Protein AF-A8V1C8-F1 (afdb_monomer)

Structure (mmCIF, N/CA/C/O backbone):
data_AF-A8V1C8-F1
#
_entry.id   AF-A8V1C8-F1
#
loop_
_atom_site.group_PDB
_atom_site.id
_atom_site.type_symbol
_atom_site.label_atom_id
_atom_site.label_alt_id
_atom_site.label_comp_id
_atom_site.label_asym_id
_atom_site.label_entity_id
_atom_site.label_seq_id
_atom_site.pdbx_PDB_ins_code
_atom_site.Cartn_x
_atom_site.Cartn_y
_atom_site.Cartn_z
_atom_site.occupancy
_atom_site.B_iso_or_equiv
_atom_site.auth_seq_id
_atom_site.auth_comp_id
_atom_site.auth_asym_id
_atom_site.auth_atom_id
_atom_site.pdbx_PDB_model_num
ATOM 1 N N . THR A 1 1 ? -19.526 2.039 42.614 1.00 84.62 1 THR A N 1
ATOM 2 C CA . THR A 1 1 ? -18.105 1.790 42.946 1.00 84.62 1 THR A CA 1
ATOM 3 C C . THR A 1 1 ? -17.920 0.347 43.368 1.00 84.62 1 THR A C 1
ATOM 5 O O . THR A 1 1 ? -18.672 -0.097 44.223 1.00 84.62 1 THR A O 1
ATOM 8 N N . ALA A 1 2 ? -16.956 -0.375 42.789 1.00 87.25 2 ALA A N 1
ATOM 9 C CA . ALA A 1 2 ? -16.667 -1.784 43.099 1.00 87.25 2 ALA A CA 1
ATOM 10 C C . ALA A 1 2 ? -15.154 -2.008 43.305 1.00 87.25 2 ALA A C 1
ATOM 12 O O . ALA A 1 2 ? -14.502 -2.771 42.602 1.00 87.25 2 ALA A O 1
ATOM 13 N N . THR A 1 3 ? -14.568 -1.313 44.280 1.00 85.00 3 THR A N 1
ATOM 14 C CA . THR A 1 3 ? -13.107 -1.197 44.465 1.00 85.00 3 THR A CA 1
ATOM 15 C C . THR A 1 3 ? -12.416 -2.452 44.995 1.00 85.00 3 THR A C 1
ATOM 17 O O . THR A 1 3 ? -11.216 -2.413 45.209 1.00 85.00 3 THR A O 1
ATOM 20 N N . LYS A 1 4 ? -13.112 -3.564 45.245 1.00 90.31 4 LYS A N 1
ATOM 21 C CA . LYS A 1 4 ? -12.493 -4.837 45.675 1.00 90.31 4 LYS A CA 1
ATOM 22 C C . LYS A 1 4 ? -12.767 -5.997 44.716 1.00 90.31 4 LYS A C 1
ATOM 24 O O . LYS A 1 4 ? -12.249 -7.087 44.929 1.00 90.31 4 LYS A O 1
ATOM 29 N N . ALA A 1 5 ? -13.599 -5.781 43.699 1.00 93.69 5 ALA A N 1
ATOM 30 C CA . ALA A 1 5 ? -13.961 -6.821 42.751 1.00 93.69 5 ALA A CA 1
ATOM 31 C C . ALA A 1 5 ? -12.813 -7.055 41.763 1.00 93.69 5 ALA A C 1
ATOM 33 O O . ALA A 1 5 ? -12.231 -6.092 41.273 1.00 93.69 5 ALA A O 1
ATOM 34 N N . GLN A 1 6 ? -12.511 -8.323 41.474 1.00 95.56 6 GLN A N 1
ATOM 35 C CA . GLN A 1 6 ? -11.532 -8.703 40.446 1.00 95.56 6 GLN A CA 1
ATOM 36 C C . GLN A 1 6 ? -12.1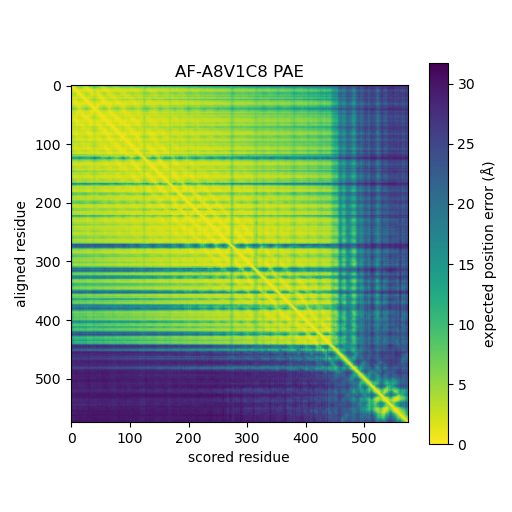63 -8.774 39.050 1.00 95.56 6 GLN A C 1
ATOM 38 O O . GLN A 1 6 ? -11.495 -8.497 38.060 1.00 95.56 6 GLN A O 1
ATOM 43 N N . ALA A 1 7 ? -13.454 -9.092 38.982 1.00 97.62 7 ALA A N 1
ATOM 44 C CA . ALA A 1 7 ? -14.250 -9.086 37.764 1.00 97.62 7 ALA A CA 1
ATOM 45 C C . ALA A 1 7 ? -15.552 -8.325 38.021 1.00 97.62 7 ALA A C 1
ATOM 47 O O . ALA A 1 7 ? -16.156 -8.471 39.089 1.00 97.62 7 ALA A O 1
ATOM 48 N N . VAL A 1 8 ? -15.969 -7.494 37.069 1.00 98.19 8 VAL A N 1
ATOM 49 C CA . VAL A 1 8 ? -17.191 -6.692 37.177 1.00 98.19 8 VAL A CA 1
ATOM 50 C C . VAL A 1 8 ? -17.973 -6.750 35.874 1.00 98.19 8 VAL A C 1
ATOM 52 O O . VAL A 1 8 ? -17.443 -6.429 34.815 1.00 98.19 8 VAL A O 1
ATOM 55 N N . THR A 1 9 ? -19.260 -7.073 35.972 1.00 98.19 9 THR A N 1
ATOM 56 C CA . THR A 1 9 ? -20.222 -6.940 34.873 1.00 98.19 9 THR A CA 1
ATOM 57 C C . THR A 1 9 ? -21.224 -5.844 35.213 1.00 98.19 9 THR A C 1
ATOM 59 O O . THR A 1 9 ? -21.848 -5.872 36.274 1.00 98.19 9 THR A O 1
ATOM 62 N N . ILE A 1 10 ? -21.386 -4.883 34.310 1.00 98.31 10 ILE A N 1
ATOM 63 C CA . ILE A 1 10 ? -22.366 -3.801 34.392 1.00 98.31 10 ILE A CA 1
ATOM 64 C C . ILE A 1 10 ? -23.415 -4.051 33.315 1.00 98.31 10 ILE A C 1
ATOM 66 O O . ILE A 1 10 ? -23.068 -4.206 32.149 1.00 98.31 10 ILE A O 1
ATOM 70 N N . ASN A 1 11 ? -24.691 -4.069 33.699 1.00 97.88 11 ASN A N 1
ATOM 71 C CA . ASN A 1 11 ? -25.808 -4.202 32.768 1.00 97.88 11 ASN A CA 1
ATOM 72 C C . ASN A 1 11 ? -26.655 -2.930 32.817 1.00 97.88 11 ASN A C 1
ATOM 74 O O . ASN A 1 11 ? -27.291 -2.652 33.835 1.00 97.88 11 ASN A O 1
ATOM 78 N N . LEU A 1 12 ? -26.661 -2.170 31.724 1.00 97.69 12 LEU A N 1
ATOM 79 C CA . LEU A 1 12 ? -27.539 -1.026 31.534 1.00 97.69 12 LEU A CA 1
ATOM 80 C C . LEU A 1 12 ? -28.792 -1.482 30.782 1.00 97.69 12 LEU A C 1
ATOM 82 O O . LEU A 1 12 ? -28.717 -1.914 29.633 1.00 97.69 12 LEU A O 1
ATOM 86 N N . GLY A 1 13 ? -29.937 -1.418 31.460 1.00 97.25 13 GLY A N 1
ATOM 87 C CA . GLY A 1 13 ? -31.232 -1.785 30.891 1.00 97.25 13 GLY A CA 1
ATOM 88 C C . GLY A 1 13 ? -31.756 -0.788 29.852 1.00 97.25 13 GLY A C 1
ATOM 89 O O . GLY A 1 13 ? -31.177 0.270 29.615 1.00 97.25 13 GLY A O 1
ATOM 90 N N . LYS A 1 14 ? -32.895 -1.136 29.253 1.00 97.38 14 LYS A N 1
ATOM 91 C CA . LYS A 1 14 ? -33.554 -0.394 28.168 1.00 97.38 14 LYS A CA 1
ATOM 92 C C . LYS A 1 14 ? -33.974 1.023 28.559 1.00 97.38 14 LYS A C 1
ATOM 94 O O . LYS A 1 14 ? -34.481 1.238 29.656 1.00 97.38 14 LYS A O 1
ATOM 99 N N . ALA A 1 15 ? -33.856 1.947 27.606 1.00 95.88 15 ALA A N 1
ATOM 100 C CA . ALA A 1 15 ? -34.281 3.346 27.696 1.00 95.88 15 ALA A CA 1
ATOM 101 C C . ALA A 1 15 ? -33.634 4.131 28.855 1.00 95.88 15 ALA A C 1
ATOM 103 O O . ALA A 1 15 ? -34.203 5.104 29.352 1.00 95.88 15 ALA A O 1
ATOM 104 N N . ILE A 1 16 ? -32.439 3.717 29.288 1.00 96.62 16 ILE A N 1
ATOM 105 C CA . ILE A 1 16 ? -31.656 4.415 30.312 1.00 96.62 16 ILE A CA 1
ATOM 106 C C . ILE A 1 16 ? -30.610 5.308 29.646 1.00 96.62 16 ILE A C 1
ATOM 108 O O . ILE A 1 16 ? -29.912 4.875 28.734 1.00 96.62 16 ILE A O 1
ATOM 112 N N . ASN A 1 17 ? -30.452 6.533 30.148 1.00 96.88 17 ASN A N 1
ATOM 113 C CA . ASN A 1 17 ? -29.342 7.420 29.805 1.00 96.88 17 ASN A CA 1
ATOM 114 C C . ASN A 1 17 ? -28.467 7.644 31.046 1.00 96.88 17 ASN A C 1
ATOM 116 O O . ASN A 1 17 ? -28.812 8.446 31.912 1.00 96.88 17 ASN A O 1
ATOM 120 N N . GLU A 1 18 ? -27.360 6.915 31.138 1.00 97.56 18 GLU A N 1
ATOM 121 C CA . GLU A 1 18 ? -26.443 6.947 32.278 1.00 97.56 18 GLU A CA 1
ATOM 122 C C . GLU A 1 18 ? -25.213 7.803 31.957 1.00 97.56 18 GLU A C 1
ATOM 124 O O . GLU A 1 18 ? -24.504 7.540 30.988 1.00 97.56 18 GLU A O 1
ATOM 129 N N . THR A 1 19 ? -24.935 8.812 32.783 1.00 97.19 19 THR A N 1
ATOM 130 C CA . THR A 1 19 ? -23.810 9.756 32.609 1.00 97.19 19 THR A CA 1
ATOM 131 C C . THR A 1 19 ? -22.829 9.741 33.785 1.00 97.19 19 THR A C 1
ATOM 133 O O . THR A 1 19 ? -21.897 10.544 33.833 1.00 97.19 19 THR A O 1
ATOM 136 N N . GLY A 1 20 ? -23.059 8.882 34.776 1.00 96.38 20 GLY A N 1
ATOM 137 C CA . GLY A 1 20 ? -22.288 8.780 36.004 1.00 96.38 20 GLY A CA 1
ATOM 138 C C . GLY A 1 20 ? -20.935 8.094 35.832 1.00 96.38 20 GLY A C 1
ATOM 139 O O . GLY A 1 20 ? -20.426 7.881 34.733 1.00 96.38 20 GLY A O 1
ATOM 140 N N . THR A 1 21 ? -20.309 7.769 36.963 1.00 97.44 21 THR A N 1
ATOM 141 C CA . THR A 1 21 ? -18.979 7.148 37.007 1.00 97.44 21 THR A CA 1
ATOM 142 C C . THR A 1 21 ? -19.043 5.738 37.575 1.00 97.44 21 THR A C 1
ATOM 144 O O . THR A 1 21 ? -19.433 5.530 38.728 1.00 97.44 21 THR A O 1
ATOM 147 N N . PHE A 1 22 ? -18.530 4.772 36.818 1.00 97.56 22 PHE A N 1
ATOM 148 C CA . PHE A 1 22 ? -18.202 3.447 37.323 1.00 97.56 22 PHE A CA 1
ATOM 149 C C . PHE A 1 22 ? -16.722 3.392 37.710 1.00 97.56 22 PHE A C 1
ATOM 151 O O . PHE A 1 22 ? -15.840 3.298 36.861 1.00 97.56 22 PHE A O 1
ATOM 158 N N . ASN A 1 23 ? -16.445 3.457 39.017 1.00 96.44 23 ASN A N 1
ATOM 159 C CA . ASN A 1 23 ? -15.095 3.298 39.563 1.00 96.44 23 ASN A CA 1
ATOM 160 C C . ASN A 1 23 ? -14.832 1.836 39.964 1.00 96.44 23 ASN A C 1
ATOM 162 O O . ASN A 1 23 ? -15.423 1.334 40.933 1.00 96.44 23 ASN A O 1
ATOM 166 N N . LEU A 1 24 ? -13.953 1.186 39.198 1.00 96.81 24 LEU A N 1
ATOM 167 C CA . LEU A 1 24 ? -13.617 -0.240 39.213 1.00 96.81 24 LEU A CA 1
ATOM 168 C C . LEU A 1 24 ? -12.104 -0.444 39.418 1.00 96.81 24 LEU A C 1
ATOM 170 O O . LEU A 1 24 ? -11.478 -1.281 38.776 1.00 96.81 24 LEU A O 1
ATOM 174 N N . SER A 1 25 ? -11.498 0.343 40.310 1.00 93.31 25 SER A N 1
ATOM 175 C CA . SER A 1 25 ? -10.039 0.489 40.463 1.00 93.31 25 SER A CA 1
ATOM 176 C C . SER A 1 25 ? -9.211 -0.790 40.672 1.00 93.31 25 SER A C 1
ATOM 178 O O . SER A 1 25 ? -7.992 -0.744 40.500 1.00 93.31 25 SER A O 1
ATOM 180 N N . ASN A 1 26 ? -9.834 -1.911 41.048 1.00 94.75 26 ASN A N 1
ATOM 181 C CA . ASN A 1 26 ? -9.170 -3.202 41.251 1.00 94.75 26 ASN A CA 1
ATOM 182 C C . ASN A 1 26 ? -9.655 -4.321 40.318 1.00 94.75 26 ASN A C 1
ATOM 184 O O . ASN A 1 26 ? -9.137 -5.432 40.417 1.00 94.75 26 ASN A O 1
ATOM 188 N N . ALA A 1 27 ? -10.600 -4.043 39.417 1.00 97.69 27 ALA A N 1
ATOM 189 C CA . ALA A 1 27 ? -11.071 -5.041 38.468 1.00 97.69 27 ALA A CA 1
ATOM 190 C C . ALA A 1 27 ? -9.992 -5.309 37.411 1.00 97.69 27 ALA A C 1
ATOM 192 O O . ALA A 1 27 ? -9.494 -4.374 36.787 1.00 97.69 27 ALA A O 1
ATOM 193 N N . ALA A 1 28 ? -9.647 -6.581 37.230 1.00 97.50 28 ALA A N 1
ATOM 194 C CA . ALA A 1 28 ? -8.824 -7.075 36.132 1.00 97.50 28 ALA A CA 1
ATOM 195 C C . ALA A 1 28 ? -9.677 -7.351 34.880 1.00 97.50 28 ALA A C 1
ATOM 197 O O . ALA A 1 28 ? -9.194 -7.205 33.763 1.00 97.50 28 ALA A O 1
ATOM 198 N N . GLN A 1 29 ? -10.956 -7.690 35.070 1.00 98.31 29 GLN A N 1
ATOM 199 C CA . GLN A 1 29 ? -11.902 -7.961 33.988 1.00 98.31 29 GLN A CA 1
ATOM 200 C C . GLN A 1 29 ? -13.136 -7.073 34.132 1.00 98.31 29 GLN A C 1
ATOM 202 O O . GLN A 1 29 ? -13.752 -7.019 35.203 1.00 98.31 29 GLN A O 1
ATOM 207 N N . VAL A 1 30 ? -13.518 -6.384 33.058 1.00 98.56 30 VAL A N 1
ATOM 208 C CA . VAL A 1 30 ? -14.713 -5.536 33.038 1.00 98.56 30 VAL A CA 1
ATOM 209 C C . VAL A 1 30 ? -15.558 -5.848 31.815 1.00 98.56 30 VAL A C 1
ATOM 211 O O . VAL A 1 30 ? -15.079 -5.841 30.687 1.00 98.56 30 VAL A O 1
ATOM 214 N N . THR A 1 31 ? -16.845 -6.087 32.043 1.00 98.62 31 THR A N 1
ATOM 215 C CA . THR A 1 31 ? -17.859 -6.203 30.995 1.00 98.62 31 THR A CA 1
ATOM 216 C C . THR A 1 31 ? -18.904 -5.107 31.173 1.00 98.62 31 THR A C 1
ATOM 218 O O . THR A 1 31 ? -19.466 -4.967 32.259 1.00 98.62 31 THR A O 1
ATOM 221 N N . LEU A 1 32 ? -19.180 -4.344 30.119 1.00 98.62 32 LEU A N 1
ATOM 222 C CA . LEU A 1 32 ? -20.253 -3.356 30.057 1.00 98.62 32 LEU A CA 1
ATOM 223 C C . LEU A 1 32 ? -21.252 -3.776 28.979 1.00 98.62 32 LEU A C 1
ATOM 225 O O . LEU A 1 32 ? -20.929 -3.743 27.798 1.00 98.62 32 LEU A O 1
ATOM 229 N N . ASN A 1 33 ? -22.467 -4.115 29.395 1.00 98.50 33 ASN A N 1
ATOM 230 C CA . ASN A 1 33 ? -23.573 -4.439 28.506 1.00 98.50 33 ASN A CA 1
ATOM 231 C C . ASN A 1 33 ? -24.554 -3.265 28.491 1.00 98.50 33 ASN A C 1
ATOM 233 O O . ASN A 1 33 ? -25.035 -2.851 29.548 1.00 98.50 33 ASN A O 1
ATOM 237 N N . VAL A 1 34 ? -24.863 -2.740 27.311 1.00 98.44 34 VAL A N 1
ATOM 238 C CA . VAL A 1 34 ? -25.832 -1.660 27.106 1.00 98.44 34 VAL A CA 1
ATOM 239 C C . VAL A 1 34 ? -26.932 -2.163 26.188 1.00 98.44 34 VAL A C 1
ATOM 241 O O . VAL A 1 34 ? -26.693 -2.388 25.004 1.00 98.44 34 VAL A O 1
ATOM 244 N N . ASP A 1 35 ? -28.132 -2.352 26.740 1.00 98.06 35 ASP A N 1
ATOM 245 C CA . ASP A 1 35 ? -29.305 -2.802 25.984 1.00 98.06 35 ASP A CA 1
ATOM 246 C C . ASP A 1 35 ? -29.781 -1.728 24.980 1.00 98.06 35 ASP A C 1
ATOM 248 O O . ASP A 1 35 ? -29.211 -0.642 24.886 1.00 98.06 35 ASP A O 1
ATOM 252 N N . THR A 1 36 ? -30.819 -2.028 24.202 1.00 97.50 36 THR A N 1
ATOM 253 C CA . THR A 1 36 ? -31.395 -1.132 23.189 1.00 97.50 36 THR A CA 1
ATOM 254 C C . THR A 1 36 ? -32.841 -0.762 23.508 1.00 97.50 36 THR A C 1
ATOM 256 O O . THR A 1 36 ? -33.634 -1.570 24.004 1.00 97.50 36 THR A O 1
ATOM 259 N N . ALA A 1 37 ? -33.199 0.477 23.184 1.00 96.88 37 ALA A N 1
ATOM 260 C CA . ALA A 1 37 ? -34.573 0.940 23.110 1.00 96.88 37 ALA A CA 1
ATOM 261 C C . ALA A 1 37 ? -34.675 2.052 22.067 1.00 96.88 37 ALA A C 1
ATOM 263 O O . ALA A 1 37 ? -34.116 3.138 22.232 1.00 96.88 37 ALA A O 1
ATOM 264 N N . LEU A 1 38 ? -35.440 1.804 21.010 1.00 96.69 38 LEU A N 1
ATOM 265 C CA . LEU A 1 38 ? -35.727 2.808 19.996 1.00 96.69 38 LEU A CA 1
ATOM 266 C C . LEU A 1 38 ? -36.986 3.595 20.371 1.00 96.69 38 LEU A C 1
ATOM 268 O O . LEU A 1 38 ? -37.967 3.022 20.847 1.00 96.69 38 LEU A O 1
ATOM 272 N N . ASN A 1 39 ? -36.974 4.907 20.139 1.00 93.88 39 ASN A N 1
ATOM 273 C CA . ASN A 1 39 ? -38.202 5.701 20.160 1.00 93.88 39 ASN A CA 1
ATOM 274 C C . ASN A 1 39 ? -39.008 5.512 18.857 1.00 93.88 39 ASN A C 1
ATOM 276 O O . ASN A 1 39 ? -38.582 4.821 17.933 1.00 93.88 39 ASN A O 1
ATOM 280 N N . SER A 1 40 ? -40.159 6.181 18.751 1.00 95.38 40 SER A N 1
ATOM 281 C CA . SER A 1 40 ? -41.024 6.143 17.560 1.00 95.38 40 SER A CA 1
ATOM 282 C C . SER A 1 40 ? -40.357 6.633 16.267 1.00 95.38 40 SER A C 1
ATOM 284 O O . SER A 1 40 ? -40.864 6.366 15.184 1.00 95.38 40 SER A O 1
ATOM 286 N N . SER A 1 41 ? -39.237 7.350 16.373 1.00 95.19 41 SER A N 1
ATOM 287 C CA . SER A 1 41 ? -38.440 7.847 15.248 1.00 95.19 41 SER A CA 1
ATOM 288 C C . SER A 1 41 ? -37.225 6.957 14.955 1.00 95.19 41 SER A C 1
ATOM 290 O O . SER A 1 41 ? -36.279 7.413 14.316 1.00 95.19 41 SER A O 1
ATOM 292 N N . ASN A 1 42 ? -37.200 5.716 15.459 1.00 92.50 42 ASN A N 1
ATOM 293 C CA . ASN A 1 42 ? -36.074 4.779 15.351 1.00 92.50 42 ASN A CA 1
ATOM 294 C C . ASN A 1 42 ? -34.737 5.334 15.877 1.00 92.50 42 ASN A C 1
ATOM 296 O O . ASN A 1 42 ? -33.664 4.917 15.446 1.00 92.50 42 ASN A O 1
ATOM 300 N N . THR A 1 43 ? -34.782 6.282 16.814 1.00 94.12 43 THR A N 1
ATOM 301 C CA . THR A 1 43 ? -33.583 6.805 17.475 1.00 94.12 43 THR A CA 1
ATOM 302 C C . THR A 1 43 ? -33.298 5.998 18.729 1.00 94.12 43 THR A C 1
ATOM 304 O O . THR A 1 43 ? -34.195 5.793 19.548 1.00 94.12 43 THR A O 1
ATOM 307 N N . GLU A 1 44 ? -32.045 5.589 18.905 1.00 96.38 44 GLU A N 1
ATOM 308 C CA . GLU A 1 44 ? -31.604 4.898 20.114 1.00 96.38 44 GLU A CA 1
ATOM 309 C C . GLU A 1 44 ? -31.672 5.818 21.343 1.00 96.38 44 GLU A C 1
ATOM 311 O O . GLU A 1 44 ? -31.149 6.941 21.353 1.00 96.38 44 GLU A O 1
ATOM 316 N N . THR A 1 45 ? -32.332 5.327 22.391 1.00 96.56 45 THR A N 1
ATOM 317 C CA . THR A 1 45 ? -32.557 6.045 23.654 1.00 96.56 45 THR A CA 1
ATOM 318 C C . THR A 1 45 ? -31.753 5.472 24.813 1.00 96.56 45 THR A C 1
ATOM 320 O O . THR A 1 45 ? -31.553 6.182 25.798 1.00 96.56 45 THR A O 1
ATOM 323 N N . THR A 1 46 ? -31.240 4.245 24.691 1.00 98.25 46 THR A N 1
ATOM 324 C CA . THR A 1 46 ? -30.372 3.638 25.702 1.00 98.25 46 THR A CA 1
ATOM 325 C C . THR A 1 46 ? -28.929 4.057 25.460 1.00 98.25 46 THR A C 1
ATOM 327 O O . THR A 1 46 ? -28.350 3.765 24.412 1.00 98.25 46 THR A O 1
ATOM 330 N N . LYS A 1 47 ? -28.348 4.787 26.414 1.00 98.00 47 LYS A N 1
ATOM 331 C CA . LYS A 1 47 ? -27.034 5.411 26.270 1.00 98.00 47 LYS A CA 1
ATOM 332 C C . LYS A 1 47 ? -26.229 5.285 27.556 1.00 98.00 47 LYS A C 1
ATOM 334 O O . LYS A 1 47 ? -26.691 5.690 28.619 1.00 98.00 47 LYS A O 1
ATOM 339 N N . PHE A 1 48 ? -24.992 4.819 27.442 1.00 98.50 48 PHE A N 1
ATOM 340 C CA . PHE A 1 48 ? -23.965 5.061 28.447 1.00 98.50 48 PHE A CA 1
ATOM 341 C C . PHE A 1 48 ? -23.043 6.174 27.953 1.00 98.50 48 PHE A C 1
ATOM 343 O O . PHE A 1 48 ? -22.324 6.000 26.975 1.00 98.50 48 PHE A O 1
ATOM 350 N N . GLN A 1 49 ? -23.078 7.321 28.623 1.00 97.12 49 GLN A N 1
ATOM 351 C CA . GLN A 1 49 ? -22.292 8.520 28.319 1.00 97.12 49 GLN A CA 1
ATOM 352 C C . GLN A 1 49 ? -21.484 8.963 29.548 1.00 97.12 49 GLN A C 1
ATOM 354 O O . GLN A 1 49 ? -21.395 10.150 29.864 1.00 97.12 49 GLN A O 1
ATOM 359 N N . GLY A 1 50 ? -20.984 7.987 30.304 1.00 97.31 50 GLY A N 1
ATOM 360 C CA . GLY A 1 50 ? -20.328 8.185 31.590 1.00 97.31 50 GLY A CA 1
ATOM 361 C C . GLY A 1 50 ? -18.835 7.871 31.579 1.00 97.31 50 GLY A C 1
ATOM 362 O O . GLY A 1 50 ? -18.222 7.604 30.543 1.00 97.31 50 GLY A O 1
ATOM 363 N N . VAL A 1 51 ? -18.260 7.883 32.779 1.00 97.94 51 VAL A N 1
ATOM 364 C CA . VAL A 1 51 ? -16.860 7.526 33.020 1.00 97.94 51 VAL A CA 1
ATOM 365 C C . VAL A 1 51 ? -16.760 6.045 33.371 1.00 97.94 51 VAL A C 1
ATOM 367 O O . VAL A 1 51 ? -17.356 5.596 34.355 1.00 97.94 51 VAL A O 1
ATOM 370 N N . LEU A 1 52 ? -15.944 5.298 32.626 1.00 97.88 52 LEU A N 1
ATOM 371 C CA . LEU A 1 52 ? -15.535 3.938 32.980 1.00 97.88 52 LEU A CA 1
ATOM 372 C C . LEU A 1 52 ? -14.080 3.959 33.465 1.00 97.88 52 LEU A C 1
ATOM 374 O O . LEU A 1 52 ? -13.143 4.028 32.672 1.00 97.88 52 LEU A O 1
ATOM 378 N N . ASN A 1 53 ? -13.885 3.944 34.783 1.00 96.94 53 ASN A N 1
ATOM 379 C CA . ASN A 1 53 ? -12.563 4.021 35.403 1.00 96.94 53 ASN A CA 1
ATOM 380 C C . ASN A 1 53 ? -12.123 2.632 35.892 1.00 96.94 53 ASN A C 1
ATOM 382 O O . ASN A 1 53 ? -12.481 2.219 36.999 1.00 96.94 53 ASN A O 1
ATOM 386 N N . ALA A 1 54 ? -11.355 1.921 35.063 1.00 97.31 54 ALA A N 1
ATOM 387 C CA . ALA A 1 54 ? -10.864 0.565 35.306 1.00 97.31 54 ALA A CA 1
ATOM 388 C C . ALA A 1 54 ? -9.350 0.440 34.996 1.00 97.31 54 ALA A C 1
ATOM 390 O O . ALA A 1 54 ? -8.940 -0.353 34.152 1.00 97.31 54 ALA A O 1
ATOM 391 N N . PRO A 1 55 ? -8.479 1.186 35.701 1.00 95.56 55 PRO A N 1
ATOM 392 C CA . PRO A 1 55 ? -7.058 1.344 35.363 1.00 95.56 55 PRO A CA 1
ATOM 393 C C . PRO A 1 55 ? -6.211 0.071 35.537 1.00 95.56 55 PRO A C 1
ATOM 395 O O . PRO A 1 55 ? -5.027 0.070 35.203 1.00 95.56 55 PRO A O 1
ATOM 398 N N . LYS A 1 56 ? -6.773 -0.993 36.123 1.00 96.12 56 LYS A N 1
ATOM 399 C CA . LYS A 1 56 ? -6.118 -2.298 36.294 1.00 96.12 56 LYS A CA 1
ATOM 400 C C . LYS A 1 56 ? -6.694 -3.387 35.395 1.00 96.12 56 LYS A C 1
ATOM 402 O O . LYS A 1 56 ? -6.180 -4.501 35.440 1.00 96.12 56 LYS A O 1
ATOM 407 N N . ALA A 1 57 ? -7.727 -3.078 34.617 1.00 98.19 57 ALA A N 1
ATOM 408 C CA . ALA A 1 57 ? -8.340 -4.064 33.755 1.00 98.19 57 ALA A CA 1
ATOM 409 C C . ALA A 1 57 ? -7.382 -4.432 32.625 1.00 98.19 57 ALA A C 1
ATOM 411 O O . ALA A 1 57 ? -6.866 -3.549 31.945 1.00 98.19 57 ALA A O 1
ATOM 412 N N . THR A 1 58 ? -7.147 -5.728 32.458 1.00 98.06 58 THR A N 1
ATOM 413 C CA . THR A 1 58 ? -6.434 -6.321 31.324 1.00 98.06 58 THR A CA 1
ATOM 414 C C . THR A 1 58 ? -7.403 -6.760 30.238 1.00 98.06 58 THR A C 1
ATOM 416 O O . THR A 1 58 ? -7.031 -6.776 29.069 1.00 98.06 58 THR A O 1
ATOM 419 N N . ASP A 1 59 ? -8.650 -7.047 30.617 1.00 98.50 59 ASP A N 1
ATOM 420 C CA . ASP A 1 59 ? -9.697 -7.528 29.724 1.00 98.50 59 ASP A CA 1
ATOM 421 C C . ASP A 1 59 ? -10.921 -6.612 29.811 1.00 98.50 59 ASP A C 1
ATOM 423 O O . ASP A 1 59 ? -11.528 -6.445 30.877 1.00 98.50 59 ASP A O 1
ATOM 427 N N . ILE A 1 60 ? -11.287 -6.016 28.676 1.00 98.62 60 ILE A N 1
ATOM 428 C CA . ILE A 1 60 ? -12.454 -5.144 28.533 1.00 98.62 60 ILE A CA 1
ATOM 429 C C . ILE A 1 60 ? -13.390 -5.731 27.483 1.00 98.62 60 ILE A C 1
ATOM 431 O O . ILE A 1 60 ? -12.998 -5.936 26.339 1.00 98.62 60 ILE A O 1
ATOM 435 N N . SER A 1 61 ? -14.652 -5.938 27.849 1.00 98.56 61 SER A N 1
ATOM 436 C CA . SER A 1 61 ? -15.725 -6.279 26.914 1.00 98.56 61 SER A CA 1
ATOM 437 C C . SER A 1 61 ? -16.817 -5.216 26.965 1.00 98.56 61 SER A C 1
ATOM 439 O O . SER A 1 61 ? -17.367 -4.951 28.032 1.00 98.56 61 SER A O 1
ATOM 441 N N . ILE A 1 62 ? -17.161 -4.619 25.828 1.00 98.75 62 ILE A N 1
ATOM 442 C CA . ILE A 1 62 ? -18.304 -3.711 25.688 1.00 98.75 62 ILE A CA 1
ATOM 443 C C . ILE A 1 62 ? -19.270 -4.327 24.681 1.00 98.75 62 ILE A C 1
ATOM 445 O O . ILE A 1 62 ? -18.947 -4.447 23.503 1.00 98.75 62 ILE A O 1
ATOM 449 N N . ASP A 1 63 ? -20.452 -4.699 25.154 1.00 98.50 63 ASP A N 1
ATOM 450 C CA . ASP A 1 63 ? -21.565 -5.173 24.338 1.00 98.50 63 ASP A CA 1
ATOM 451 C C . ASP A 1 63 ? -22.622 -4.065 24.264 1.00 98.50 63 ASP A C 1
ATOM 453 O O . ASP A 1 63 ? -23.365 -3.812 25.214 1.00 98.50 63 ASP A O 1
ATOM 457 N N . ALA A 1 64 ? -22.617 -3.331 23.157 1.00 98.38 64 ALA A N 1
ATOM 458 C CA . ALA A 1 64 ? -23.471 -2.185 22.907 1.00 98.38 64 ALA A CA 1
ATOM 459 C C . ALA A 1 64 ? -24.556 -2.540 21.885 1.00 98.38 64 ALA A C 1
ATOM 461 O O . ALA A 1 64 ? -24.367 -2.454 20.671 1.00 98.38 64 ALA A O 1
ATOM 462 N N . LYS A 1 65 ? -25.745 -2.865 22.391 1.00 98.00 65 LYS A N 1
ATOM 463 C CA . LYS A 1 65 ? -26.985 -2.854 21.604 1.00 98.00 65 LYS A CA 1
ATOM 464 C C . LYS A 1 65 ? -27.521 -1.431 21.457 1.00 98.00 65 LYS A C 1
ATOM 466 O O . LYS A 1 65 ? -28.134 -1.127 20.434 1.00 98.00 65 LYS A O 1
ATOM 471 N N . GLY A 1 66 ? -27.287 -0.586 22.465 1.00 97.50 66 GLY A N 1
ATOM 472 C CA . GLY A 1 66 ? -27.528 0.859 22.453 1.00 97.50 66 GLY A CA 1
ATOM 473 C C . GLY A 1 66 ? -26.277 1.679 22.106 1.00 97.50 66 GLY A C 1
ATOM 474 O O . GLY A 1 66 ? -25.432 1.244 21.330 1.00 97.50 66 GLY A O 1
ATOM 475 N N . ILE A 1 67 ? -26.142 2.880 22.676 1.00 98.38 67 ILE A N 1
ATOM 476 C CA . ILE A 1 67 ? -24.981 3.763 22.450 1.00 98.38 67 ILE A CA 1
ATOM 477 C C . ILE A 1 67 ? -24.041 3.742 23.660 1.00 98.38 67 ILE A C 1
ATOM 479 O O . ILE A 1 67 ? -24.474 3.910 24.800 1.00 98.38 67 ILE A O 1
ATOM 483 N N . VAL A 1 68 ? -22.740 3.632 23.409 1.00 98.69 68 VAL A N 1
ATOM 484 C CA . VAL A 1 68 ? -21.671 3.799 24.397 1.00 98.69 68 VAL A CA 1
ATOM 485 C C . VAL A 1 68 ? -20.759 4.933 23.951 1.00 98.69 68 VAL A C 1
ATOM 487 O O . VAL A 1 68 ? -20.186 4.884 22.870 1.00 98.69 68 VAL A O 1
ATOM 490 N N . LYS A 1 69 ? -20.580 5.943 24.797 1.00 98.00 69 LYS A N 1
ATOM 491 C CA . LYS A 1 69 ? -19.610 7.022 24.607 1.00 98.00 69 LYS A CA 1
ATOM 492 C C . LYS A 1 69 ? -18.883 7.280 25.915 1.00 98.00 69 LYS A C 1
ATOM 494 O O . LYS A 1 69 ? -19.459 7.835 26.847 1.00 98.00 69 LYS A O 1
ATOM 499 N N . LEU A 1 70 ? -17.617 6.892 25.993 1.00 97.75 70 LEU A N 1
ATOM 500 C CA . LEU A 1 70 ? -16.841 7.131 27.206 1.00 97.75 70 LEU A CA 1
ATOM 501 C C . LEU A 1 70 ? -16.424 8.597 27.287 1.00 97.75 70 LEU A C 1
ATOM 503 O O . LEU A 1 70 ? -15.935 9.172 26.312 1.00 97.75 70 LEU A O 1
ATOM 507 N N . THR A 1 71 ? -16.615 9.207 28.453 1.00 96.00 71 THR A N 1
ATOM 508 C CA . THR A 1 71 ? -16.236 10.602 28.699 1.00 96.00 71 THR A CA 1
ATOM 509 C C . THR A 1 71 ? -14.817 10.724 29.246 1.00 96.00 71 THR A C 1
ATOM 511 O O . THR A 1 71 ? -14.205 9.743 29.694 1.00 96.00 71 THR A O 1
ATOM 514 N N . ALA A 1 72 ? -14.280 11.947 29.185 1.00 94.56 72 ALA A N 1
ATOM 515 C CA . ALA A 1 72 ? -12.989 12.289 29.768 1.00 94.56 72 ALA A CA 1
ATOM 516 C C . ALA A 1 72 ? -12.912 11.844 31.241 1.00 94.56 72 ALA A C 1
ATOM 518 O O . ALA A 1 72 ? -13.857 12.018 32.008 1.00 94.56 72 ALA A O 1
ATOM 519 N N . GLY A 1 73 ? -11.779 11.252 31.624 1.00 92.94 73 GLY A N 1
ATOM 520 C CA . GLY A 1 73 ? -11.583 10.628 32.938 1.00 92.94 73 GLY A CA 1
ATOM 521 C C . GLY A 1 73 ? -11.804 9.112 32.960 1.00 92.94 73 GLY A C 1
ATOM 522 O O . GLY A 1 73 ? -11.463 8.471 33.954 1.00 92.94 73 GLY A O 1
ATOM 523 N N . SER A 1 74 ? -12.318 8.516 31.876 1.00 96.88 74 SER A N 1
ATOM 524 C CA . SER A 1 74 ? -12.291 7.056 31.713 1.00 96.88 74 SER A CA 1
ATOM 525 C C . SER A 1 74 ? -10.848 6.564 31.587 1.00 96.88 74 SER A C 1
ATOM 527 O O . SER A 1 74 ? -10.010 7.228 30.979 1.00 96.88 74 SER A O 1
ATOM 529 N N . SER A 1 75 ? -10.548 5.406 32.172 1.00 94.88 75 SER A N 1
ATOM 530 C CA . SER A 1 75 ? -9.191 4.855 32.217 1.00 94.88 75 SER A CA 1
ATOM 531 C C . SER A 1 75 ? -9.221 3.364 31.930 1.00 94.88 75 SER A C 1
ATOM 533 O O . SER A 1 75 ? -9.751 2.597 32.734 1.00 94.88 75 SER A O 1
ATOM 535 N N . LEU A 1 76 ? -8.648 2.988 30.783 1.00 95.69 76 LEU A N 1
ATOM 536 C CA . LEU A 1 76 ? -8.533 1.616 30.279 1.00 95.69 76 LEU A CA 1
ATOM 537 C C . LEU A 1 76 ? -7.085 1.286 29.863 1.00 95.69 76 LEU A C 1
ATOM 539 O O . LEU A 1 76 ? -6.846 0.317 29.155 1.00 95.69 76 LEU A O 1
ATOM 543 N N . ALA A 1 77 ? -6.111 2.074 30.330 1.00 91.94 77 ALA A N 1
ATOM 544 C CA . ALA A 1 77 ? -4.735 2.092 29.825 1.00 91.94 77 ALA A CA 1
ATOM 545 C C . ALA A 1 77 ? -3.937 0.785 30.013 1.00 91.94 77 ALA A C 1
ATOM 547 O O . ALA A 1 77 ? -2.812 0.698 29.542 1.00 91.94 77 ALA A O 1
ATOM 548 N N . LYS A 1 78 ? -4.472 -0.215 30.727 1.00 94.75 78 LYS A N 1
ATOM 549 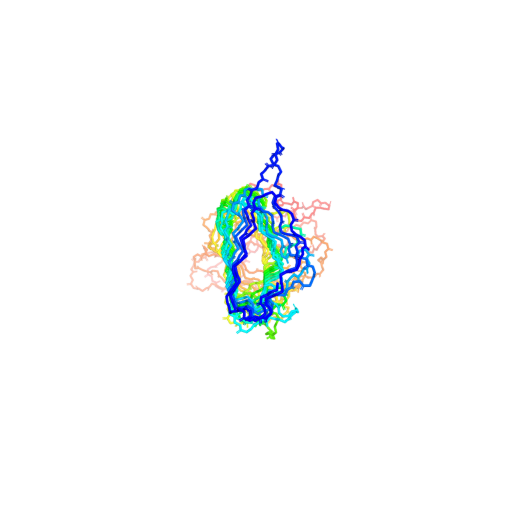C CA . LYS A 1 78 ? -3.857 -1.546 30.898 1.00 94.75 78 LYS A CA 1
ATOM 550 C C . LYS A 1 78 ? -4.579 -2.664 30.144 1.00 94.75 78 LYS A C 1
ATOM 552 O O . LYS A 1 78 ? -4.154 -3.815 30.248 1.00 94.75 78 LYS A O 1
ATOM 557 N N . ALA A 1 79 ? -5.650 -2.338 29.423 1.00 96.38 79 ALA A N 1
ATOM 558 C CA . ALA A 1 79 ? -6.432 -3.312 28.685 1.00 96.38 79 ALA A CA 1
ATOM 559 C C . ALA A 1 79 ? -5.595 -3.859 27.527 1.00 96.38 79 ALA A C 1
ATOM 561 O O . ALA A 1 79 ? -5.235 -3.111 26.626 1.00 96.38 79 ALA A O 1
ATOM 562 N N . GLN A 1 80 ? -5.293 -5.153 27.580 1.00 96.69 80 GLN A N 1
ATOM 563 C CA . GLN A 1 80 ? -4.556 -5.884 26.552 1.00 96.69 80 GLN A CA 1
ATOM 564 C C . GLN A 1 80 ? -5.512 -6.559 25.575 1.00 96.69 80 GLN A C 1
ATOM 566 O O . GLN A 1 80 ? -5.264 -6.530 24.373 1.00 96.69 80 GLN A O 1
ATOM 571 N N . ASN A 1 81 ? -6.620 -7.106 26.091 1.00 98.06 81 ASN A N 1
ATOM 572 C CA . ASN A 1 81 ? -7.666 -7.749 25.306 1.00 98.06 81 ASN A CA 1
ATOM 573 C C . ASN A 1 81 ? -8.934 -6.898 25.353 1.00 98.06 81 ASN A C 1
ATOM 575 O O . ASN A 1 81 ? -9.547 -6.716 26.411 1.00 98.06 81 ASN A O 1
ATOM 579 N N . ILE A 1 82 ? -9.344 -6.380 24.201 1.00 98.50 82 ILE A N 1
ATOM 580 C CA . ILE A 1 82 ? -10.527 -5.534 24.071 1.00 98.50 82 ILE A CA 1
ATOM 581 C C . ILE A 1 82 ? -11.510 -6.218 23.127 1.00 98.50 82 ILE A C 1
ATOM 583 O O . ILE A 1 82 ? -11.175 -6.540 21.994 1.00 98.50 82 ILE A O 1
ATOM 587 N N . THR A 1 83 ? -12.742 -6.428 23.583 1.00 98.69 83 THR A N 1
ATOM 588 C CA . THR A 1 83 ? -13.849 -6.927 22.760 1.00 98.69 83 THR A CA 1
ATOM 589 C C . THR A 1 83 ? -14.950 -5.880 22.700 1.00 98.69 83 THR A C 1
ATOM 591 O O . THR A 1 83 ? -15.483 -5.483 23.733 1.00 98.69 83 THR A O 1
ATOM 594 N N . LEU A 1 84 ? -15.315 -5.439 21.501 1.00 98.75 84 LEU A N 1
ATOM 595 C CA . LEU A 1 84 ? -16.335 -4.419 21.266 1.00 98.75 84 LEU A CA 1
ATOM 596 C C . LEU A 1 84 ? -17.403 -4.972 20.324 1.00 98.75 84 LEU A C 1
ATOM 598 O O . LEU A 1 84 ? -17.099 -5.428 19.223 1.00 98.75 84 LEU A O 1
ATOM 602 N N . LYS A 1 85 ? -18.666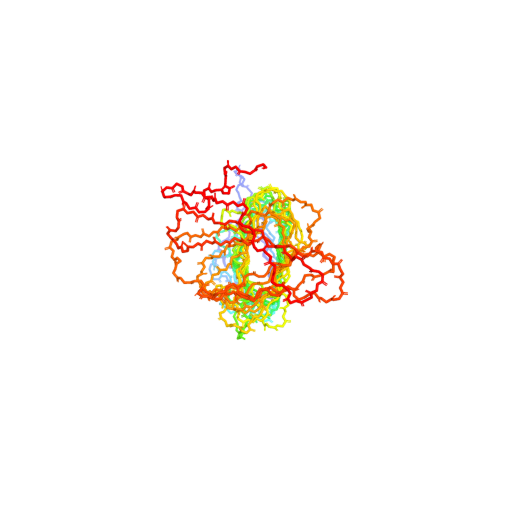 -4.918 20.739 1.00 98.50 85 LYS A N 1
ATOM 603 C CA . LYS A 1 85 ? -19.803 -5.343 19.921 1.00 98.50 85 LYS A CA 1
ATOM 604 C C . LYS A 1 85 ? -20.778 -4.189 19.765 1.00 98.50 85 LYS A C 1
ATOM 606 O O . LYS A 1 85 ? -21.468 -3.852 20.715 1.00 98.50 85 LYS A O 1
ATOM 611 N N . ALA A 1 86 ? -20.831 -3.576 18.589 1.00 98.19 86 ALA A N 1
ATOM 612 C CA . ALA A 1 86 ? -21.851 -2.583 18.251 1.00 98.19 86 ALA A CA 1
ATOM 613 C C . ALA A 1 86 ? -22.987 -3.299 17.506 1.00 98.19 86 ALA A C 1
ATOM 615 O O . ALA A 1 86 ? -23.022 -3.303 16.279 1.00 98.19 86 ALA A O 1
ATOM 616 N N . GLU A 1 87 ? -23.869 -3.999 18.221 1.00 96.31 87 GLU A N 1
ATOM 617 C CA . GLU A 1 87 ? -24.715 -5.055 17.640 1.00 96.31 87 GLU A CA 1
ATOM 618 C C . GLU A 1 87 ? -25.759 -4.561 16.624 1.00 96.31 87 GLU A C 1
ATOM 620 O O . GLU A 1 87 ? -26.055 -5.253 15.650 1.00 96.31 87 GLU A O 1
ATOM 625 N N . ASN A 1 88 ? -26.306 -3.359 16.814 1.00 94.81 88 ASN A N 1
ATOM 626 C CA . ASN A 1 88 ? -27.416 -2.833 16.013 1.00 94.81 88 ASN A CA 1
ATOM 627 C C . ASN A 1 88 ? -26.969 -1.721 15.062 1.00 94.81 88 ASN A C 1
ATOM 629 O O . ASN A 1 88 ? -26.038 -0.981 15.357 1.00 94.81 88 ASN A O 1
ATOM 633 N N . LYS A 1 89 ? -27.701 -1.497 13.964 1.00 93.88 89 LYS A N 1
ATOM 634 C CA . LYS A 1 89 ? -27.411 -0.395 13.022 1.00 93.88 89 LYS A CA 1
ATOM 635 C C . LYS A 1 89 ? -27.398 0.993 13.691 1.00 93.88 89 LYS A C 1
ATOM 637 O O . LYS A 1 89 ? -26.684 1.882 13.246 1.00 93.88 89 LYS A O 1
ATOM 642 N N . THR A 1 90 ? -28.196 1.181 14.742 1.00 95.19 90 THR A N 1
ATOM 643 C CA . THR A 1 90 ? -28.284 2.419 15.539 1.00 95.19 90 THR A CA 1
ATOM 644 C C . THR A 1 90 ? -27.324 2.453 16.728 1.00 95.19 90 THR A C 1
ATOM 646 O O . THR A 1 90 ? -27.254 3.473 17.413 1.00 95.19 90 THR A O 1
ATOM 649 N N . SER A 1 91 ? -26.625 1.349 17.002 1.00 97.25 91 SER A N 1
ATOM 650 C CA . SER A 1 91 ? -25.646 1.271 18.083 1.00 97.25 91 SER A CA 1
ATOM 651 C C . SER A 1 91 ? -24.333 1.922 17.672 1.00 97.25 91 SER A C 1
ATOM 653 O O . SER A 1 91 ? -23.959 1.935 16.494 1.00 97.25 91 SER A O 1
ATOM 655 N N . SER A 1 92 ? -23.621 2.448 18.657 1.00 97.75 92 SER A N 1
ATOM 656 C CA . SER A 1 92 ? -22.266 2.934 18.452 1.00 97.75 92 SER A CA 1
ATOM 657 C C . SER A 1 92 ? -21.436 2.791 19.714 1.00 97.75 92 SER A C 1
ATOM 659 O O . SER A 1 92 ? -21.958 2.864 20.828 1.00 97.75 92 SER A O 1
ATOM 661 N N . ILE A 1 93 ? -20.134 2.591 19.532 1.00 98.56 93 ILE A N 1
ATOM 662 C CA . ILE A 1 93 ? -19.145 2.626 20.608 1.00 98.56 93 ILE A CA 1
ATOM 663 C C . ILE A 1 93 ? -18.139 3.717 20.264 1.00 98.56 93 ILE A C 1
ATOM 665 O O . ILE A 1 93 ? -17.401 3.585 19.299 1.00 98.56 93 ILE A O 1
ATOM 669 N N . ASP A 1 94 ? -18.092 4.789 21.044 1.00 97.19 94 ASP A N 1
ATOM 670 C CA . ASP A 1 94 ? -17.178 5.912 20.856 1.00 97.19 94 ASP A CA 1
ATOM 671 C C . ASP A 1 94 ? -16.183 6.004 22.017 1.00 97.19 94 ASP A C 1
ATOM 673 O O . ASP A 1 94 ? -16.507 6.469 23.117 1.00 97.19 94 ASP A O 1
ATOM 677 N N . LEU A 1 95 ? -14.959 5.547 21.750 1.00 96.06 95 LEU A N 1
ATOM 678 C CA . LEU A 1 95 ? -13.790 5.681 22.620 1.00 96.06 95 LEU A CA 1
ATOM 679 C C . LEU A 1 95 ? -12.803 6.736 22.083 1.00 96.06 95 LEU A C 1
ATOM 681 O O . LEU A 1 95 ? -11.802 7.028 22.734 1.00 96.06 95 LEU A O 1
ATOM 685 N N . ALA A 1 96 ? -13.077 7.321 20.913 1.00 93.94 96 ALA A N 1
ATOM 686 C CA . ALA A 1 96 ? -12.156 8.211 20.212 1.00 93.94 96 ALA A CA 1
ATOM 687 C C . ALA A 1 96 ? -12.353 9.685 20.576 1.00 93.94 96 ALA A C 1
ATOM 689 O O . ALA A 1 96 ? -11.368 10.398 20.754 1.00 93.94 96 ALA A O 1
ATOM 690 N N . THR A 1 97 ? -13.601 10.151 20.736 1.00 92.50 97 THR A N 1
ATOM 691 C CA . THR A 1 97 ? -13.897 11.585 20.947 1.00 92.50 97 THR A CA 1
ATOM 692 C C . THR A 1 97 ? -13.150 12.182 22.144 1.00 92.50 97 THR A C 1
ATOM 694 O O . THR A 1 97 ? -12.742 13.339 22.106 1.00 92.50 97 THR A O 1
ATOM 697 N N . ASN A 1 98 ? -12.960 11.397 23.208 1.00 92.94 98 ASN A N 1
ATOM 698 C CA . ASN A 1 98 ? -12.244 11.822 24.416 1.00 92.94 98 ASN A CA 1
ATOM 699 C C . ASN A 1 98 ? -10.828 11.230 24.515 1.00 92.94 98 ASN A C 1
ATOM 701 O O . ASN A 1 98 ? -10.240 11.237 25.596 1.00 92.94 98 ASN A O 1
ATOM 705 N N . ALA A 1 99 ? -10.293 10.713 23.404 1.00 91.12 99 ALA A N 1
ATOM 706 C CA . ALA A 1 99 ? -8.962 10.128 23.292 1.00 91.12 99 ALA A CA 1
ATOM 707 C C . ALA A 1 99 ? -8.658 9.095 24.395 1.00 91.12 99 ALA A C 1
ATOM 709 O O . ALA A 1 99 ? -7.610 9.185 25.058 1.00 91.12 99 ALA A O 1
ATOM 710 N N . ILE A 1 100 ? -9.595 8.160 24.621 1.00 93.75 100 ILE A N 1
ATOM 711 C CA . ILE A 1 100 ? -9.455 7.127 25.651 1.00 93.75 100 ILE A CA 1
ATOM 712 C C . ILE A 1 100 ? -8.180 6.336 25.376 1.00 93.75 100 ILE A C 1
ATOM 714 O O . ILE A 1 100 ? -7.895 5.954 24.242 1.00 93.75 100 ILE A O 1
ATOM 718 N N . ASP A 1 101 ? -7.383 6.155 26.425 1.00 91.75 101 ASP A N 1
ATOM 719 C CA . ASP A 1 101 ? -6.086 5.502 26.337 1.00 91.75 101 ASP A CA 1
ATOM 720 C C . ASP A 1 101 ? -6.252 3.981 26.248 1.00 91.75 101 ASP A C 1
ATOM 722 O O . ASP A 1 101 ? -6.668 3.343 27.219 1.00 91.75 101 ASP A O 1
ATOM 726 N N . LEU A 1 102 ? -5.930 3.440 25.072 1.00 93.38 102 LEU A N 1
ATOM 727 C CA . LEU A 1 102 ? -5.894 2.013 24.751 1.00 93.38 102 LEU A CA 1
ATOM 728 C C . LEU A 1 102 ? -4.459 1.568 24.417 1.00 93.38 102 LEU A C 1
ATOM 730 O O . LEU A 1 102 ? -4.251 0.620 23.663 1.00 93.38 102 LEU A O 1
ATOM 734 N N . SER A 1 103 ? -3.461 2.272 24.960 1.00 91.38 103 SER A N 1
ATOM 735 C CA . SER A 1 103 ? -2.049 2.078 24.624 1.00 91.38 103 SER A CA 1
ATOM 736 C C . SER A 1 103 ? -1.534 0.676 24.912 1.00 91.38 103 SER A C 1
ATOM 738 O O . SER A 1 103 ? -0.617 0.246 24.230 1.00 91.38 103 SER A O 1
ATOM 740 N N . ALA A 1 104 ? -2.114 -0.031 25.888 1.00 93.75 104 ALA A N 1
ATOM 741 C CA . ALA A 1 104 ? -1.762 -1.408 26.236 1.00 93.75 104 ALA A CA 1
ATOM 742 C C . ALA A 1 104 ? -2.415 -2.485 25.344 1.00 93.75 104 ALA A C 1
ATOM 744 O O . ALA A 1 104 ? -2.171 -3.672 25.566 1.00 93.75 104 ALA A O 1
ATOM 745 N N . ALA A 1 105 ? -3.277 -2.101 24.397 1.00 95.69 105 ALA A N 1
ATOM 746 C CA . ALA A 1 105 ? -4.066 -3.048 23.620 1.00 95.69 105 ALA A CA 1
ATOM 747 C C . ALA A 1 105 ? -3.180 -3.855 22.666 1.00 95.69 105 ALA A C 1
ATOM 749 O O . ALA A 1 105 ? -2.612 -3.305 21.725 1.00 95.69 105 ALA A O 1
ATOM 750 N N . ALA A 1 106 ? -3.112 -5.164 22.904 1.00 96.44 106 ALA A N 1
ATOM 751 C CA . ALA A 1 106 ? -2.442 -6.130 22.040 1.00 96.44 106 ALA A CA 1
ATOM 752 C C . ALA A 1 106 ? -3.438 -6.820 21.102 1.00 96.44 106 ALA A C 1
ATOM 754 O O . ALA A 1 106 ? -3.110 -7.092 19.957 1.00 96.44 106 ALA A O 1
ATOM 755 N N . VAL A 1 107 ? -4.666 -7.073 21.569 1.00 97.69 107 VAL A N 1
ATOM 756 C CA . VAL A 1 107 ? -5.727 -7.716 20.786 1.00 97.69 107 VAL A CA 1
ATOM 757 C C . VAL A 1 107 ? -7.015 -6.906 20.898 1.00 97.69 107 VAL A C 1
ATOM 759 O O . VAL A 1 107 ? -7.549 -6.705 21.993 1.00 97.69 107 VAL A O 1
ATOM 762 N N . VAL A 1 108 ? -7.550 -6.468 19.759 1.00 98.44 108 VAL A N 1
ATOM 763 C CA . VAL A 1 108 ? -8.806 -5.718 19.656 1.00 98.44 108 VAL A CA 1
ATOM 764 C C . VAL A 1 108 ? -9.757 -6.440 18.706 1.00 98.44 108 VAL A C 1
ATOM 766 O O . VAL A 1 108 ? -9.568 -6.440 17.496 1.00 98.44 108 VAL A O 1
ATOM 769 N N . ASN A 1 109 ? -10.819 -7.021 19.255 1.00 98.50 109 ASN A N 1
ATOM 770 C CA . ASN A 1 109 ? -11.860 -7.712 18.502 1.00 98.50 109 ASN A CA 1
ATOM 771 C C . ASN A 1 109 ? -13.119 -6.853 18.433 1.00 98.50 109 ASN A C 1
ATOM 773 O O . ASN A 1 109 ? -13.703 -6.505 19.460 1.00 98.50 109 ASN A O 1
ATOM 777 N N . ILE A 1 110 ? -13.565 -6.540 17.223 1.00 98.50 110 ILE A N 1
ATOM 778 C CA . ILE A 1 110 ? -14.706 -5.672 16.961 1.00 98.50 110 ILE A CA 1
ATOM 779 C C . ILE A 1 110 ? -15.715 -6.416 16.090 1.00 98.50 110 ILE A C 1
ATOM 781 O O . ILE A 1 110 ? -15.374 -7.046 15.091 1.00 98.50 110 ILE A O 1
ATOM 785 N N . SER A 1 111 ? -16.987 -6.352 16.462 1.00 97.88 111 SER A N 1
ATOM 786 C CA . SER A 1 111 ? -18.058 -6.958 15.673 1.00 97.88 111 SER A CA 1
ATOM 787 C C . SER A 1 111 ? -19.366 -6.183 15.788 1.00 97.88 111 SER A C 1
ATOM 789 O O . SER A 1 111 ? -19.503 -5.287 16.625 1.00 97.88 111 SER A O 1
ATOM 791 N N . GLY A 1 112 ? -20.340 -6.533 14.952 1.00 96.88 112 GLY A N 1
ATOM 792 C CA . GLY A 1 112 ? -21.709 -6.037 15.051 1.00 96.88 112 GLY A CA 1
ATOM 793 C C . GLY A 1 112 ? -22.220 -5.486 13.729 1.00 96.88 112 GLY A C 1
ATOM 794 O O . GLY A 1 112 ? -21.875 -6.006 12.681 1.00 96.88 112 GLY A O 1
ATOM 795 N N . ASN A 1 113 ? -23.069 -4.465 13.787 1.00 96.38 113 ASN A N 1
ATOM 796 C CA . ASN A 1 113 ? -23.723 -3.806 12.652 1.00 96.38 113 ASN A CA 1
ATOM 797 C C . ASN A 1 113 ? -23.650 -2.264 12.751 1.00 96.38 113 ASN A C 1
ATOM 799 O O . ASN A 1 113 ? -23.882 -1.561 11.769 1.00 96.38 113 ASN A O 1
ATOM 803 N N . GLY A 1 114 ? -23.349 -1.730 13.937 1.00 96.88 114 GLY A N 1
ATOM 804 C CA . GLY A 1 114 ? -23.227 -0.302 14.225 1.00 96.88 114 GLY A CA 1
ATOM 805 C C . GLY A 1 114 ? -21.878 0.289 13.821 1.00 96.88 114 GLY A C 1
ATOM 806 O O . GLY A 1 114 ? -21.216 -0.211 12.909 1.00 96.88 114 GLY A O 1
ATOM 807 N N . SER A 1 115 ? -21.484 1.372 14.496 1.00 96.88 115 SER A N 1
ATOM 808 C CA . SER A 1 115 ? -20.200 2.054 14.281 1.00 96.88 115 SER A CA 1
ATOM 809 C C . SER A 1 115 ? -19.277 1.989 15.498 1.00 96.88 115 SER A C 1
ATOM 811 O O . SER A 1 115 ? -19.737 1.971 16.644 1.00 96.88 115 SER A O 1
ATOM 813 N N . VAL A 1 116 ? -17.960 1.971 15.260 1.00 97.75 116 VAL A N 1
ATOM 814 C CA . VAL A 1 116 ? -16.953 1.952 16.335 1.00 97.75 116 VAL A CA 1
ATOM 815 C C . VAL A 1 116 ? -15.860 3.007 16.126 1.00 97.75 116 VAL A C 1
ATOM 817 O O . VAL A 1 116 ? -15.217 3.071 15.083 1.00 97.75 116 VAL A O 1
ATOM 820 N N . SER A 1 117 ? -15.717 3.841 17.157 1.00 96.44 117 SER A N 1
ATOM 821 C CA . SER A 1 117 ? -14.746 4.894 17.470 1.00 96.44 117 SER A CA 1
ATOM 822 C C . SER A 1 117 ? -13.521 4.473 18.289 1.00 96.44 117 SER A C 1
ATOM 824 O O . SER A 1 117 ? -13.713 4.362 19.497 1.00 96.44 117 SER A O 1
ATOM 826 N N . LEU A 1 118 ? -12.298 4.319 17.762 1.00 94.19 118 LEU A N 1
ATOM 827 C CA . LEU A 1 118 ? -11.099 4.049 18.590 1.00 94.19 118 LEU A CA 1
ATOM 828 C C . LEU A 1 118 ? -10.003 5.115 18.492 1.00 94.19 118 LEU A C 1
ATOM 830 O O . LEU A 1 118 ? -9.764 5.708 17.440 1.00 94.19 118 LEU A O 1
ATOM 834 N N . SER A 1 119 ? -9.275 5.289 19.597 1.00 88.75 119 SER A N 1
ATOM 835 C CA . SER A 1 119 ? -8.060 6.103 19.673 1.00 88.75 119 SER A CA 1
ATOM 836 C C . SER A 1 119 ? -6.952 5.401 20.454 1.00 88.75 119 SER A C 1
ATOM 838 O O . SER A 1 119 ? -7.248 4.624 21.358 1.00 88.75 119 SER A O 1
ATOM 840 N N . LYS A 1 120 ? -5.692 5.749 20.155 1.00 85.38 120 LYS A N 1
ATOM 841 C CA . LYS A 1 120 ? -4.487 5.347 20.905 1.00 85.38 120 LYS A CA 1
ATOM 842 C C . LYS A 1 120 ? -4.289 3.832 21.059 1.00 85.38 120 LYS A C 1
ATOM 844 O O . LYS A 1 120 ? -3.952 3.372 22.144 1.00 85.38 120 LYS A O 1
ATOM 849 N N . VAL A 1 121 ? -4.511 3.048 20.009 1.00 89.88 121 VAL A N 1
ATOM 850 C CA . VAL A 1 121 ? -4.309 1.588 20.058 1.00 89.88 121 VAL A CA 1
ATOM 851 C C . VAL A 1 121 ? -2.822 1.287 19.840 1.00 89.88 121 VAL A C 1
ATOM 853 O O . VAL A 1 121 ? -2.253 1.711 18.839 1.00 89.88 121 VAL A O 1
ATOM 856 N N . GLY A 1 122 ? -2.167 0.609 20.788 1.00 83.44 122 GLY A N 1
ATOM 857 C CA . GLY A 1 122 ? -0.734 0.274 20.691 1.00 83.44 122 GLY A CA 1
ATOM 858 C C . GLY A 1 122 ? 0.234 1.464 20.825 1.00 83.44 122 GLY A C 1
ATOM 859 O O . GLY A 1 122 ? 1.443 1.332 20.659 1.00 83.44 122 GLY A O 1
ATOM 860 N N . THR A 1 123 ? -0.255 2.662 21.145 1.00 80.81 123 THR A N 1
ATOM 861 C CA . THR A 1 123 ? 0.585 3.866 21.253 1.00 80.81 123 THR A CA 1
ATOM 862 C C . THR A 1 123 ? 0.635 4.365 22.691 1.00 80.81 123 THR A C 1
ATOM 864 O O . THR A 1 123 ? -0.377 4.853 23.191 1.00 80.81 123 THR A O 1
ATOM 867 N N . ASN A 1 124 ? 1.795 4.362 23.351 1.00 70.38 124 ASN A N 1
ATOM 868 C CA . ASN A 1 124 ? 1.969 5.107 24.603 1.00 70.38 124 ASN A CA 1
ATOM 869 C C . ASN A 1 124 ? 2.309 6.573 24.278 1.00 70.38 124 ASN A C 1
ATOM 871 O O . ASN A 1 124 ? 3.477 6.962 24.172 1.00 70.38 124 ASN A O 1
ATOM 875 N N . GLY A 1 125 ? 1.275 7.376 24.016 1.00 71.00 125 GLY A N 1
ATOM 876 C CA . GLY A 1 125 ? 1.440 8.722 23.464 1.00 71.00 125 GLY A CA 1
ATOM 877 C C . GLY A 1 125 ? 1.936 8.658 22.019 1.00 71.00 125 GLY A C 1
ATOM 878 O O . GLY A 1 125 ? 1.211 8.191 21.150 1.00 71.00 125 GLY A O 1
ATOM 879 N N . THR A 1 126 ? 3.163 9.115 21.765 1.00 68.56 126 THR A N 1
ATOM 880 C CA . THR A 1 126 ? 3.828 9.009 20.451 1.00 68.56 126 THR A CA 1
ATOM 881 C C . THR A 1 126 ? 4.789 7.822 20.360 1.00 68.56 126 THR A C 1
ATOM 883 O O . THR A 1 126 ? 5.443 7.654 19.337 1.00 68.56 126 THR A O 1
ATOM 886 N N . THR A 1 127 ? 4.931 7.027 21.428 1.00 82.44 127 THR A N 1
ATOM 887 C CA . THR A 1 127 ? 5.909 5.932 21.482 1.00 82.44 127 THR A CA 1
ATOM 888 C C . THR A 1 127 ? 5.236 4.593 21.161 1.00 82.44 127 THR A C 1
ATOM 890 O O . THR A 1 127 ? 4.296 4.218 21.869 1.00 82.44 127 THR A O 1
ATOM 893 N N . PRO A 1 128 ? 5.719 3.853 20.149 1.00 86.25 128 PRO A N 1
ATOM 894 C CA . PRO A 1 128 ? 5.243 2.506 19.839 1.00 86.25 128 PRO A CA 1
ATOM 895 C C . PRO A 1 128 ? 5.548 1.509 20.968 1.00 86.25 128 PRO A C 1
ATOM 897 O O . PRO A 1 128 ? 6.600 1.585 21.615 1.00 86.25 128 PRO A O 1
ATOM 900 N N . VAL A 1 129 ? 4.629 0.573 21.200 1.00 91.69 129 VAL A N 1
ATOM 901 C CA . VAL A 1 129 ? 4.765 -0.514 22.191 1.00 91.69 129 VAL A CA 1
ATOM 902 C C . VAL A 1 129 ? 5.671 -1.642 21.698 1.00 91.69 129 VAL A C 1
ATOM 904 O O . VAL A 1 129 ? 5.997 -1.698 20.526 1.00 91.69 129 VAL A O 1
ATOM 907 N N . ASP A 1 130 ? 6.118 -2.546 22.564 1.00 93.44 130 ASP A N 1
ATOM 908 C CA . ASP A 1 130 ? 7.111 -3.591 22.256 1.00 93.44 130 ASP A CA 1
ATOM 909 C C . ASP A 1 130 ? 6.526 -4.994 21.995 1.00 93.44 130 ASP A C 1
ATOM 911 O O . ASP A 1 130 ? 7.260 -5.984 21.968 1.00 93.44 130 ASP A O 1
ATOM 915 N N . TYR A 1 131 ? 5.218 -5.081 21.752 1.00 94.12 131 TYR A N 1
ATOM 916 C CA . TYR A 1 131 ? 4.474 -6.314 21.475 1.00 94.12 131 TYR A CA 1
ATOM 917 C C . TYR A 1 131 ? 3.571 -6.156 20.243 1.00 94.12 131 TYR A C 1
ATOM 919 O O . TYR A 1 131 ? 3.282 -5.038 19.820 1.00 94.12 131 TYR A O 1
ATOM 927 N N . ASN A 1 132 ? 3.118 -7.269 19.661 1.00 96.88 132 ASN A N 1
ATOM 928 C CA . ASN A 1 132 ? 2.244 -7.248 18.483 1.00 96.88 132 ASN A CA 1
ATOM 929 C C . ASN A 1 132 ? 0.884 -6.609 18.782 1.00 96.88 132 ASN A C 1
ATOM 931 O O . ASN A 1 132 ? 0.327 -6.816 19.859 1.00 96.88 132 ASN A O 1
ATOM 935 N N . VAL A 1 133 ? 0.335 -5.895 17.803 1.00 97.88 133 VAL A N 1
ATOM 936 C CA . VAL A 1 133 ? -1.011 -5.321 17.876 1.00 97.88 133 VAL A CA 1
ATOM 937 C C . VAL A 1 133 ? -1.876 -5.939 16.786 1.00 97.88 133 VAL A C 1
ATOM 939 O O . VAL A 1 133 ? -1.670 -5.674 15.603 1.00 97.88 133 VAL A O 1
ATOM 942 N N . ASP A 1 134 ? -2.866 -6.722 17.200 1.00 98.12 134 ASP A N 1
ATOM 943 C CA . ASP A 1 134 ? -3.830 -7.390 16.335 1.00 98.12 134 ASP A CA 1
ATOM 944 C C . ASP A 1 134 ? -5.211 -6.739 16.495 1.00 98.12 134 ASP A C 1
ATOM 946 O O . ASP A 1 134 ? -5.808 -6.748 17.574 1.00 98.12 134 ASP A O 1
ATOM 950 N N . LEU A 1 135 ? -5.750 -6.179 15.413 1.00 98.06 135 LEU A N 1
ATOM 951 C CA . LEU A 1 135 ? -7.101 -5.633 15.347 1.00 98.06 135 LEU A CA 1
ATOM 952 C C . LEU A 1 135 ? -7.914 -6.420 14.326 1.00 98.06 135 LEU A C 1
ATOM 954 O O . LEU A 1 135 ? -7.546 -6.496 13.161 1.00 98.06 135 LEU A O 1
ATOM 958 N N . THR A 1 136 ? -9.045 -6.975 14.747 1.00 98.19 136 THR A N 1
ATOM 959 C CA . THR A 1 136 ? -10.006 -7.636 13.856 1.00 98.19 136 THR A CA 1
ATOM 960 C C . THR A 1 136 ? -11.357 -6.944 13.965 1.00 98.19 136 THR A C 1
ATOM 962 O O . THR A 1 136 ? -11.867 -6.767 15.070 1.00 98.19 136 THR A O 1
ATOM 965 N N . ALA A 1 137 ? -11.967 -6.574 12.840 1.00 97.69 137 ALA A N 1
ATOM 966 C CA . ALA A 1 137 ? -13.292 -5.974 12.785 1.00 97.69 137 ALA A CA 1
ATOM 967 C C . ALA A 1 137 ? -14.172 -6.630 11.717 1.00 97.69 137 ALA A C 1
ATOM 969 O O . ALA A 1 137 ? -13.773 -6.796 10.568 1.00 97.69 137 ALA A O 1
ATOM 970 N N . THR A 1 138 ? -15.409 -6.971 12.084 1.00 96.25 138 THR A N 1
ATOM 971 C CA . THR A 1 138 ? -16.367 -7.608 11.167 1.00 96.25 138 THR A CA 1
ATOM 972 C C . THR A 1 138 ? -17.790 -7.076 11.343 1.00 96.25 138 THR A C 1
ATOM 974 O O . THR A 1 138 ? -18.178 -6.602 12.408 1.00 96.25 138 THR A O 1
ATOM 977 N N . GLY A 1 139 ? -18.590 -7.128 10.280 1.00 95.00 139 GLY A N 1
ATOM 978 C CA . GLY A 1 139 ? -20.023 -6.820 10.263 1.00 95.00 139 GLY A CA 1
ATOM 979 C C . GLY A 1 139 ? -20.408 -5.337 10.349 1.00 95.00 139 GLY A C 1
ATOM 980 O O . GLY A 1 139 ? -21.554 -4.999 10.053 1.00 95.00 139 GLY A O 1
ATOM 981 N N . LEU A 1 140 ? -19.488 -4.443 10.725 1.00 95.75 140 LEU A N 1
ATOM 982 C CA . LEU A 1 140 ? -19.778 -3.027 10.966 1.00 95.75 140 LEU A CA 1
ATOM 983 C C . LEU A 1 140 ? -20.288 -2.320 9.700 1.00 95.75 140 LEU A C 1
ATOM 985 O O . LEU A 1 140 ? -19.509 -1.885 8.850 1.00 95.75 140 LEU A O 1
ATOM 989 N N . ASN A 1 141 ? -21.606 -2.153 9.587 1.00 93.62 141 ASN A N 1
ATOM 990 C CA . ASN A 1 141 ? -22.224 -1.369 8.517 1.00 93.62 141 ASN A CA 1
ATOM 991 C C . ASN A 1 141 ? -22.161 0.135 8.812 1.00 93.62 141 ASN A C 1
ATOM 993 O O . ASN A 1 141 ? -22.166 0.941 7.885 1.00 93.62 141 ASN A O 1
ATOM 997 N N . GLY A 1 142 ? -22.098 0.521 10.092 1.00 93.31 142 GLY A N 1
ATOM 998 C CA . GLY A 1 142 ? -21.905 1.911 10.515 1.00 93.31 142 GLY A CA 1
ATOM 999 C C . GLY A 1 142 ? -20.467 2.417 10.350 1.00 93.31 142 GLY A C 1
ATOM 1000 O O . GLY A 1 142 ? -20.239 3.618 10.472 1.00 93.31 142 GLY A O 1
ATOM 1001 N N . GLY A 1 143 ? -19.520 1.524 10.048 1.00 94.94 143 GLY A N 1
ATOM 1002 C CA . GLY A 1 143 ? -18.117 1.847 9.798 1.00 94.94 143 GLY A CA 1
ATOM 1003 C C . GLY A 1 143 ? -17.212 1.733 11.023 1.00 94.94 143 GLY A C 1
ATOM 1004 O O . GLY A 1 143 ? -17.653 1.499 12.152 1.00 94.94 143 GLY A O 1
ATOM 1005 N N . LEU A 1 144 ? -15.920 1.901 10.770 1.00 96.19 144 LEU A N 1
ATOM 1006 C CA . LEU A 1 144 ? -14.850 1.817 11.753 1.00 96.19 144 LEU A CA 1
ATOM 1007 C C . LEU A 1 144 ? -13.955 3.048 11.612 1.00 96.19 144 LEU A C 1
ATOM 1009 O O . LEU A 1 144 ? -13.305 3.244 10.588 1.00 96.19 144 LEU A O 1
ATOM 1013 N N . ASN A 1 145 ? -13.890 3.874 12.648 1.00 94.75 145 ASN A N 1
ATOM 1014 C CA . ASN A 1 145 ? -12.938 4.973 12.693 1.00 94.75 145 ASN A CA 1
ATOM 1015 C C . ASN A 1 145 ? -11.863 4.663 13.739 1.00 94.75 145 ASN A C 1
ATOM 1017 O O . ASN A 1 145 ? -12.137 4.534 14.932 1.00 94.75 145 ASN A O 1
ATOM 1021 N N . ILE A 1 146 ? -10.635 4.512 13.265 1.00 91.75 146 ILE A N 1
ATOM 1022 C CA . ILE A 1 146 ? -9.457 4.243 14.081 1.00 91.75 146 ILE A CA 1
ATOM 1023 C C . ILE A 1 146 ? -8.502 5.424 13.946 1.00 91.75 146 ILE A C 1
ATOM 1025 O O . ILE A 1 146 ? -8.339 5.994 12.872 1.00 91.75 146 ILE A O 1
ATOM 1029 N N . SER A 1 147 ? -7.883 5.803 15.060 1.00 89.31 147 SER A N 1
ATOM 1030 C CA . SER A 1 147 ? -6.733 6.713 15.045 1.00 89.31 147 SER A CA 1
ATOM 1031 C C . SER A 1 147 ? -5.448 5.936 14.732 1.00 89.31 147 SER A C 1
ATOM 1033 O O . SER A 1 147 ? -5.503 4.771 14.346 1.00 89.31 147 SER A O 1
ATOM 1035 N N . ALA A 1 148 ? -4.288 6.566 14.930 1.00 90.81 148 ALA A N 1
ATOM 1036 C CA . ALA A 1 148 ? -3.004 5.906 14.737 1.00 90.81 148 ALA A CA 1
ATOM 1037 C C . ALA A 1 148 ? -2.868 4.598 15.544 1.00 90.81 148 ALA A C 1
ATOM 1039 O O . ALA A 1 148 ? -3.322 4.520 16.693 1.00 90.81 148 ALA A O 1
ATOM 1040 N N . ILE A 1 149 ? -2.215 3.612 14.927 1.00 93.75 149 ILE A N 1
ATOM 1041 C CA . ILE A 1 149 ? -1.854 2.320 15.512 1.00 93.75 149 ILE A CA 1
ATOM 1042 C C . ILE A 1 149 ? -0.343 2.164 15.375 1.00 93.75 149 ILE A C 1
ATOM 1044 O O . ILE A 1 149 ? 0.190 2.343 14.283 1.00 93.75 149 ILE A O 1
ATOM 1048 N N . ALA A 1 150 ? 0.359 1.838 16.457 1.00 93.00 150 ALA A N 1
ATOM 1049 C CA . ALA A 1 150 ? 1.802 1.641 16.388 1.00 93.00 150 ALA A CA 1
ATOM 1050 C C . ALA A 1 150 ? 2.267 0.431 17.195 1.00 93.00 150 ALA A C 1
ATOM 1052 O O . ALA A 1 150 ? 1.700 0.110 18.232 1.00 93.00 150 ALA A O 1
ATOM 1053 N N . SER A 1 151 ? 3.339 -0.205 16.743 1.00 94.94 151 SER A N 1
ATOM 1054 C CA . SER A 1 151 ? 4.095 -1.208 17.479 1.00 94.94 151 SER A CA 1
ATOM 1055 C C . SER A 1 151 ? 5.546 -1.206 16.999 1.00 94.94 151 SER A C 1
ATOM 1057 O O . SER A 1 151 ? 5.835 -0.914 15.845 1.00 94.94 151 SER A O 1
ATOM 1059 N N . LYS A 1 152 ? 6.477 -1.559 17.884 1.00 94.00 152 LYS A N 1
ATOM 1060 C CA . LYS A 1 152 ? 7.852 -1.904 17.516 1.00 94.00 152 LYS A CA 1
ATOM 1061 C C . LYS A 1 152 ? 7.962 -3.302 16.915 1.00 94.00 152 LYS A C 1
ATOM 1063 O O . LYS A 1 152 ? 9.009 -3.635 16.377 1.00 94.00 152 LYS A O 1
ATOM 1068 N N . GLN A 1 153 ? 6.913 -4.104 17.063 1.00 95.88 153 GLN A N 1
ATOM 1069 C CA . GLN A 1 153 ? 6.740 -5.429 16.486 1.00 95.88 153 GLN A CA 1
ATOM 1070 C C . GLN A 1 153 ? 5.682 -5.350 15.378 1.00 95.88 153 GLN A C 1
ATOM 1072 O O . GLN A 1 153 ? 5.561 -4.328 14.708 1.00 95.88 153 GLN A O 1
ATOM 1077 N N . ASN A 1 154 ? 4.908 -6.409 15.159 1.00 97.00 154 ASN A N 1
ATOM 1078 C CA . ASN A 1 154 ? 3.958 -6.457 14.057 1.00 97.00 154 ASN A CA 1
ATOM 1079 C C . ASN A 1 154 ? 2.657 -5.715 14.389 1.00 97.00 154 ASN A C 1
ATOM 1081 O O . ASN A 1 154 ? 2.172 -5.763 15.522 1.00 97.00 154 ASN A O 1
ATOM 1085 N N . VAL A 1 155 ? 2.064 -5.089 13.374 1.00 98.19 155 VAL A N 1
ATOM 1086 C CA . VAL A 1 155 ? 0.681 -4.606 13.399 1.00 98.19 155 VAL A CA 1
ATOM 1087 C C . VAL A 1 155 ? -0.122 -5.387 12.365 1.00 98.19 155 VAL A C 1
ATOM 1089 O O . VAL A 1 155 ? 0.217 -5.369 11.184 1.00 98.19 155 VAL A O 1
ATOM 1092 N N . SER A 1 156 ? -1.191 -6.053 12.796 1.00 98.25 156 SER A N 1
ATOM 1093 C CA . SER A 1 156 ? -2.118 -6.774 11.924 1.00 98.25 156 SER A CA 1
ATOM 1094 C C . SER A 1 156 ? -3.521 -6.197 12.065 1.00 98.25 156 SER A C 1
ATOM 1096 O O . SER A 1 156 ? -4.081 -6.162 13.158 1.00 98.25 156 SER A O 1
ATOM 1098 N N . ILE A 1 157 ? -4.104 -5.750 10.958 1.00 98.19 157 ILE A N 1
ATOM 1099 C CA . ILE A 1 157 ? -5.451 -5.186 10.890 1.00 98.19 157 ILE A CA 1
ATOM 1100 C C . ILE A 1 157 ? -6.257 -6.018 9.898 1.00 98.19 157 ILE A C 1
ATOM 1102 O O . ILE A 1 157 ? -5.990 -5.981 8.702 1.00 98.19 157 ILE A O 1
ATOM 1106 N N . ASP A 1 158 ? -7.258 -6.747 10.374 1.00 97.94 158 ASP A N 1
ATOM 1107 C CA . ASP A 1 158 ? -8.226 -7.446 9.531 1.00 97.94 158 ASP A CA 1
ATOM 1108 C C . ASP A 1 158 ? -9.593 -6.779 9.659 1.00 97.94 158 ASP A C 1
ATOM 1110 O O . ASP A 1 158 ? -10.248 -6.827 10.697 1.00 97.94 158 ASP A O 1
ATOM 1114 N N . VAL A 1 159 ? -10.012 -6.116 8.594 1.00 96.88 159 VAL A N 1
ATOM 1115 C CA . VAL A 1 159 ? -11.282 -5.404 8.470 1.00 96.88 159 VAL A CA 1
ATOM 1116 C C . VAL A 1 159 ? -12.102 -5.926 7.291 1.00 96.88 159 VAL A C 1
ATOM 1118 O O . VAL A 1 159 ? -13.085 -5.298 6.913 1.00 96.88 159 VAL A O 1
ATOM 1121 N N . SER A 1 160 ? -11.749 -7.091 6.740 1.00 94.06 160 SER A N 1
ATOM 1122 C CA . SER A 1 160 ? -12.407 -7.721 5.583 1.00 94.06 160 SER A CA 1
ATOM 1123 C C . SER A 1 160 ? -13.918 -7.938 5.758 1.00 94.06 160 SER A C 1
ATOM 1125 O O . SER A 1 160 ? -14.675 -8.009 4.795 1.00 94.06 160 SER A O 1
ATOM 1127 N N . GLY A 1 161 ? -14.402 -8.018 7.002 1.00 92.56 161 GLY A N 1
ATOM 1128 C CA . GLY A 1 161 ? -15.829 -8.140 7.298 1.00 92.56 161 GLY A CA 1
ATOM 1129 C C . GLY A 1 161 ? -16.583 -6.811 7.429 1.00 92.56 161 GLY A C 1
ATOM 1130 O O . GLY A 1 161 ? -17.794 -6.841 7.660 1.00 92.56 161 GLY A O 1
ATOM 1131 N N . VAL A 1 162 ? -15.913 -5.659 7.379 1.00 95.12 162 VAL A N 1
ATOM 1132 C CA . VAL A 1 162 ? -16.532 -4.333 7.541 1.00 95.12 162 VAL A CA 1
ATOM 1133 C C . VAL A 1 162 ? -17.226 -3.921 6.241 1.00 95.12 162 VAL A C 1
ATOM 1135 O O . VAL A 1 162 ? -16.750 -4.192 5.150 1.00 95.12 162 VAL A O 1
ATOM 1138 N N . LYS A 1 163 ? -18.388 -3.267 6.331 1.00 91.56 163 LYS A N 1
ATOM 1139 C CA . LYS A 1 163 ? -19.120 -2.792 5.138 1.00 91.56 163 LYS A CA 1
ATOM 1140 C C . LYS A 1 163 ? -19.275 -1.280 5.090 1.00 91.56 163 LYS A C 1
ATOM 1142 O O . LYS A 1 163 ? -19.505 -0.731 4.018 1.00 91.56 163 LYS A O 1
ATOM 1147 N N . GLY A 1 164 ? -19.199 -0.617 6.242 1.00 92.44 164 GLY A N 1
ATOM 1148 C CA . GLY A 1 164 ? -19.170 0.838 6.325 1.00 92.44 164 GLY A CA 1
ATOM 1149 C C . GLY A 1 164 ? -17.801 1.415 5.962 1.00 92.44 164 GLY A C 1
ATOM 1150 O O . GLY A 1 164 ? -16.884 0.698 5.579 1.00 92.44 164 GLY A O 1
ATOM 1151 N N . VAL A 1 165 ? -17.666 2.733 6.108 1.00 93.50 165 VAL A N 1
ATOM 1152 C CA . VAL A 1 165 ? -16.408 3.449 5.846 1.00 93.50 165 VAL A CA 1
ATOM 1153 C C . VAL A 1 165 ? -15.364 3.126 6.917 1.00 93.50 165 VAL A C 1
ATOM 1155 O O . VAL A 1 165 ? -15.689 3.071 8.107 1.00 93.50 165 VAL A O 1
ATOM 1158 N N . ILE A 1 166 ? -14.109 2.982 6.494 1.00 93.81 166 ILE A N 1
ATOM 1159 C CA . ILE A 1 166 ? -12.932 2.817 7.347 1.00 93.81 166 ILE A CA 1
ATOM 1160 C C . ILE A 1 166 ? -12.048 4.062 7.239 1.00 93.81 166 ILE A C 1
ATOM 1162 O O . ILE A 1 166 ? -11.726 4.507 6.141 1.00 93.81 166 ILE A O 1
ATOM 1166 N N . GLY A 1 167 ? -11.648 4.632 8.378 1.00 83.38 167 GLY A N 1
ATOM 1167 C CA . GLY A 1 167 ? -10.719 5.776 8.412 1.00 83.38 167 GLY A CA 1
ATOM 1168 C C . GLY A 1 167 ? -11.354 7.164 8.240 1.00 83.38 167 GLY A C 1
ATOM 1169 O O . GLY A 1 167 ? -10.629 8.145 8.124 1.00 83.38 167 GLY A O 1
ATOM 1170 N N . GLY A 1 168 ? -12.693 7.249 8.277 1.00 73.94 168 GLY A N 1
ATOM 1171 C CA . GLY A 1 168 ? -13.516 8.458 8.466 1.00 73.94 168 GLY A CA 1
ATOM 1172 C C . GLY A 1 168 ? -12.889 9.821 8.114 1.00 73.94 168 GLY A C 1
ATOM 1173 O O . GLY A 1 168 ? -12.484 10.064 6.985 1.00 73.94 168 GLY A O 1
ATOM 1174 N N . THR A 1 169 ? -12.884 10.752 9.076 1.00 64.38 169 THR A N 1
ATOM 1175 C CA . THR A 1 169 ? -12.350 12.123 8.909 1.00 64.38 169 THR A CA 1
ATOM 1176 C C . THR A 1 169 ? -10.837 12.224 9.098 1.00 64.38 169 THR A C 1
ATOM 1178 O O . THR A 1 169 ? -10.257 13.272 8.831 1.00 64.38 169 THR A O 1
ATOM 1181 N N . THR A 1 170 ? -10.205 11.179 9.626 1.00 73.00 170 THR A N 1
ATOM 1182 C CA . THR A 1 170 ? -8.776 11.141 9.939 1.00 73.00 170 THR A CA 1
ATOM 1183 C C . THR A 1 170 ? -8.240 9.787 9.529 1.00 73.00 170 THR A C 1
ATOM 1185 O O . THR A 1 170 ? -8.592 8.779 10.139 1.00 73.00 170 THR A O 1
ATOM 1188 N N . SER A 1 171 ? -7.378 9.762 8.522 1.00 86.94 171 SER A N 1
ATOM 1189 C CA . SER A 1 171 ? -6.762 8.520 8.080 1.00 86.94 171 SER A CA 1
ATOM 1190 C C . SER A 1 171 ? -5.714 8.071 9.114 1.00 86.94 171 SER A C 1
ATOM 1192 O O . SER A 1 171 ? -4.844 8.867 9.478 1.00 86.94 171 SER A O 1
ATOM 1194 N N . PRO A 1 172 ? -5.801 6.840 9.647 1.00 90.56 172 PRO A N 1
ATOM 1195 C CA . PRO A 1 172 ? -4.902 6.344 10.681 1.00 90.56 172 PRO A CA 1
ATOM 1196 C C . PRO A 1 172 ? -3.489 6.172 10.131 1.00 90.56 172 PRO A C 1
ATOM 1198 O O . PRO A 1 172 ? -3.296 5.503 9.119 1.00 90.56 172 PRO A O 1
ATOM 1201 N N . ASN A 1 173 ? -2.495 6.709 10.835 1.00 93.38 173 ASN A N 1
ATOM 1202 C CA . ASN A 1 173 ? -1.111 6.308 10.601 1.00 93.38 173 ASN A CA 1
ATOM 1203 C C . ASN A 1 173 ? -0.864 4.943 11.248 1.00 93.38 173 ASN A C 1
ATOM 1205 O O . ASN A 1 173 ? -1.288 4.718 12.384 1.00 93.38 173 ASN A O 1
ATOM 1209 N N . ILE A 1 174 ? -0.179 4.051 10.544 1.00 95.50 174 ILE A N 1
ATOM 1210 C CA . ILE A 1 174 ? 0.125 2.703 11.016 1.00 95.50 174 ILE A CA 1
ATOM 1211 C C . ILE A 1 174 ? 1.641 2.525 11.027 1.00 95.50 174 ILE A C 1
ATOM 1213 O O . ILE A 1 174 ? 2.295 2.769 10.018 1.00 95.50 174 ILE A O 1
ATOM 1217 N N . THR A 1 175 ? 2.207 2.098 12.152 1.00 95.50 175 THR A N 1
ATOM 1218 C CA . THR A 1 175 ? 3.652 1.853 12.268 1.00 95.50 175 THR A CA 1
ATOM 1219 C C . THR A 1 175 ? 3.917 0.492 12.894 1.00 95.50 175 THR A C 1
ATOM 1221 O O . THR A 1 175 ? 3.372 0.189 13.951 1.00 95.50 175 THR A O 1
ATOM 1224 N N . GLY A 1 176 ? 4.755 -0.325 12.262 1.00 96.06 176 GLY A N 1
ATOM 1225 C CA . GLY A 1 176 ? 5.092 -1.676 12.718 1.00 96.06 176 GLY A CA 1
ATOM 1226 C C . GLY A 1 176 ? 6.440 -2.129 12.171 1.00 96.06 176 GLY A C 1
ATOM 1227 O O . GLY A 1 176 ? 6.885 -1.620 11.153 1.00 96.06 176 GLY A O 1
ATOM 1228 N N . ALA A 1 177 ? 7.093 -3.108 12.796 1.00 95.75 177 ALA A N 1
ATOM 1229 C CA . ALA A 1 177 ? 8.183 -3.847 12.153 1.00 95.75 177 ALA A CA 1
ATOM 1230 C C . ALA A 1 177 ? 7.682 -4.556 10.888 1.00 95.75 177 ALA A C 1
ATOM 1232 O O . ALA A 1 177 ? 8.329 -4.510 9.854 1.00 95.75 177 ALA A O 1
ATOM 1233 N N . ASN A 1 178 ? 6.498 -5.165 10.965 1.00 97.75 178 ASN A N 1
ATOM 1234 C CA . ASN A 1 178 ? 5.716 -5.575 9.805 1.00 97.75 178 ASN A CA 1
ATOM 1235 C C . ASN A 1 178 ? 4.309 -5.000 9.950 1.00 97.75 178 ASN A C 1
ATOM 1237 O O . ASN A 1 178 ? 3.779 -4.946 11.065 1.00 97.75 178 ASN A O 1
ATOM 1241 N N . VAL A 1 179 ? 3.703 -4.595 8.840 1.00 98.56 179 VAL A N 1
ATOM 1242 C CA . VAL A 1 179 ? 2.324 -4.108 8.811 1.00 98.56 179 VAL A CA 1
ATOM 1243 C C . VAL A 1 179 ? 1.520 -4.960 7.847 1.00 98.56 179 VAL A C 1
ATOM 1245 O O . VAL A 1 179 ? 1.849 -5.040 6.669 1.00 98.56 179 VAL A O 1
ATOM 1248 N N . THR A 1 180 ? 0.440 -5.558 8.337 1.00 98.56 180 THR A N 1
ATOM 1249 C CA . THR A 1 180 ? -0.531 -6.276 7.514 1.00 98.56 180 THR A CA 1
ATOM 1250 C C . THR A 1 180 ? -1.889 -5.602 7.626 1.00 98.56 180 THR A C 1
ATOM 1252 O O . THR A 1 180 ? -2.403 -5.426 8.730 1.00 98.56 180 THR A O 1
ATOM 1255 N N . VAL A 1 181 ? -2.495 -5.260 6.490 1.00 98.38 181 VAL A N 1
ATOM 1256 C CA . VAL A 1 181 ? -3.880 -4.784 6.419 1.00 98.38 181 VAL A CA 1
ATOM 1257 C C . VAL A 1 181 ? -4.656 -5.673 5.460 1.00 98.38 181 VAL A C 1
ATOM 1259 O O . VAL A 1 181 ? -4.323 -5.756 4.284 1.00 98.38 181 VAL A O 1
ATOM 1262 N N . LYS A 1 182 ? -5.704 -6.329 5.954 1.00 97.56 182 LYS A N 1
ATOM 1263 C CA . LYS A 1 182 ? -6.655 -7.105 5.156 1.00 97.56 182 LYS A CA 1
ATOM 1264 C C . LYS A 1 182 ? -7.993 -6.406 5.176 1.00 97.56 182 LYS A C 1
ATOM 1266 O O . LYS A 1 182 ? -8.653 -6.324 6.204 1.00 97.56 182 LYS A O 1
ATOM 1271 N N . ALA A 1 183 ? -8.375 -5.895 4.033 1.00 95.19 183 ALA A N 1
ATOM 1272 C CA . ALA A 1 183 ? -9.529 -5.056 3.840 1.00 95.19 183 ALA A CA 1
ATOM 1273 C C . ALA A 1 183 ? -10.171 -5.439 2.512 1.00 95.19 183 ALA A C 1
ATOM 1275 O O . ALA A 1 183 ? -10.412 -4.570 1.713 1.00 95.19 183 ALA A O 1
ATOM 1276 N N . ASN A 1 184 ? -10.359 -6.731 2.244 1.00 89.31 184 ASN A N 1
ATOM 1277 C CA . ASN A 1 184 ? -10.874 -7.227 0.969 1.00 89.31 184 ASN A CA 1
ATOM 1278 C C . ASN A 1 184 ? -12.407 -7.342 0.970 1.00 89.31 184 ASN A C 1
ATOM 1280 O O . ASN A 1 184 ? -12.993 -7.835 1.936 1.00 89.31 184 ASN A O 1
ATOM 1284 N N . GLY A 1 185 ? -13.044 -6.977 -0.143 1.00 84.12 185 GLY A N 1
ATOM 1285 C CA . GLY A 1 185 ? -14.494 -7.064 -0.336 1.00 84.12 185 GLY A CA 1
ATOM 1286 C C . GLY A 1 185 ? -15.299 -5.978 0.389 1.00 84.12 185 GLY A C 1
ATOM 1287 O O . GLY A 1 185 ? -16.494 -6.167 0.650 1.00 84.12 185 GLY A O 1
ATOM 1288 N N . LEU A 1 186 ? -14.670 -4.854 0.741 1.00 89.00 186 LEU A N 1
ATOM 1289 C CA . LEU A 1 186 ? -15.337 -3.724 1.379 1.00 89.00 186 LEU A CA 1
ATOM 1290 C C . LEU A 1 186 ? -16.343 -3.071 0.429 1.00 89.00 186 LEU A C 1
ATOM 1292 O O . LEU A 1 186 ? -16.087 -2.881 -0.754 1.00 89.00 186 LEU A O 1
ATOM 1296 N N . ILE A 1 187 ? -17.497 -2.666 0.961 1.00 88.38 187 ILE A N 1
ATOM 1297 C CA . ILE A 1 187 ? -18.476 -1.862 0.205 1.00 88.38 187 ILE A CA 1
ATOM 1298 C C . ILE A 1 187 ? -18.207 -0.363 0.396 1.00 88.38 187 ILE A C 1
ATOM 1300 O O . ILE A 1 187 ? -18.379 0.430 -0.528 1.00 88.38 187 ILE A O 1
ATOM 1304 N N . GLY A 1 188 ? -17.830 0.034 1.613 1.00 90.94 188 GLY A N 1
ATOM 1305 C CA . GLY A 1 188 ? -17.471 1.405 1.953 1.00 90.94 188 GLY A CA 1
ATOM 1306 C C . GLY A 1 188 ? -16.031 1.747 1.577 1.00 90.94 188 GLY A C 1
ATOM 1307 O O . GLY A 1 188 ? -15.231 0.878 1.251 1.00 90.94 188 GLY A O 1
ATOM 1308 N N . ASN A 1 189 ? -15.699 3.035 1.658 1.00 94.00 189 ASN A N 1
ATOM 1309 C CA . ASN A 1 189 ? -14.340 3.512 1.410 1.00 94.00 189 ASN A CA 1
ATOM 1310 C C . ASN A 1 189 ? -13.392 3.080 2.531 1.00 94.00 189 ASN A C 1
ATOM 1312 O O . ASN A 1 189 ? -13.784 3.078 3.702 1.00 94.00 189 ASN A O 1
ATOM 1316 N N . ILE A 1 190 ? -12.132 2.844 2.182 1.00 95.94 190 ILE A N 1
ATOM 1317 C CA . ILE A 1 190 ? -11.030 2.707 3.128 1.00 95.94 190 ILE A CA 1
ATOM 1318 C C . ILE A 1 190 ? -10.036 3.847 2.929 1.00 95.94 190 ILE A C 1
ATOM 1320 O O . ILE A 1 190 ? -9.612 4.143 1.815 1.00 95.94 190 ILE A O 1
ATOM 1324 N N . SER A 1 191 ? -9.678 4.504 4.029 1.00 96.00 191 SER A N 1
ATOM 1325 C CA . SER A 1 191 ? -8.668 5.556 4.047 1.00 96.00 191 SER A CA 1
ATOM 1326 C C . SER A 1 191 ? -7.644 5.251 5.127 1.00 96.00 191 SER A C 1
ATOM 1328 O O . SER A 1 191 ? -7.979 5.271 6.308 1.00 96.00 191 SER A O 1
ATOM 1330 N N . LEU A 1 192 ? -6.400 5.002 4.732 1.00 96.25 192 LEU A N 1
ATOM 1331 C CA . LEU A 1 192 ? -5.239 4.861 5.606 1.00 96.25 192 LEU A CA 1
ATOM 1332 C C . LEU A 1 192 ? -4.336 6.084 5.450 1.00 96.25 192 LEU A C 1
ATOM 1334 O O . LEU A 1 192 ? -4.234 6.663 4.370 1.00 96.25 192 LEU A O 1
ATOM 1338 N N . GLY A 1 193 ? -3.725 6.511 6.552 1.00 95.56 193 GLY A N 1
ATOM 1339 C CA . GLY A 1 193 ? -2.714 7.560 6.552 1.00 95.56 193 GLY A CA 1
ATOM 1340 C C . GLY A 1 193 ? -1.378 7.005 6.069 1.00 95.56 193 GLY A C 1
ATOM 1341 O O . GLY A 1 193 ? -1.325 6.166 5.170 1.00 95.56 193 GLY A O 1
ATOM 1342 N N . THR A 1 194 ? -0.290 7.457 6.681 1.00 95.25 194 THR A N 1
ATOM 1343 C CA . THR A 1 194 ? 1.036 6.894 6.414 1.00 95.25 194 THR A CA 1
ATOM 1344 C C . THR A 1 194 ? 1.157 5.500 7.027 1.00 95.25 194 THR A C 1
ATOM 1346 O O . THR A 1 194 ? 0.803 5.304 8.191 1.00 95.25 194 THR A O 1
ATOM 1349 N N . VAL A 1 195 ? 1.692 4.549 6.264 1.00 97.50 195 VAL A N 1
ATOM 1350 C CA . VAL A 1 195 ? 2.061 3.210 6.731 1.00 97.50 195 VAL A CA 1
ATOM 1351 C C . VAL A 1 195 ? 3.582 3.106 6.737 1.00 97.50 195 VAL A C 1
ATOM 1353 O O . VAL A 1 195 ? 4.195 3.095 5.680 1.00 97.50 195 VAL A O 1
ATOM 1356 N N . ASP A 1 196 ? 4.208 3.036 7.905 1.00 95.56 196 ASP A N 1
ATOM 1357 C CA . ASP A 1 196 ? 5.670 3.088 8.040 1.00 95.56 196 ASP A CA 1
ATOM 1358 C C . ASP A 1 196 ? 6.239 1.863 8.751 1.00 95.56 196 ASP A C 1
ATOM 1360 O O . ASP A 1 196 ? 5.592 1.263 9.617 1.00 95.56 196 ASP A O 1
ATOM 1364 N N . SER A 1 197 ? 7.491 1.539 8.423 1.00 94.75 197 SER A N 1
ATOM 1365 C CA . SER A 1 197 ? 8.262 0.588 9.212 1.00 94.75 197 SER A CA 1
ATOM 1366 C C . SER A 1 197 ? 8.709 1.234 10.520 1.00 94.75 197 SER A C 1
ATOM 1368 O O . SER A 1 197 ? 8.917 2.446 10.605 1.00 94.75 197 SER A O 1
ATOM 1370 N N . GLN A 1 198 ? 8.910 0.433 11.563 1.00 91.44 198 GLN A N 1
ATOM 1371 C CA . GLN A 1 198 ? 9.505 0.927 12.802 1.00 91.44 198 GLN A CA 1
ATOM 1372 C C . GLN A 1 198 ? 10.987 1.308 12.632 1.00 91.44 198 GLN A C 1
ATOM 1374 O O . GLN A 1 198 ? 11.496 2.165 13.364 1.00 91.44 198 GLN A O 1
ATOM 1379 N N . ALA A 1 199 ? 11.685 0.638 11.717 1.00 89.44 199 ALA A N 1
ATOM 1380 C CA . ALA A 1 199 ? 13.090 0.857 11.418 1.00 89.44 199 ALA A CA 1
ATOM 1381 C C . ALA A 1 199 ? 13.287 0.827 9.900 1.00 89.44 199 ALA A C 1
ATOM 1383 O O . ALA A 1 199 ? 12.664 0.027 9.213 1.00 89.44 199 ALA A O 1
ATOM 1384 N N . ALA A 1 200 ? 14.141 1.707 9.381 1.00 87.75 200 ALA A N 1
ATOM 1385 C CA . ALA A 1 200 ? 14.386 1.789 7.946 1.00 87.75 200 ALA A CA 1
ATOM 1386 C C . ALA A 1 200 ? 15.009 0.494 7.397 1.00 87.75 200 ALA A C 1
ATOM 1388 O O . ALA A 1 200 ? 15.841 -0.129 8.063 1.00 87.75 200 ALA A O 1
ATOM 1389 N N . GLY A 1 201 ? 14.608 0.123 6.182 1.00 84.94 201 GLY A N 1
ATOM 1390 C CA . GLY A 1 201 ? 15.177 -0.984 5.416 1.00 84.94 201 GLY A CA 1
ATOM 1391 C C . GLY A 1 201 ? 14.886 -2.375 5.966 1.00 84.94 201 GLY A C 1
ATOM 1392 O O . GLY A 1 201 ? 15.598 -3.323 5.646 1.00 84.94 201 GLY A O 1
ATOM 1393 N N . VAL A 1 202 ? 13.873 -2.520 6.824 1.00 89.19 202 VAL A N 1
ATOM 1394 C CA . VAL A 1 202 ? 13.479 -3.824 7.372 1.00 89.19 202 VAL A CA 1
ATOM 1395 C C . VAL A 1 202 ? 11.976 -4.043 7.308 1.00 89.19 202 VAL A C 1
ATOM 1397 O O . VAL A 1 202 ? 11.183 -3.100 7.326 1.00 89.19 202 VAL A O 1
ATOM 1400 N N . GLY A 1 203 ? 11.599 -5.321 7.289 1.00 95.19 203 GLY A N 1
ATOM 1401 C CA . GLY A 1 203 ? 10.218 -5.769 7.408 1.00 95.19 203 GLY A CA 1
ATOM 1402 C C . GLY A 1 203 ? 9.379 -5.575 6.151 1.00 95.19 203 GLY A C 1
ATOM 1403 O O . GLY A 1 203 ? 9.877 -5.202 5.086 1.00 95.19 203 GLY A O 1
ATOM 1404 N N . THR A 1 204 ? 8.088 -5.862 6.277 1.00 97.75 204 THR A N 1
ATOM 1405 C CA . THR A 1 204 ? 7.155 -5.878 5.148 1.00 97.75 204 THR A CA 1
ATOM 1406 C C . THR A 1 204 ? 5.884 -5.090 5.442 1.00 97.75 204 THR A C 1
ATOM 1408 O O . THR A 1 204 ? 5.291 -5.238 6.513 1.00 97.75 204 THR A O 1
ATOM 1411 N N . ALA A 1 205 ? 5.436 -4.307 4.459 1.00 98.62 205 ALA A N 1
ATOM 1412 C CA . ALA A 1 205 ? 4.055 -3.845 4.369 1.00 98.62 205 ALA A CA 1
ATOM 1413 C C . ALA A 1 205 ? 3.278 -4.766 3.420 1.00 98.62 205 ALA A C 1
ATOM 1415 O O . ALA A 1 205 ? 3.640 -4.880 2.254 1.00 98.62 205 ALA A O 1
ATOM 1416 N N . ASP A 1 206 ? 2.226 -5.414 3.911 1.00 98.62 206 ASP A N 1
ATOM 1417 C CA . ASP A 1 206 ? 1.325 -6.268 3.133 1.00 98.62 206 ASP A CA 1
ATOM 1418 C C . ASP A 1 206 ? -0.106 -5.729 3.241 1.00 98.62 206 ASP A C 1
ATOM 1420 O O . ASP A 1 206 ? -0.774 -5.877 4.269 1.00 98.62 206 ASP A O 1
ATOM 1424 N N . LEU A 1 207 ? -0.548 -5.020 2.204 1.00 98.69 207 LEU A N 1
ATOM 1425 C CA . LEU A 1 207 ? -1.813 -4.295 2.172 1.00 98.69 207 LEU A CA 1
ATOM 1426 C C . LEU A 1 207 ? -2.730 -4.913 1.114 1.00 98.69 207 LEU A C 1
ATOM 1428 O O . LEU A 1 207 ? -2.448 -4.840 -0.079 1.00 98.69 207 LEU A O 1
ATOM 1432 N N . ASN A 1 208 ? -3.841 -5.508 1.535 1.00 98.19 208 ASN A N 1
ATOM 1433 C CA . ASN A 1 208 ? -4.772 -6.206 0.657 1.00 98.19 208 ASN A CA 1
ATOM 1434 C C . ASN A 1 208 ? -6.173 -5.581 0.708 1.00 98.19 208 ASN A C 1
ATOM 1436 O O . ASN A 1 208 ? -6.857 -5.673 1.725 1.00 98.19 208 ASN A O 1
ATOM 1440 N N . PHE A 1 209 ? -6.585 -5.014 -0.419 1.00 97.44 209 PHE A N 1
ATOM 1441 C CA . PHE A 1 209 ? -7.846 -4.327 -0.712 1.00 97.44 209 PHE A CA 1
ATOM 1442 C C . PHE A 1 209 ? -8.600 -4.995 -1.879 1.00 97.44 209 PHE A C 1
ATOM 1444 O O . PHE A 1 209 ? -9.416 -4.370 -2.556 1.00 97.44 209 PHE A O 1
ATOM 1451 N N . ALA A 1 210 ? -8.262 -6.248 -2.202 1.00 95.56 210 ALA A N 1
ATOM 1452 C CA . ALA A 1 210 ? -8.793 -6.912 -3.385 1.00 95.56 210 ALA A CA 1
ATOM 1453 C C . ALA A 1 210 ? -10.325 -7.052 -3.341 1.00 95.56 210 ALA A C 1
ATOM 1455 O O . ALA A 1 210 ? -10.893 -7.488 -2.336 1.00 95.56 210 ALA A O 1
ATOM 1456 N N . GLY A 1 211 ? -10.983 -6.727 -4.455 1.00 93.44 211 GLY A N 1
ATOM 1457 C CA . GLY A 1 211 ? -12.435 -6.816 -4.614 1.00 93.44 211 GLY A CA 1
ATOM 1458 C C . GLY A 1 211 ? -13.231 -5.744 -3.862 1.00 93.44 211 GLY A C 1
ATOM 1459 O O . GLY A 1 211 ? -14.449 -5.882 -3.725 1.00 93.44 211 GLY A O 1
ATOM 1460 N N . ASP A 1 212 ? -12.580 -4.698 -3.345 1.00 90.69 212 ASP A N 1
ATOM 1461 C CA . ASP A 1 212 ? -13.275 -3.586 -2.695 1.00 90.69 212 ASP A CA 1
ATOM 1462 C C . ASP A 1 212 ? -14.115 -2.799 -3.694 1.00 90.69 212 ASP A C 1
ATOM 1464 O O . ASP A 1 212 ? -13.637 -2.342 -4.720 1.00 90.69 212 ASP A O 1
ATOM 1468 N N . LEU A 1 213 ? -15.382 -2.560 -3.382 1.00 90.25 213 LEU A N 1
ATOM 1469 C CA . LEU A 1 213 ? -16.270 -1.742 -4.210 1.00 90.25 213 LEU A CA 1
ATOM 1470 C C . LEU A 1 213 ? -16.135 -0.238 -3.911 1.00 90.25 213 LEU A C 1
ATOM 1472 O O . LEU A 1 213 ? -16.596 0.591 -4.700 1.00 90.25 213 LEU A O 1
ATOM 1476 N N . GLY A 1 214 ? -15.546 0.114 -2.764 1.00 93.19 214 GLY A N 1
ATOM 1477 C CA . GLY A 1 214 ? -15.311 1.491 -2.329 1.00 93.19 214 GLY A CA 1
ATOM 1478 C C . GLY A 1 214 ? -14.016 2.103 -2.871 1.00 93.19 214 GLY A C 1
ATOM 1479 O O . GLY A 1 214 ? -13.241 1.464 -3.576 1.00 93.19 214 GLY A O 1
ATOM 1480 N N . THR A 1 215 ? -13.775 3.374 -2.537 1.00 94.69 215 THR A N 1
ATOM 1481 C CA . THR A 1 215 ? -12.484 4.035 -2.796 1.00 94.69 215 THR A CA 1
ATOM 1482 C C . THR A 1 215 ? -11.417 3.505 -1.843 1.00 94.69 215 THR A C 1
ATOM 1484 O O . THR A 1 215 ? -11.659 3.435 -0.635 1.00 94.69 215 THR A O 1
ATOM 1487 N N . VAL A 1 216 ? -10.228 3.222 -2.380 1.00 97.50 216 VAL A N 1
ATOM 1488 C CA . VAL A 1 216 ? -9.038 2.850 -1.607 1.00 97.50 216 VAL A CA 1
ATOM 1489 C C . VAL A 1 216 ? -8.075 4.030 -1.591 1.00 97.50 216 VAL A C 1
ATOM 1491 O O . VAL A 1 216 ? -7.500 4.386 -2.619 1.00 97.50 216 VAL A O 1
ATOM 1494 N N . THR A 1 217 ? -7.880 4.626 -0.417 1.00 97.12 217 THR A N 1
ATOM 1495 C CA . THR A 1 217 ? -6.884 5.678 -0.195 1.00 97.12 217 THR A CA 1
ATOM 1496 C C . THR A 1 217 ? -5.852 5.194 0.810 1.00 97.12 217 THR A C 1
ATOM 1498 O O . THR A 1 217 ? -6.186 4.882 1.951 1.00 97.12 217 THR A O 1
ATOM 1501 N N . VAL A 1 218 ? -4.588 5.182 0.413 1.00 97.69 218 VAL A N 1
ATOM 1502 C CA . VAL A 1 218 ? -3.444 4.935 1.290 1.00 97.69 218 VAL A CA 1
ATOM 1503 C C . VAL A 1 218 ? -2.505 6.125 1.157 1.00 97.69 218 VAL A C 1
ATOM 1505 O O . VAL A 1 218 ? -2.221 6.573 0.046 1.00 97.69 218 VAL A O 1
ATOM 1508 N N . GLY A 1 219 ? -2.038 6.662 2.283 1.00 97.19 219 GLY A N 1
ATOM 1509 C CA . GLY A 1 219 ? -0.986 7.671 2.290 1.00 97.19 219 GLY A CA 1
ATOM 1510 C C . GLY A 1 219 ? 0.352 7.105 1.807 1.00 97.19 219 GLY A C 1
ATOM 1511 O O . GLY A 1 219 ? 0.421 6.175 1.005 1.00 97.19 219 GLY A O 1
ATOM 1512 N N . ASN A 1 220 ? 1.449 7.673 2.296 1.00 97.12 220 ASN A N 1
ATOM 1513 C CA . ASN A 1 220 ? 2.772 7.153 1.962 1.00 97.12 220 ASN A CA 1
ATOM 1514 C C . ASN A 1 220 ? 2.988 5.786 2.623 1.00 97.12 220 ASN A C 1
ATOM 1516 O O . ASN A 1 220 ? 2.563 5.581 3.761 1.00 97.12 220 ASN A O 1
ATOM 1520 N N . VAL A 1 221 ? 3.688 4.884 1.939 1.00 97.88 221 VAL A N 1
ATOM 1521 C CA . VAL A 1 221 ? 4.132 3.604 2.496 1.00 97.88 221 VAL A CA 1
ATOM 1522 C C . VAL A 1 221 ? 5.656 3.609 2.570 1.00 97.88 221 VAL A C 1
ATOM 1524 O O . VAL A 1 221 ? 6.323 3.719 1.546 1.00 97.88 221 VAL A O 1
ATOM 1527 N N . GLY A 1 222 ? 6.210 3.536 3.779 1.00 93.19 222 GLY A N 1
ATOM 1528 C CA . GLY A 1 222 ? 7.646 3.676 4.040 1.00 93.19 222 GLY A CA 1
ATOM 1529 C C . GLY A 1 222 ? 8.164 5.123 4.000 1.00 93.19 222 GLY A C 1
ATOM 1530 O O . GLY A 1 222 ? 9.366 5.348 3.868 1.00 93.19 222 GLY A O 1
ATOM 1531 N N . GLY A 1 223 ? 7.278 6.120 4.086 1.00 81.69 223 GLY A N 1
ATOM 1532 C CA . GLY A 1 223 ? 7.611 7.539 3.948 1.00 81.69 223 GLY A CA 1
ATOM 1533 C C . GLY A 1 223 ? 8.570 8.078 5.017 1.00 81.69 223 GLY A C 1
ATOM 1534 O O . GLY A 1 223 ? 9.494 8.814 4.675 1.00 81.69 223 GLY A O 1
ATOM 1535 N N . THR A 1 224 ? 8.380 7.728 6.295 1.00 85.00 224 THR A N 1
ATOM 1536 C CA . THR A 1 224 ? 9.284 8.164 7.385 1.00 85.00 224 THR A CA 1
ATOM 1537 C C . THR A 1 224 ? 10.414 7.164 7.616 1.00 85.00 224 THR A C 1
ATOM 1539 O O . THR A 1 224 ? 11.520 7.528 8.015 1.00 85.00 224 THR A O 1
ATOM 1542 N N . SER A 1 225 ? 10.134 5.879 7.417 1.00 90.88 225 SER A N 1
ATOM 1543 C CA . SER A 1 225 ? 11.083 4.778 7.577 1.00 90.88 225 SER A CA 1
ATOM 1544 C C . SER A 1 225 ? 10.680 3.664 6.623 1.00 90.88 225 SER A C 1
ATOM 1546 O O . SER A 1 225 ? 9.564 3.149 6.717 1.00 90.88 225 SER A O 1
ATOM 1548 N N . SER A 1 226 ? 11.573 3.331 5.690 1.00 92.56 226 SER A N 1
ATOM 1549 C CA . SER A 1 226 ? 11.286 2.368 4.627 1.00 92.56 226 SER A CA 1
ATOM 1550 C C . SER A 1 226 ? 11.079 0.960 5.150 1.00 92.56 226 SER A C 1
ATOM 1552 O O . SER A 1 226 ? 11.665 0.558 6.156 1.00 92.56 226 SER A O 1
ATOM 1554 N N . PHE A 1 227 ? 10.278 0.201 4.413 1.00 95.69 227 PHE A N 1
ATOM 1555 C CA . PHE A 1 227 ? 10.254 -1.250 4.534 1.00 95.69 227 PHE A CA 1
ATOM 1556 C C . PHE A 1 227 ? 11.375 -1.876 3.699 1.00 95.69 227 PHE A C 1
ATOM 1558 O O . PHE A 1 227 ? 11.926 -1.239 2.804 1.00 95.69 227 PHE A O 1
ATOM 1565 N N . ASP A 1 228 ? 11.689 -3.146 3.940 1.00 95.56 228 ASP A N 1
ATOM 1566 C CA . ASP A 1 228 ? 12.459 -3.923 2.964 1.00 95.56 228 ASP A CA 1
ATOM 1567 C C . ASP A 1 228 ? 11.587 -4.227 1.735 1.00 95.56 228 ASP A C 1
ATOM 1569 O O . ASP A 1 228 ? 11.993 -4.018 0.592 1.00 95.56 228 ASP A O 1
ATOM 1573 N N . THR A 1 229 ? 10.344 -4.650 1.980 1.00 97.31 229 THR A N 1
ATOM 1574 C CA . THR A 1 229 ? 9.390 -5.040 0.937 1.00 97.31 229 THR A CA 1
ATOM 1575 C C . THR A 1 229 ? 8.023 -4.384 1.144 1.00 97.31 229 THR A C 1
ATOM 1577 O O . THR A 1 229 ? 7.497 -4.353 2.257 1.00 97.31 229 THR A O 1
ATOM 1580 N N . ILE A 1 230 ? 7.407 -3.905 0.064 1.00 98.75 230 ILE A N 1
ATOM 1581 C CA . ILE A 1 230 ? 6.023 -3.418 0.035 1.00 98.75 230 ILE A CA 1
ATOM 1582 C C . ILE A 1 230 ? 5.217 -4.267 -0.949 1.00 98.75 230 ILE A C 1
ATOM 1584 O O . ILE A 1 230 ? 5.570 -4.358 -2.121 1.00 98.75 230 ILE A O 1
ATOM 1588 N N . ASN A 1 231 ? 4.102 -4.825 -0.486 1.00 98.69 231 ASN A N 1
ATOM 1589 C CA . ASN A 1 231 ? 3.116 -5.533 -1.290 1.00 98.69 231 ASN A CA 1
ATOM 1590 C C . ASN A 1 231 ? 1.755 -4.853 -1.125 1.00 98.69 231 ASN A C 1
ATOM 1592 O O . ASN A 1 231 ? 1.241 -4.736 -0.013 1.00 98.69 231 ASN A O 1
ATOM 1596 N N . ILE A 1 232 ? 1.169 -4.406 -2.233 1.00 98.75 232 ILE A N 1
ATOM 1597 C CA . ILE A 1 232 ? -0.168 -3.820 -2.275 1.00 98.75 232 ILE A CA 1
ATOM 1598 C C . ILE A 1 232 ? -0.994 -4.591 -3.294 1.00 98.75 232 ILE A C 1
ATOM 1600 O O . ILE A 1 232 ? -0.692 -4.581 -4.485 1.00 98.75 232 ILE A O 1
ATOM 1604 N N . ASN A 1 233 ? -2.054 -5.241 -2.831 1.00 98.38 233 ASN A N 1
ATOM 1605 C CA . ASN A 1 233 ? -3.038 -5.882 -3.685 1.00 98.38 233 ASN A CA 1
ATOM 1606 C C . ASN A 1 233 ? -4.348 -5.094 -3.647 1.00 98.38 233 ASN A C 1
ATOM 1608 O O . ASN A 1 233 ? -5.101 -5.190 -2.690 1.00 98.38 233 ASN A O 1
ATOM 1612 N N . ALA A 1 234 ? -4.615 -4.326 -4.689 1.00 97.50 234 ALA A N 1
ATOM 1613 C CA . ALA A 1 234 ? -5.835 -3.569 -4.934 1.00 97.50 234 ALA A CA 1
ATOM 1614 C C . ALA A 1 234 ? -6.503 -4.032 -6.245 1.00 97.50 234 ALA A C 1
ATOM 1616 O O . ALA A 1 234 ? -7.045 -3.226 -7.000 1.00 97.50 234 ALA A O 1
ATOM 1617 N N . SER A 1 235 ? -6.425 -5.331 -6.551 1.00 96.88 235 SER A N 1
ATOM 1618 C CA . SER A 1 235 ? -7.080 -5.903 -7.725 1.00 96.88 235 SER A CA 1
ATOM 1619 C C . SER A 1 235 ? -8.601 -5.820 -7.611 1.00 96.88 235 SER A C 1
ATOM 1621 O O . SER A 1 235 ? -9.151 -6.004 -6.526 1.00 96.88 235 SER A O 1
ATOM 1623 N N . GLU A 1 236 ? -9.283 -5.623 -8.734 1.00 95.69 236 GLU A N 1
ATOM 1624 C CA . GLU A 1 236 ? -10.748 -5.621 -8.837 1.00 95.69 236 GLU A CA 1
ATOM 1625 C C . GLU A 1 236 ? -11.430 -4.560 -7.953 1.00 95.69 236 GLU A C 1
ATOM 1627 O O . GLU A 1 236 ? -12.594 -4.710 -7.577 1.00 95.69 236 GLU A O 1
ATOM 1632 N N . VAL A 1 237 ? -10.722 -3.474 -7.614 1.00 95.69 237 VAL A N 1
ATOM 1633 C CA . VAL A 1 237 ? -11.328 -2.359 -6.880 1.00 95.69 237 VAL A CA 1
ATOM 1634 C C . VAL A 1 237 ? -12.325 -1.632 -7.786 1.00 95.69 237 VAL A C 1
ATOM 1636 O O . VAL A 1 237 ? -11.996 -1.171 -8.881 1.00 95.69 237 VAL A O 1
ATOM 1639 N N . GLY A 1 238 ? -13.568 -1.513 -7.331 1.00 93.19 238 GLY A N 1
ATOM 1640 C CA . GLY A 1 238 ? -14.679 -0.954 -8.099 1.00 93.19 238 GLY A CA 1
ATOM 1641 C C . GLY A 1 238 ? -14.644 0.568 -8.266 1.00 93.19 238 GLY A C 1
ATOM 1642 O O . GLY A 1 238 ? -15.434 1.118 -9.034 1.00 93.19 238 GLY A O 1
ATOM 1643 N N . ASN A 1 239 ? -13.756 1.262 -7.554 1.00 94.94 239 ASN A N 1
ATOM 1644 C CA . ASN A 1 239 ? -13.648 2.719 -7.546 1.00 94.94 239 ASN A CA 1
ATOM 1645 C C . ASN A 1 239 ? -12.179 3.177 -7.650 1.00 94.94 239 ASN A C 1
ATOM 1647 O O . ASN A 1 239 ? -11.303 2.409 -8.032 1.00 94.94 239 ASN A O 1
ATOM 1651 N N . THR A 1 240 ? -11.908 4.450 -7.363 1.00 95.44 240 THR A N 1
ATOM 1652 C CA . THR A 1 240 ? -10.567 5.035 -7.421 1.00 95.44 240 THR A CA 1
ATOM 1653 C C . THR A 1 240 ? -9.618 4.385 -6.416 1.00 95.44 240 THR A C 1
ATOM 1655 O O . THR A 1 240 ? -9.969 4.196 -5.247 1.00 95.44 240 THR A O 1
ATOM 1658 N N . ILE A 1 241 ? -8.389 4.138 -6.867 1.00 97.81 241 ILE A N 1
ATOM 1659 C CA . ILE A 1 241 ? -7.245 3.773 -6.032 1.00 97.81 241 ILE A CA 1
ATOM 1660 C C . ILE A 1 241 ? -6.306 4.981 -5.970 1.00 97.81 241 ILE A C 1
ATOM 1662 O O . ILE A 1 241 ? -5.883 5.501 -7.002 1.00 97.81 241 ILE A O 1
ATOM 1666 N N . SER A 1 242 ? -5.962 5.424 -4.764 1.00 97.75 242 SER A N 1
ATOM 1667 C CA . SER A 1 242 ? -4.984 6.485 -4.522 1.00 97.75 242 SER A CA 1
ATOM 1668 C C . SER A 1 242 ? -3.972 6.021 -3.488 1.00 97.75 242 SER A C 1
ATOM 1670 O O . SER A 1 242 ? -4.293 5.912 -2.307 1.00 97.75 242 SER A O 1
ATOM 1672 N N . ILE A 1 243 ? -2.742 5.790 -3.924 1.00 98.31 243 ILE A N 1
ATOM 1673 C CA . ILE A 1 243 ? -1.622 5.367 -3.089 1.00 98.31 243 ILE A CA 1
ATOM 1674 C C . ILE A 1 243 ? -0.567 6.474 -3.119 1.00 98.31 243 ILE A C 1
ATOM 1676 O O . ILE A 1 243 ? -0.218 6.976 -4.189 1.00 98.31 243 ILE A O 1
ATOM 1680 N N . GLY A 1 244 ? -0.070 6.872 -1.946 1.00 97.88 244 GLY A N 1
ATOM 1681 C CA . GLY A 1 244 ? 1.009 7.850 -1.813 1.00 97.88 244 GLY A CA 1
ATOM 1682 C C . GLY A 1 244 ? 2.357 7.340 -2.332 1.00 97.88 244 GLY A C 1
ATOM 1683 O O . GLY A 1 244 ? 2.440 6.420 -3.145 1.00 97.88 244 GLY A O 1
ATOM 1684 N N . THR A 1 245 ? 3.449 7.955 -1.879 1.00 97.12 245 THR A N 1
ATOM 1685 C CA . THR A 1 245 ? 4.798 7.503 -2.255 1.00 97.12 245 THR A CA 1
ATOM 1686 C C . THR A 1 245 ? 5.106 6.139 -1.646 1.00 97.12 245 THR A C 1
ATOM 1688 O O . THR A 1 245 ? 4.743 5.892 -0.495 1.00 97.12 245 THR A O 1
ATOM 1691 N N . LEU A 1 246 ? 5.823 5.294 -2.383 1.00 97.94 246 LEU A N 1
ATOM 1692 C CA . LEU A 1 246 ? 6.259 3.972 -1.943 1.00 97.94 246 LEU A CA 1
ATOM 1693 C C . LEU A 1 246 ? 7.774 3.967 -1.761 1.00 97.94 246 LEU A C 1
ATOM 1695 O O . LEU A 1 246 ? 8.524 4.236 -2.701 1.00 97.94 246 LEU A O 1
ATOM 1699 N N . THR A 1 247 ? 8.217 3.643 -0.553 1.00 95.94 247 THR A N 1
ATOM 1700 C CA . THR A 1 247 ? 9.629 3.677 -0.189 1.00 95.94 247 THR A CA 1
ATOM 1701 C C . THR A 1 247 ? 10.064 2.336 0.397 1.00 95.94 247 THR A C 1
ATOM 1703 O O . THR A 1 247 ? 9.708 2.007 1.533 1.00 95.94 247 THR A O 1
ATOM 1706 N N . ALA A 1 248 ? 10.843 1.568 -0.366 1.00 95.62 248 ALA A N 1
ATOM 1707 C CA . ALA A 1 248 ? 11.319 0.243 0.033 1.00 95.62 248 ALA A CA 1
ATOM 1708 C C . ALA A 1 248 ? 12.769 -0.009 -0.385 1.00 95.62 248 ALA A C 1
ATOM 1710 O O . ALA A 1 248 ? 13.229 0.532 -1.385 1.00 95.62 248 ALA A O 1
ATOM 1711 N N . ASP A 1 249 ? 13.478 -0.865 0.340 1.00 92.00 249 ASP A N 1
ATOM 1712 C CA . ASP A 1 249 ? 14.893 -1.119 0.061 1.00 92.00 249 ASP A CA 1
ATOM 1713 C C . ASP A 1 249 ? 15.120 -2.236 -0.968 1.00 92.00 249 ASP A C 1
ATOM 1715 O O . ASP A 1 249 ? 16.081 -2.177 -1.738 1.00 92.00 249 ASP A O 1
ATOM 1719 N N . ASN A 1 250 ? 14.223 -3.221 -1.032 1.00 94.06 250 ASN A N 1
ATOM 1720 C CA . ASN A 1 250 ? 14.376 -4.398 -1.882 1.00 94.06 250 ASN A CA 1
ATOM 1721 C C . ASN A 1 250 ? 13.260 -4.538 -2.926 1.00 94.06 250 ASN A C 1
ATOM 1723 O O . ASN A 1 250 ? 13.549 -4.643 -4.119 1.00 94.06 250 ASN A O 1
ATOM 1727 N N . ALA A 1 251 ? 11.989 -4.540 -2.523 1.00 97.00 251 ALA A N 1
ATOM 1728 C CA . ALA A 1 251 ? 10.907 -4.837 -3.463 1.00 97.00 251 ALA A CA 1
ATOM 1729 C C . ALA A 1 251 ? 9.654 -3.986 -3.257 1.00 97.00 251 ALA A C 1
ATOM 1731 O O . ALA A 1 251 ? 9.221 -3.746 -2.130 1.00 97.00 251 ALA A O 1
ATOM 1732 N N . VAL A 1 252 ? 9.035 -3.585 -4.368 1.00 98.62 252 VAL A N 1
ATOM 1733 C CA . VAL A 1 252 ? 7.692 -2.994 -4.396 1.00 98.62 252 VAL A CA 1
ATOM 1734 C C . VAL A 1 252 ? 6.830 -3.756 -5.393 1.00 98.62 252 VAL A C 1
ATOM 1736 O O . VAL A 1 252 ? 7.159 -3.815 -6.574 1.00 98.62 252 VAL A O 1
ATOM 1739 N N . THR A 1 253 ? 5.705 -4.293 -4.927 1.00 98.62 253 THR A N 1
ATOM 1740 C CA . THR A 1 253 ? 4.675 -4.925 -5.757 1.00 98.62 253 THR A CA 1
ATOM 1741 C C . THR A 1 253 ? 3.356 -4.188 -5.578 1.00 98.62 253 THR A C 1
ATOM 1743 O O . THR A 1 253 ? 2.841 -4.111 -4.464 1.00 98.62 253 THR A O 1
ATOM 1746 N N . VAL A 1 254 ? 2.784 -3.684 -6.669 1.00 98.69 254 VAL A N 1
ATOM 1747 C CA . VAL A 1 254 ? 1.433 -3.114 -6.709 1.00 98.69 254 VAL A CA 1
ATOM 1748 C C . VAL A 1 254 ? 0.616 -3.864 -7.751 1.00 98.69 254 VAL A C 1
ATOM 1750 O O . VAL A 1 254 ? 0.902 -3.793 -8.942 1.00 98.69 254 VAL A O 1
ATOM 1753 N N . ASN A 1 255 ? -0.413 -4.574 -7.307 1.00 98.31 255 ASN A N 1
ATOM 1754 C CA . ASN A 1 255 ? -1.390 -5.216 -8.175 1.00 98.31 255 ASN A CA 1
ATOM 1755 C C . ASN A 1 255 ? -2.703 -4.439 -8.105 1.00 98.31 255 ASN A C 1
ATOM 1757 O O . ASN A 1 255 ? -3.390 -4.511 -7.094 1.00 98.31 255 ASN A O 1
ATOM 1761 N N . ALA A 1 256 ? -3.057 -3.714 -9.158 1.00 97.44 256 ALA A N 1
ATOM 1762 C CA . ALA A 1 256 ? -4.353 -3.058 -9.316 1.00 97.44 256 ALA A CA 1
ATOM 1763 C C . ALA A 1 256 ? -5.132 -3.633 -10.512 1.00 97.44 256 ALA A C 1
ATOM 1765 O O . ALA A 1 256 ? -5.991 -2.959 -11.076 1.00 97.44 256 ALA A O 1
ATOM 1766 N N . ASN A 1 257 ? -4.828 -4.876 -10.905 1.00 96.38 257 ASN A N 1
ATOM 1767 C CA . ASN A 1 257 ? -5.457 -5.531 -12.043 1.00 96.38 257 ASN A CA 1
ATOM 1768 C C . ASN A 1 257 ? -6.987 -5.523 -11.912 1.00 96.38 257 ASN A C 1
ATOM 1770 O O . ASN A 1 257 ? -7.526 -5.877 -10.864 1.00 96.38 257 ASN A O 1
ATOM 1774 N N . GLY A 1 258 ? -7.683 -5.106 -12.966 1.00 94.75 258 GLY A N 1
ATOM 1775 C CA . GLY A 1 258 ? -9.142 -5.089 -13.019 1.00 94.75 258 GLY A CA 1
ATOM 1776 C C . GLY A 1 258 ? -9.795 -3.951 -12.232 1.00 94.75 258 GLY A C 1
ATOM 1777 O O . GLY A 1 258 ? -11.010 -3.986 -12.035 1.00 94.75 258 GLY A O 1
ATOM 1778 N N . ALA A 1 259 ? -9.040 -2.947 -11.766 1.00 94.69 259 ALA A N 1
ATOM 1779 C CA . ALA A 1 259 ? -9.650 -1.776 -11.141 1.00 94.69 259 ALA A CA 1
ATOM 1780 C C . ALA A 1 259 ? -10.523 -1.005 -12.150 1.00 94.69 259 ALA A C 1
ATOM 1782 O O . ALA A 1 259 ? -10.115 -0.697 -13.272 1.00 94.69 259 ALA A O 1
ATOM 1783 N N . LEU A 1 260 ? -11.747 -0.665 -11.749 1.00 92.19 260 LEU A N 1
ATOM 1784 C CA . LEU A 1 260 ? -12.749 -0.111 -12.669 1.00 92.19 260 LEU A CA 1
ATOM 1785 C C . LEU A 1 260 ? -12.607 1.399 -12.903 1.00 92.19 260 LEU A C 1
ATOM 1787 O O . LEU A 1 260 ? -13.318 1.960 -13.737 1.00 92.19 260 LEU A O 1
ATOM 1791 N N . ASN A 1 261 ? -11.736 2.074 -12.152 1.00 93.25 261 ASN A N 1
ATOM 1792 C CA . ASN A 1 261 ? -11.582 3.526 -12.184 1.00 93.25 261 ASN A CA 1
ATOM 1793 C C . ASN A 1 261 ? -10.102 3.937 -12.153 1.00 93.25 261 ASN A C 1
ATOM 1795 O O . ASN A 1 261 ? -9.214 3.127 -12.410 1.00 93.25 261 ASN A O 1
ATOM 1799 N N . ASN A 1 262 ? -9.844 5.217 -11.887 1.00 93.06 262 ASN A N 1
ATOM 1800 C CA . ASN A 1 262 ? -8.509 5.791 -11.883 1.00 93.06 262 ASN A CA 1
ATOM 1801 C C . ASN A 1 262 ? -7.611 5.131 -10.834 1.00 93.06 262 ASN A C 1
ATOM 1803 O O . ASN A 1 262 ? -8.012 4.946 -9.680 1.00 93.06 262 ASN A O 1
ATOM 1807 N N . VAL A 1 263 ? -6.366 4.876 -11.227 1.00 95.88 263 VAL A N 1
ATOM 1808 C CA . VAL A 1 263 ? -5.311 4.388 -10.339 1.00 95.88 263 VAL A CA 1
ATOM 1809 C C . VAL A 1 263 ? -4.224 5.447 -10.256 1.00 95.88 263 VAL A C 1
ATOM 1811 O O . VAL A 1 263 ? -3.619 5.819 -11.257 1.00 95.88 263 VAL A O 1
ATOM 1814 N N . THR A 1 264 ? -3.983 5.960 -9.053 1.00 96.44 264 THR A N 1
ATOM 1815 C CA . THR A 1 264 ? -2.873 6.872 -8.761 1.00 96.44 264 THR A CA 1
ATOM 1816 C C . THR A 1 264 ? -1.900 6.196 -7.811 1.00 96.44 264 THR A C 1
ATOM 1818 O O . THR A 1 264 ? -2.285 5.787 -6.717 1.00 96.44 264 THR A O 1
ATOM 1821 N N . ILE A 1 265 ? -0.640 6.107 -8.222 1.00 97.25 265 ILE A N 1
ATOM 1822 C CA . ILE A 1 265 ? 0.477 5.618 -7.416 1.00 97.25 265 ILE A CA 1
ATOM 1823 C C . ILE A 1 265 ? 1.509 6.744 -7.348 1.00 97.25 265 ILE A C 1
ATOM 1825 O O . ILE A 1 265 ? 1.895 7.306 -8.374 1.00 97.25 265 ILE A O 1
ATOM 1829 N N . GLY A 1 266 ? 1.953 7.102 -6.144 1.00 97.19 266 GLY A N 1
ATOM 1830 C CA . GLY A 1 266 ? 3.024 8.076 -5.957 1.00 97.19 266 GLY A CA 1
ATOM 1831 C C . GLY A 1 266 ? 4.373 7.602 -6.509 1.00 97.19 266 GLY A C 1
ATOM 1832 O O . GLY A 1 266 ? 4.493 6.561 -7.150 1.00 97.19 266 GLY A O 1
ATOM 1833 N N . ALA A 1 267 ? 5.425 8.384 -6.261 1.00 96.00 267 ALA A N 1
ATOM 1834 C CA . ALA A 1 267 ? 6.781 7.985 -6.637 1.00 96.00 267 ALA A CA 1
ATOM 1835 C C . ALA A 1 267 ? 7.216 6.709 -5.898 1.00 96.00 267 ALA A C 1
ATOM 1837 O O . ALA A 1 267 ? 6.854 6.517 -4.735 1.00 96.00 267 ALA A O 1
ATOM 1838 N N . ILE A 1 268 ? 8.026 5.885 -6.564 1.00 96.69 268 ILE A N 1
ATOM 1839 C CA . ILE A 1 268 ? 8.623 4.670 -6.004 1.00 96.69 268 ILE A CA 1
ATOM 1840 C C . ILE A 1 268 ? 10.125 4.899 -5.849 1.00 96.69 268 ILE A C 1
ATOM 1842 O O . ILE A 1 268 ? 10.803 5.250 -6.815 1.00 96.69 268 ILE A O 1
ATOM 1846 N N . SER A 1 269 ? 10.653 4.733 -4.638 1.00 93.88 269 SER A N 1
ATOM 1847 C CA . SER A 1 269 ? 12.062 5.014 -4.340 1.00 93.88 269 SER A CA 1
ATOM 1848 C C . SER A 1 269 ? 12.609 4.175 -3.188 1.00 93.88 269 SER A C 1
ATOM 1850 O O . SER A 1 269 ? 11.859 3.493 -2.498 1.00 93.88 269 SER A O 1
ATOM 1852 N N . GLN A 1 270 ? 13.920 4.230 -2.970 1.00 90.56 270 GLN A N 1
ATOM 1853 C CA . GLN A 1 270 ? 14.560 3.600 -1.819 1.00 90.56 270 GLN A CA 1
ATOM 1854 C C . GLN A 1 270 ? 14.455 4.444 -0.545 1.00 90.56 270 GLN A C 1
ATOM 1856 O O . GLN A 1 270 ? 14.462 5.676 -0.608 1.00 90.56 270 GLN A O 1
ATOM 1861 N N . GLY A 1 271 ? 14.418 3.793 0.622 1.00 81.06 271 GLY A N 1
ATOM 1862 C CA . GLY A 1 271 ? 14.559 4.475 1.904 1.00 81.06 271 GLY A CA 1
ATOM 1863 C C . GLY A 1 271 ? 15.992 4.846 2.240 1.00 81.06 271 GLY A C 1
ATOM 1864 O O . GLY A 1 271 ? 16.930 4.085 2.032 1.00 81.06 271 GLY A O 1
ATOM 1865 N N . GLY A 1 272 ? 16.177 6.045 2.787 1.00 64.00 272 GLY A N 1
ATOM 1866 C CA . GLY A 1 272 ? 17.501 6.572 3.095 1.00 64.00 272 GLY A CA 1
ATOM 1867 C C . GLY A 1 272 ? 18.272 5.759 4.144 1.00 64.00 272 GLY A C 1
ATOM 1868 O O . GLY A 1 272 ? 17.795 5.542 5.253 1.00 64.00 272 GLY A O 1
ATOM 1869 N N . THR A 1 273 ? 19.502 5.373 3.791 1.00 51.81 273 THR A N 1
ATOM 1870 C CA . THR A 1 273 ? 20.778 5.545 4.541 1.00 51.81 273 THR A CA 1
ATOM 1871 C C . THR A 1 273 ? 21.931 4.802 3.855 1.00 51.81 273 THR A C 1
ATOM 1873 O O . THR A 1 273 ? 23.094 5.101 4.134 1.00 51.81 273 THR A O 1
ATOM 1876 N N . ALA A 1 274 ? 21.647 3.877 2.932 1.00 55.78 274 ALA A N 1
ATOM 1877 C CA . ALA A 1 274 ? 22.679 3.213 2.143 1.00 55.78 274 ALA A CA 1
ATOM 1878 C C . ALA A 1 274 ? 23.356 4.218 1.195 1.00 55.78 274 ALA A C 1
ATOM 1880 O O . ALA A 1 274 ? 22.781 4.666 0.206 1.00 55.78 274 ALA A O 1
ATOM 1881 N N . VAL A 1 275 ? 24.595 4.598 1.512 1.00 52.59 275 VAL A N 1
ATOM 1882 C CA . VAL A 1 275 ? 25.420 5.447 0.646 1.00 52.59 275 VAL A CA 1
ATOM 1883 C C . VAL A 1 275 ? 25.597 4.741 -0.702 1.00 52.59 275 VAL A C 1
ATOM 1885 O O . VAL A 1 275 ? 26.203 3.675 -0.762 1.00 52.59 275 VAL A O 1
ATOM 1888 N N . GLY A 1 276 ? 25.076 5.341 -1.775 1.00 61.28 276 GLY A N 1
ATOM 1889 C CA . GLY A 1 276 ? 25.297 4.887 -3.152 1.00 61.28 276 GLY A CA 1
ATOM 1890 C C . GLY A 1 276 ? 24.202 4.015 -3.772 1.00 61.28 276 GLY A C 1
ATOM 1891 O O . GLY A 1 276 ? 24.424 3.529 -4.875 1.00 61.28 276 GLY A O 1
ATOM 1892 N N . LYS A 1 277 ? 23.052 3.834 -3.108 1.00 65.44 277 LYS A N 1
ATOM 1893 C CA . LYS A 1 277 ? 21.835 3.280 -3.721 1.00 65.44 277 LYS A CA 1
ATOM 1894 C C . LYS A 1 277 ? 20.711 4.319 -3.637 1.00 65.44 277 LYS A C 1
ATOM 1896 O O . LYS A 1 277 ? 20.584 5.020 -2.634 1.00 65.44 277 LYS A O 1
ATOM 1901 N N . GLN A 1 278 ? 19.969 4.482 -4.724 1.00 74.88 278 GLN A N 1
ATOM 1902 C CA . GLN A 1 278 ? 18.910 5.479 -4.913 1.00 74.88 278 GLN A CA 1
ATOM 1903 C C . GLN A 1 278 ? 17.608 4.846 -5.441 1.00 74.88 278 GLN A C 1
ATOM 1905 O O . GLN A 1 278 ? 16.592 5.545 -5.534 1.00 74.88 278 GLN A O 1
ATOM 1910 N N . GLY A 1 279 ? 17.619 3.553 -5.789 1.00 85.12 279 GLY A N 1
ATOM 1911 C CA . GLY A 1 279 ? 16.479 2.810 -6.333 1.00 85.12 279 GLY A CA 1
ATOM 1912 C C . GLY A 1 279 ? 16.094 1.562 -5.533 1.00 85.12 279 GLY A C 1
ATOM 1913 O O . GLY A 1 279 ? 16.862 1.050 -4.723 1.00 85.12 279 GLY A O 1
ATOM 1914 N N . VAL A 1 280 ? 14.884 1.067 -5.782 1.00 92.12 280 VAL A N 1
ATOM 1915 C CA . VAL A 1 280 ? 14.394 -0.221 -5.269 1.00 92.12 280 VAL A CA 1
ATOM 1916 C C . VAL A 1 280 ? 14.985 -1.346 -6.119 1.00 92.12 280 VAL A C 1
ATOM 1918 O O . VAL A 1 280 ? 15.038 -1.221 -7.342 1.00 92.12 280 VAL A O 1
ATOM 1921 N N . ASN A 1 281 ? 15.408 -2.460 -5.517 1.00 92.94 281 ASN A N 1
ATOM 1922 C CA . ASN A 1 281 ? 15.998 -3.563 -6.282 1.00 92.94 281 ASN A CA 1
ATOM 1923 C C . ASN A 1 281 ? 15.041 -4.114 -7.364 1.00 92.94 281 ASN A C 1
ATOM 1925 O O . ASN A 1 281 ? 15.440 -4.254 -8.521 1.00 92.94 281 ASN A O 1
ATOM 1929 N N . SER A 1 282 ? 13.769 -4.335 -7.023 1.00 95.12 282 SER A N 1
ATOM 1930 C CA . SER A 1 282 ? 12.744 -4.785 -7.972 1.00 95.12 282 SER A CA 1
ATOM 1931 C C . SER A 1 282 ? 11.414 -4.051 -7.798 1.00 95.12 282 SER A C 1
ATO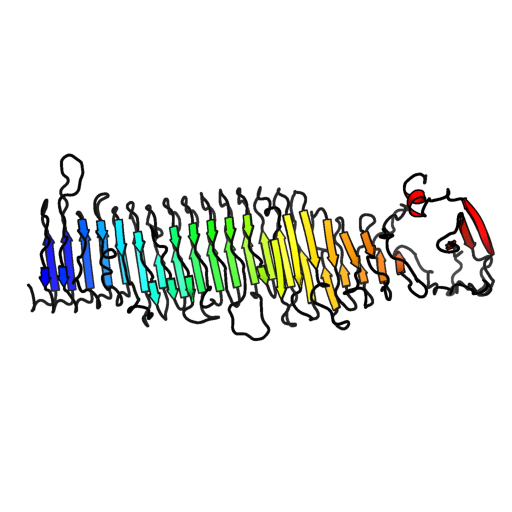M 1933 O O . SER A 1 282 ? 10.948 -3.828 -6.680 1.00 95.12 282 SER A O 1
ATOM 1935 N N . VAL A 1 283 ? 10.785 -3.689 -8.916 1.00 98.31 283 VAL A N 1
ATOM 1936 C CA . VAL A 1 283 ? 9.464 -3.050 -8.941 1.00 98.31 283 VAL A CA 1
ATOM 1937 C C . VAL A 1 283 ? 8.533 -3.844 -9.849 1.00 98.31 283 VAL A C 1
ATOM 1939 O O . VAL A 1 283 ? 8.868 -4.115 -10.997 1.00 98.31 283 VAL A O 1
ATOM 1942 N N . THR A 1 284 ? 7.355 -4.205 -9.346 1.00 98.56 284 THR A N 1
ATOM 1943 C CA . THR A 1 284 ? 6.272 -4.821 -10.119 1.00 98.56 284 THR A CA 1
ATOM 1944 C C . THR A 1 284 ? 5.013 -3.979 -9.990 1.00 98.56 284 THR A C 1
ATOM 1946 O O . THR A 1 284 ? 4.535 -3.737 -8.883 1.00 98.56 284 THR A O 1
ATOM 1949 N N . ILE A 1 285 ? 4.462 -3.549 -11.119 1.00 98.31 285 ILE A N 1
ATOM 1950 C CA . ILE A 1 285 ? 3.201 -2.820 -11.206 1.00 98.31 285 ILE A CA 1
ATOM 1951 C C . ILE A 1 285 ? 2.324 -3.533 -12.231 1.00 98.31 285 ILE A C 1
ATOM 1953 O O . ILE A 1 285 ? 2.651 -3.577 -13.416 1.00 98.31 285 ILE A O 1
ATOM 1957 N N . ASP A 1 286 ? 1.209 -4.089 -11.774 1.00 97.81 286 ASP A N 1
ATOM 1958 C CA . ASP A 1 286 ? 0.220 -4.736 -12.630 1.00 97.81 286 ASP A CA 1
ATOM 1959 C C . ASP A 1 286 ? -1.071 -3.915 -12.626 1.00 97.81 286 ASP A C 1
ATOM 1961 O O . ASP A 1 286 ? -1.828 -3.937 -11.655 1.00 97.81 286 ASP A O 1
ATOM 1965 N N . LEU A 1 287 ? -1.298 -3.164 -13.702 1.00 95.75 287 LEU A N 1
ATOM 1966 C CA . LEU A 1 287 ? -2.532 -2.423 -13.965 1.00 95.75 287 LEU A CA 1
ATOM 1967 C C . LEU A 1 287 ? -3.356 -3.106 -15.060 1.00 95.75 287 LEU A C 1
ATOM 1969 O O . LEU A 1 287 ? -4.246 -2.479 -15.627 1.00 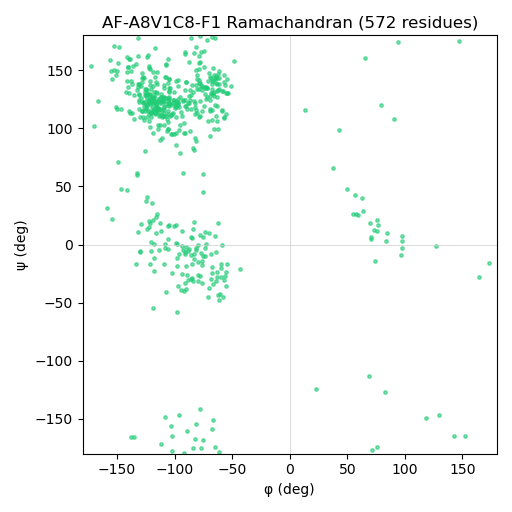95.75 287 LEU A O 1
ATOM 1973 N N . SER A 1 288 ? -3.079 -4.372 -15.387 1.00 92.62 288 SER A N 1
ATOM 1974 C CA . SER A 1 288 ? -3.799 -5.051 -16.464 1.00 92.62 288 SER A CA 1
ATOM 1975 C C . SER A 1 288 ? -5.307 -5.026 -16.212 1.00 92.62 288 SER A C 1
ATOM 1977 O O . SER A 1 288 ? -5.778 -5.157 -15.089 1.00 92.62 288 SER A O 1
ATOM 1979 N N . GLY A 1 289 ? -6.097 -4.753 -17.248 1.00 90.94 289 GLY A N 1
ATOM 1980 C CA . GLY A 1 289 ? -7.550 -4.645 -17.104 1.00 90.94 289 GLY A CA 1
ATOM 1981 C C . GLY A 1 289 ? -8.055 -3.412 -16.343 1.00 90.94 289 GLY A C 1
ATOM 1982 O O . GLY A 1 289 ? -9.268 -3.313 -16.152 1.00 90.94 289 GLY A O 1
ATOM 1983 N N . THR A 1 290 ? -7.200 -2.460 -15.933 1.00 91.88 290 THR A N 1
ATOM 1984 C CA . THR A 1 290 ? -7.713 -1.178 -15.429 1.00 91.88 290 THR A CA 1
ATOM 1985 C C . THR A 1 290 ? -8.375 -0.383 -16.552 1.00 91.88 290 THR A C 1
ATOM 1987 O O . THR A 1 290 ? -7.891 -0.356 -17.687 1.00 91.88 290 THR A O 1
ATOM 1990 N N . LEU A 1 291 ? -9.519 0.238 -16.252 1.00 87.69 291 LEU A N 1
ATOM 1991 C CA . LEU A 1 291 ? -10.315 0.977 -17.245 1.00 87.69 291 LEU A CA 1
ATOM 1992 C C . LEU A 1 291 ? -10.156 2.500 -17.151 1.00 87.69 291 LEU A C 1
ATOM 1994 O O . LEU A 1 291 ? -10.429 3.198 -18.126 1.00 87.69 291 LEU A O 1
ATOM 1998 N N . GLY A 1 292 ? -9.780 3.017 -15.977 1.00 86.62 292 GLY A N 1
ATOM 1999 C CA . GLY A 1 292 ? -9.608 4.451 -15.740 1.00 86.62 292 GLY A CA 1
ATOM 2000 C C . GLY A 1 292 ? -8.239 4.980 -16.166 1.00 86.62 292 GLY A C 1
ATOM 2001 O O . GLY A 1 292 ? -7.408 4.261 -16.711 1.00 86.62 292 GLY A O 1
ATOM 2002 N N . THR A 1 293 ? -7.984 6.260 -15.891 1.00 88.31 293 THR A N 1
ATOM 2003 C CA . THR A 1 293 ? -6.659 6.854 -16.112 1.00 88.31 293 THR A CA 1
ATOM 2004 C C . THR A 1 293 ? -5.677 6.360 -15.056 1.00 88.31 293 THR A C 1
ATOM 2006 O O . THR A 1 293 ? -5.970 6.394 -13.857 1.00 88.31 293 THR A O 1
ATOM 2009 N N . ASN A 1 294 ? -4.484 5.977 -15.502 1.00 90.69 294 ASN A N 1
ATOM 2010 C CA . ASN A 1 294 ? -3.390 5.587 -14.627 1.00 90.69 294 ASN A CA 1
ATOM 2011 C C . ASN A 1 294 ? -2.403 6.754 -14.485 1.00 90.69 294 ASN A C 1
ATOM 2013 O O . ASN A 1 294 ? -1.997 7.378 -15.466 1.00 90.69 294 ASN A O 1
ATOM 2017 N N . THR A 1 295 ? -2.025 7.079 -13.251 1.00 92.75 295 THR A N 1
ATOM 2018 C CA . THR A 1 295 ? -0.970 8.050 -12.942 1.00 92.75 295 THR A CA 1
ATOM 2019 C C . THR A 1 295 ? 0.030 7.399 -12.007 1.00 92.75 295 THR A C 1
ATOM 2021 O O . THR A 1 295 ? -0.332 6.966 -10.916 1.00 92.75 295 THR A O 1
ATOM 2024 N N . ILE A 1 296 ? 1.288 7.345 -12.430 1.00 94.50 296 ILE A N 1
ATOM 2025 C CA . ILE A 1 296 ? 2.380 6.768 -11.649 1.00 94.50 296 ILE A CA 1
ATOM 2026 C C . ILE A 1 296 ? 3.453 7.841 -11.509 1.00 94.50 296 ILE A C 1
ATOM 2028 O O . ILE A 1 296 ? 3.845 8.469 -12.493 1.00 94.50 296 ILE A O 1
ATOM 2032 N N . GLY A 1 297 ? 3.904 8.083 -10.280 1.00 94.69 297 GLY A N 1
ATOM 2033 C CA . GLY A 1 297 ? 5.066 8.927 -10.034 1.00 94.69 297 GLY A CA 1
ATOM 2034 C C . GLY A 1 297 ? 6.347 8.318 -10.612 1.00 94.69 297 GLY A C 1
ATOM 2035 O O . GLY A 1 297 ? 6.356 7.213 -11.147 1.00 94.69 297 GLY A O 1
ATOM 2036 N N . THR A 1 298 ? 7.467 9.027 -10.484 1.00 94.44 298 THR A N 1
ATOM 2037 C CA . THR A 1 298 ? 8.761 8.496 -10.930 1.00 94.44 298 THR A CA 1
ATOM 2038 C C . THR A 1 298 ? 9.094 7.187 -10.214 1.00 94.44 298 THR A C 1
ATOM 2040 O O . THR A 1 298 ? 9.027 7.119 -8.985 1.00 94.44 298 THR A O 1
ATOM 2043 N N . ILE A 1 299 ? 9.497 6.175 -10.979 1.00 95.56 299 ILE A N 1
ATOM 2044 C CA . ILE A 1 299 ? 9.965 4.887 -10.467 1.00 95.56 299 ILE A CA 1
ATOM 2045 C C . ILE A 1 299 ? 11.489 4.907 -10.440 1.00 95.56 299 ILE A C 1
ATOM 2047 O O . ILE A 1 299 ? 12.103 5.067 -11.487 1.00 95.56 299 ILE A O 1
ATOM 2051 N N . LYS A 1 300 ? 12.115 4.716 -9.278 1.00 93.81 300 LYS A N 1
ATOM 2052 C CA . LYS A 1 300 ? 13.561 4.481 -9.174 1.00 93.81 300 LYS A CA 1
ATOM 2053 C C . LYS A 1 300 ? 13.827 2.999 -8.938 1.00 93.81 300 LYS A C 1
ATOM 2055 O O . LYS A 1 300 ? 13.494 2.496 -7.865 1.00 93.81 300 LYS A O 1
ATOM 2060 N N . ALA A 1 301 ? 14.429 2.316 -9.907 1.00 92.88 301 ALA A N 1
ATOM 2061 C CA . ALA A 1 301 ? 14.697 0.878 -9.849 1.00 92.88 301 ALA A CA 1
ATOM 2062 C C . ALA A 1 301 ? 16.172 0.561 -10.153 1.00 92.88 301 ALA A C 1
ATOM 2064 O O . ALA A 1 301 ? 16.803 1.274 -10.930 1.00 92.88 301 ALA A O 1
ATOM 2065 N N . ILE A 1 302 ? 16.707 -0.499 -9.537 1.00 90.69 302 ILE A N 1
ATOM 2066 C CA . ILE A 1 302 ? 18.102 -0.944 -9.721 1.00 90.69 302 ILE A CA 1
ATOM 2067 C C . ILE A 1 302 ? 18.179 -2.083 -10.740 1.00 90.69 302 ILE A C 1
ATOM 2069 O O . ILE A 1 302 ? 18.852 -1.954 -11.757 1.00 90.69 302 ILE A O 1
ATOM 2073 N N . SER A 1 303 ? 17.477 -3.191 -10.486 1.00 91.44 303 SER A N 1
ATOM 2074 C CA . SER A 1 303 ? 17.682 -4.436 -11.241 1.00 91.44 303 SER A CA 1
ATOM 2075 C C . SER A 1 303 ? 16.540 -4.745 -12.193 1.00 91.44 303 SER A C 1
ATOM 2077 O O . SER A 1 303 ? 16.769 -5.198 -13.313 1.00 91.44 303 SER A O 1
ATOM 2079 N N . SER A 1 304 ? 15.292 -4.531 -11.771 1.00 94.75 304 SER A N 1
ATOM 2080 C CA . SER A 1 304 ? 14.163 -4.906 -12.619 1.00 94.75 304 SER A CA 1
ATOM 2081 C C . SER A 1 304 ? 12.908 -4.072 -12.433 1.00 94.75 304 SER A C 1
ATOM 2083 O O . SER A 1 304 ? 12.530 -3.731 -11.310 1.00 94.75 304 SER A O 1
ATOM 2085 N N . LEU A 1 305 ? 12.204 -3.879 -13.544 1.00 97.06 305 LEU A N 1
ATOM 2086 C CA . LEU A 1 305 ? 10.831 -3.405 -13.596 1.00 97.06 305 LEU A CA 1
ATOM 2087 C C . LEU A 1 305 ? 9.962 -4.454 -14.295 1.00 97.06 305 LEU A C 1
ATOM 2089 O O . LEU A 1 305 ? 10.314 -4.961 -15.352 1.00 97.06 305 LEU A O 1
ATOM 2093 N N . THR A 1 306 ? 8.805 -4.767 -13.732 1.00 98.00 306 THR A N 1
ATOM 2094 C CA . THR A 1 306 ? 7.697 -5.391 -14.458 1.00 98.00 306 THR A CA 1
ATOM 2095 C C . THR A 1 306 ? 6.543 -4.408 -14.448 1.00 98.00 306 THR A C 1
ATOM 2097 O O . THR A 1 306 ? 6.087 -4.008 -13.377 1.00 98.00 306 THR A O 1
ATOM 2100 N N . TYR A 1 307 ? 6.090 -3.999 -15.624 1.00 97.00 307 TYR A N 1
ATOM 2101 C CA . TYR A 1 307 ? 5.007 -3.042 -15.784 1.00 97.00 307 TYR A CA 1
ATOM 2102 C C . TYR A 1 307 ? 3.968 -3.598 -16.752 1.00 97.00 307 TYR A C 1
ATOM 2104 O O . TYR A 1 307 ? 4.305 -3.968 -17.874 1.00 97.00 307 TYR A O 1
ATOM 2112 N N . LYS A 1 308 ? 2.708 -3.639 -16.316 1.00 95.12 308 LYS A N 1
ATOM 2113 C CA . LYS A 1 308 ? 1.564 -3.929 -17.182 1.00 95.12 308 LYS A CA 1
ATOM 2114 C C . LYS A 1 308 ? 0.588 -2.764 -17.158 1.00 95.12 308 LYS A C 1
ATOM 2116 O O . LYS A 1 308 ? 0.102 -2.417 -16.082 1.00 95.12 308 LYS A O 1
ATOM 2121 N N . ALA A 1 309 ? 0.317 -2.176 -18.315 1.00 91.44 309 ALA A N 1
ATOM 2122 C CA . ALA A 1 309 ? -0.591 -1.054 -18.478 1.00 91.44 309 ALA A CA 1
ATOM 2123 C C . ALA A 1 309 ? -2.067 -1.467 -18.364 1.00 91.44 309 ALA A C 1
ATOM 2125 O O . ALA A 1 309 ? -2.420 -2.649 -18.384 1.00 91.44 309 ALA A O 1
ATOM 2126 N N . GLY A 1 310 ? -2.929 -0.457 -18.226 1.00 87.00 310 GLY A N 1
ATOM 2127 C CA . GLY A 1 310 ? -4.384 -0.617 -18.241 1.00 87.00 310 GLY A CA 1
ATOM 2128 C C . GLY A 1 310 ? -4.929 -0.787 -19.650 1.00 87.00 310 GLY A C 1
ATOM 2129 O O . GLY A 1 310 ? -4.323 -0.325 -20.606 1.00 87.00 310 GLY A O 1
ATOM 2130 N N . LEU A 1 311 ? -6.108 -1.401 -19.778 1.00 82.06 311 LEU A N 1
ATOM 2131 C CA . LEU A 1 311 ? -6.692 -1.748 -21.078 1.00 82.06 311 LEU A CA 1
ATOM 2132 C C . LEU A 1 311 ? -6.965 -0.505 -21.937 1.00 82.06 311 LEU A C 1
ATOM 2134 O O . LEU A 1 311 ? -6.571 -0.459 -23.088 1.00 82.06 311 LEU A O 1
ATOM 2138 N N . ASN A 1 312 ? -7.594 0.518 -21.353 1.00 72.00 312 ASN A N 1
ATOM 2139 C CA . ASN A 1 312 ? -7.941 1.776 -22.036 1.00 72.00 312 ASN A CA 1
ATOM 2140 C C . ASN A 1 312 ? -7.214 2.986 -21.443 1.00 72.00 312 ASN A C 1
ATOM 2142 O O . ASN A 1 312 ? -7.576 4.142 -21.693 1.00 72.00 312 ASN A O 1
ATOM 2146 N N . ALA A 1 313 ? -6.254 2.733 -20.563 1.00 61.56 313 ALA A N 1
ATOM 2147 C CA . ALA A 1 313 ? -5.602 3.792 -19.839 1.00 61.56 313 ALA A CA 1
ATOM 2148 C C . ALA A 1 313 ? -4.544 4.413 -20.739 1.00 61.56 313 ALA A C 1
ATOM 2150 O O . ALA A 1 313 ? -3.523 3.801 -21.018 1.00 61.56 313 ALA A O 1
ATOM 2151 N N . THR A 1 314 ? -4.749 5.668 -21.128 1.00 62.88 314 THR A N 1
ATOM 2152 C CA . THR A 1 314 ? -3.594 6.497 -21.461 1.00 62.88 314 THR A CA 1
ATOM 2153 C C . THR A 1 314 ? -2.797 6.663 -20.175 1.00 62.88 314 THR A C 1
ATOM 2155 O O . THR A 1 314 ? -3.310 7.183 -19.176 1.00 62.88 314 THR A O 1
ATOM 2158 N N . ASN A 1 315 ? -1.543 6.215 -20.179 1.00 61.75 315 ASN A N 1
ATOM 2159 C CA . ASN A 1 315 ? -0.569 6.743 -19.239 1.00 61.75 315 ASN A CA 1
ATOM 2160 C C . ASN A 1 315 ? -0.556 8.250 -19.504 1.00 61.75 315 ASN A C 1
ATOM 2162 O O . ASN A 1 315 ? -0.234 8.663 -20.615 1.00 61.75 315 ASN A O 1
ATOM 2166 N N . GLY A 1 316 ? -1.076 9.053 -18.563 1.00 59.88 316 GLY A N 1
ATOM 2167 C CA . GLY A 1 316 ? -1.439 10.455 -18.825 1.00 59.88 316 GLY A CA 1
ATOM 2168 C C . GLY A 1 316 ? -0.328 11.224 -19.550 1.00 59.88 316 GLY A C 1
ATOM 2169 O O . GLY A 1 316 ? 0.823 10.836 -19.455 1.00 59.88 316 GLY A O 1
ATOM 2170 N N . ALA A 1 317 ? -0.636 12.327 -20.242 1.00 58.88 317 ALA A N 1
ATOM 2171 C CA . ALA A 1 317 ? 0.234 12.984 -21.244 1.00 58.88 317 ALA A CA 1
ATOM 2172 C C . ALA A 1 317 ? 1.748 13.148 -20.926 1.00 58.88 317 ALA A C 1
ATOM 2174 O O . ALA A 1 317 ? 2.547 13.334 -21.842 1.00 58.88 317 ALA A O 1
ATOM 2175 N N . ALA A 1 318 ? 2.154 13.106 -19.653 1.00 63.28 318 ALA A N 1
ATOM 2176 C CA . ALA A 1 318 ? 3.548 13.106 -19.214 1.00 63.28 318 ALA A CA 1
ATOM 2177 C C . ALA A 1 318 ? 4.294 11.761 -19.391 1.00 63.28 318 ALA A C 1
ATOM 2179 O O . ALA A 1 318 ? 5.523 11.770 -19.384 1.00 63.28 318 ALA A O 1
ATOM 2180 N N . GLY A 1 319 ? 3.592 10.636 -19.567 1.00 80.31 319 GLY A N 1
ATOM 2181 C CA . GLY A 1 319 ? 4.166 9.290 -19.555 1.00 80.31 319 GLY A CA 1
ATOM 2182 C C . GLY A 1 319 ? 4.615 8.825 -18.165 1.00 80.31 319 GLY A C 1
ATOM 2183 O O . GLY A 1 319 ? 4.434 9.515 -17.159 1.00 80.31 319 GLY A O 1
ATOM 2184 N N . ILE A 1 320 ? 5.212 7.637 -18.113 1.00 87.50 320 ILE A N 1
ATOM 2185 C CA . ILE A 1 320 ? 5.863 7.071 -16.932 1.00 87.50 320 ILE A CA 1
ATOM 2186 C C . ILE A 1 320 ? 7.356 7.376 -17.018 1.00 87.50 320 ILE A C 1
ATOM 2188 O O . ILE A 1 320 ? 8.020 7.050 -18.003 1.00 87.50 320 ILE A O 1
ATOM 2192 N N . ASN A 1 321 ? 7.888 7.971 -15.952 1.00 90.19 321 ASN A N 1
ATOM 2193 C CA . ASN A 1 321 ? 9.317 8.218 -15.807 1.00 90.19 321 ASN A CA 1
ATOM 2194 C C . ASN A 1 321 ? 9.945 7.130 -14.933 1.00 90.19 321 ASN A C 1
ATOM 2196 O O . ASN A 1 321 ? 9.578 6.969 -13.768 1.00 90.19 321 ASN A O 1
ATOM 2200 N N . ILE A 1 322 ? 10.924 6.429 -15.486 1.00 91.56 322 ILE A N 1
ATOM 2201 C CA . ILE A 1 322 ? 11.715 5.391 -14.846 1.00 91.56 322 ILE A CA 1
ATOM 2202 C C . ILE A 1 322 ? 13.151 5.893 -14.750 1.00 91.56 322 ILE A C 1
ATOM 2204 O O . ILE A 1 322 ? 13.820 6.150 -15.744 1.00 91.56 322 ILE A O 1
ATOM 2208 N N . SER A 1 323 ? 13.646 6.035 -13.533 1.00 89.56 323 SER A N 1
ATOM 2209 C CA . SER A 1 323 ? 15.053 6.275 -13.271 1.00 89.56 323 SER A CA 1
ATOM 2210 C C . SER A 1 323 ? 15.738 4.953 -12.944 1.00 89.56 323 SER A C 1
ATOM 2212 O O . SER A 1 323 ? 15.351 4.262 -12.000 1.00 89.56 323 SER A O 1
ATOM 2214 N N . VAL A 1 324 ? 16.754 4.615 -13.726 1.00 86.50 324 VAL A N 1
ATOM 2215 C CA . VAL A 1 324 ? 17.553 3.403 -13.569 1.00 86.50 324 VAL A CA 1
ATOM 2216 C C . VAL A 1 324 ? 18.797 3.761 -12.768 1.00 86.50 324 VAL A C 1
ATOM 2218 O O . VAL A 1 324 ? 19.584 4.615 -13.174 1.00 86.50 324 VAL A O 1
ATOM 2221 N N . ASP A 1 325 ? 18.948 3.150 -11.599 1.00 82.25 325 ASP A N 1
ATOM 2222 C CA . ASP A 1 325 ? 20.114 3.326 -10.737 1.00 82.25 325 ASP A CA 1
ATOM 2223 C C . ASP A 1 325 ? 20.932 2.039 -10.717 1.00 82.25 325 ASP A C 1
ATOM 2225 O O . ASP A 1 325 ? 20.684 1.161 -9.897 1.00 82.25 325 ASP A O 1
ATOM 2229 N N . ASN A 1 326 ? 21.911 1.896 -11.607 1.00 71.12 326 ASN A N 1
ATOM 2230 C CA . ASN A 1 326 ? 22.801 0.747 -11.536 1.00 71.12 326 ASN A CA 1
ATOM 2231 C C . ASN A 1 326 ? 23.804 0.894 -10.381 1.00 71.12 326 ASN A C 1
ATOM 2233 O O . ASN A 1 326 ? 24.656 1.777 -10.363 1.00 71.12 326 ASN A O 1
ATOM 2237 N N . ASP A 1 327 ? 23.803 -0.014 -9.415 1.00 72.31 327 ASP A N 1
ATOM 2238 C CA . ASP A 1 327 ? 24.838 -0.012 -8.377 1.00 72.31 327 ASP A CA 1
ATOM 2239 C C . ASP A 1 327 ? 26.201 -0.555 -8.872 1.00 72.31 327 ASP A C 1
ATOM 2241 O O . ASP A 1 327 ? 27.161 -0.629 -8.098 1.00 72.31 327 ASP A O 1
ATOM 2245 N N . GLY A 1 328 ? 26.333 -0.831 -10.173 1.00 71.31 328 GLY A N 1
ATOM 2246 C CA . GLY A 1 328 ? 27.502 -1.404 -10.841 1.00 71.31 328 GLY A CA 1
ATOM 2247 C C . GLY A 1 328 ? 27.562 -2.923 -10.751 1.00 71.31 328 GLY A C 1
ATOM 2248 O O . GLY A 1 328 ? 28.551 -3.516 -11.179 1.00 71.31 328 GLY A O 1
ATOM 2249 N N . THR A 1 329 ? 26.552 -3.551 -10.147 1.00 73.88 329 THR A N 1
ATOM 2250 C CA . THR A 1 329 ? 26.495 -5.005 -9.970 1.00 73.88 329 THR A CA 1
ATOM 2251 C C . THR A 1 329 ? 25.308 -5.652 -10.670 1.00 73.88 329 THR A C 1
ATOM 2253 O O . THR A 1 329 ? 25.300 -6.874 -10.817 1.00 73.88 329 THR A O 1
ATOM 2256 N N . HIS A 1 330 ? 24.347 -4.858 -11.149 1.00 79.31 330 HIS A N 1
ATOM 2257 C CA . HIS A 1 330 ? 23.120 -5.359 -11.752 1.00 79.31 330 HIS A CA 1
ATOM 2258 C C . HIS A 1 330 ? 22.962 -4.859 -13.187 1.00 79.31 330 HIS A C 1
ATOM 2260 O O . HIS A 1 330 ? 23.219 -3.702 -13.497 1.00 79.31 330 HIS A O 1
ATOM 2266 N N . ASN A 1 331 ? 22.482 -5.740 -14.060 1.00 88.31 331 ASN A N 1
ATOM 2267 C CA . ASN A 1 331 ? 21.906 -5.318 -15.330 1.00 88.31 331 ASN A CA 1
ATOM 2268 C C . ASN A 1 331 ? 20.442 -4.960 -15.077 1.00 88.31 331 ASN A C 1
ATOM 2270 O O . ASN A 1 331 ? 19.747 -5.704 -14.380 1.00 88.31 331 ASN A O 1
ATOM 2274 N N . PHE A 1 332 ? 19.966 -3.866 -15.662 1.00 92.44 332 PHE A N 1
ATOM 2275 C CA . PHE A 1 332 ? 18.571 -3.474 -15.557 1.00 92.44 332 PHE A CA 1
ATOM 2276 C C . PHE A 1 332 ? 17.736 -4.171 -16.633 1.00 92.44 332 PHE A C 1
ATOM 2278 O O . PHE A 1 332 ? 18.055 -4.126 -17.821 1.00 92.44 332 PHE A O 1
ATOM 2285 N N . THR A 1 333 ? 16.639 -4.810 -16.228 1.00 95.00 333 THR A N 1
ATOM 2286 C CA . THR A 1 333 ? 15.668 -5.412 -17.154 1.00 95.00 333 THR A CA 1
ATOM 2287 C C . THR A 1 333 ? 14.262 -4.884 -16.901 1.00 95.00 333 THR A C 1
ATOM 2289 O O . THR A 1 333 ? 13.753 -4.984 -15.785 1.00 95.00 333 THR A O 1
ATOM 2292 N N . ALA A 1 334 ? 13.597 -4.395 -17.946 1.00 97.19 334 ALA A N 1
ATOM 2293 C CA . ALA A 1 334 ? 12.184 -4.039 -17.902 1.00 97.19 334 ALA A CA 1
ATOM 2294 C C . ALA A 1 334 ? 11.342 -5.019 -18.730 1.00 97.19 334 ALA A C 1
ATOM 2296 O O . ALA A 1 334 ? 11.585 -5.196 -19.921 1.00 97.19 334 ALA A O 1
ATOM 2297 N N . ASP A 1 335 ? 10.354 -5.645 -18.092 1.00 97.88 335 ASP A N 1
ATOM 2298 C CA . ASP A 1 335 ? 9.300 -6.436 -18.732 1.00 97.88 335 ASP A CA 1
ATOM 2299 C C . ASP A 1 335 ? 8.043 -5.569 -18.855 1.00 97.88 335 ASP A C 1
ATOM 2301 O O . ASP A 1 335 ? 7.447 -5.183 -17.844 1.00 97.88 335 ASP A O 1
ATOM 2305 N N . LEU A 1 336 ? 7.708 -5.190 -20.085 1.00 96.69 336 LEU A N 1
ATOM 2306 C CA . LEU A 1 336 ? 6.727 -4.162 -20.404 1.00 96.69 336 LEU A CA 1
ATOM 2307 C C . LEU A 1 336 ? 5.560 -4.788 -21.168 1.00 96.69 336 LEU A C 1
ATOM 2309 O O . LEU A 1 336 ? 5.731 -5.355 -22.244 1.00 96.69 336 LEU A O 1
ATOM 2313 N N . THR A 1 337 ? 4.362 -4.684 -20.609 1.00 94.88 337 THR A N 1
ATOM 2314 C CA . THR A 1 337 ? 3.111 -5.017 -21.294 1.00 94.88 337 THR A CA 1
ATOM 2315 C C . THR A 1 337 ? 2.271 -3.753 -21.388 1.00 94.88 337 THR A C 1
ATOM 2317 O O . THR A 1 337 ? 1.911 -3.203 -20.350 1.00 94.88 337 THR A O 1
ATOM 2320 N N . GLY A 1 338 ? 1.986 -3.276 -22.592 1.00 90.75 338 GLY A N 1
ATOM 2321 C CA . GLY A 1 338 ? 1.154 -2.090 -22.797 1.00 90.75 338 GLY A CA 1
ATOM 2322 C C . GLY A 1 338 ? -0.331 -2.412 -22.982 1.00 90.75 338 GLY A C 1
ATOM 2323 O O . GLY A 1 338 ? -0.752 -3.568 -22.840 1.00 90.75 338 GLY A O 1
ATOM 2324 N N . GLY A 1 339 ? -1.123 -1.360 -23.179 1.00 88.25 339 GLY A N 1
ATOM 2325 C CA . GLY A 1 339 ? -2.585 -1.402 -23.290 1.00 88.25 339 GLY A CA 1
ATOM 2326 C C . GLY A 1 339 ? -3.090 -1.270 -24.729 1.00 88.25 339 GLY A C 1
ATOM 2327 O O . GLY A 1 339 ? -2.375 -1.583 -25.670 1.00 88.25 339 GLY A O 1
ATOM 2328 N N . ASP A 1 340 ? -4.337 -0.812 -24.891 1.00 86.81 340 ASP A N 1
ATOM 2329 C CA . ASP A 1 340 ? -4.860 -0.287 -26.169 1.00 86.81 340 ASP A CA 1
ATOM 2330 C C . ASP A 1 340 ? -4.699 1.253 -26.263 1.00 86.81 340 ASP A C 1
ATOM 2332 O O . ASP A 1 340 ? -5.147 1.889 -27.223 1.00 86.81 340 ASP A O 1
ATOM 2336 N N . GLY A 1 341 ? -4.164 1.883 -25.211 1.00 86.50 341 GLY A N 1
ATOM 2337 C CA . GLY A 1 341 ? -3.958 3.325 -25.110 1.00 86.50 341 GLY A CA 1
ATOM 2338 C C . GLY A 1 341 ? -2.489 3.701 -25.261 1.00 86.50 341 GLY A C 1
ATOM 2339 O O . GLY A 1 341 ? -1.616 2.889 -25.019 1.00 86.50 341 GLY A O 1
ATOM 2340 N N . ASN A 1 342 ? -2.225 4.967 -25.597 1.00 88.00 342 ASN A N 1
ATOM 2341 C CA . ASN A 1 342 ? -0.861 5.451 -25.812 1.00 88.00 342 ASN A CA 1
ATOM 2342 C C . ASN A 1 342 ? -0.007 5.357 -24.539 1.00 88.00 342 ASN A C 1
ATOM 2344 O O . ASN A 1 342 ? -0.268 6.051 -23.544 1.00 88.00 342 ASN A O 1
ATOM 2348 N N . ASP A 1 343 ? 1.065 4.586 -24.631 1.00 89.19 343 ASP A N 1
ATOM 2349 C CA . ASP A 1 343 ? 2.037 4.354 -23.583 1.00 89.19 343 ASP A CA 1
ATOM 2350 C C . ASP A 1 343 ? 3.332 5.116 -23.863 1.00 89.19 343 ASP A C 1
ATOM 2352 O O . ASP A 1 343 ? 3.999 4.950 -24.880 1.00 89.19 343 ASP A O 1
ATOM 2356 N N . LYS A 1 344 ? 3.728 5.979 -22.926 1.00 91.81 344 LYS A N 1
ATOM 2357 C CA . LYS A 1 344 ? 4.997 6.708 -23.001 1.00 91.81 344 LYS A CA 1
ATOM 2358 C C . LYS A 1 344 ? 5.874 6.332 -21.824 1.00 91.81 344 LYS A C 1
ATOM 2360 O O . LYS A 1 344 ? 5.521 6.630 -20.684 1.00 91.81 344 LYS A O 1
ATOM 2365 N N . LEU A 1 345 ? 7.023 5.724 -22.094 1.00 94.00 345 LEU A N 1
ATOM 2366 C CA . LEU A 1 345 ? 7.955 5.238 -21.077 1.00 94.00 345 LEU A CA 1
ATOM 2367 C C . LEU A 1 345 ? 9.318 5.901 -21.280 1.00 94.00 345 LEU A C 1
ATOM 2369 O O . LEU A 1 345 ? 9.915 5.813 -22.349 1.00 94.00 345 LEU A O 1
ATOM 2373 N N . THR A 1 346 ? 9.810 6.592 -20.255 1.00 94.75 346 THR A N 1
ATOM 2374 C CA . THR A 1 346 ? 11.120 7.257 -20.280 1.00 94.75 346 THR A CA 1
ATOM 2375 C C . THR A 1 346 ? 12.044 6.623 -19.256 1.00 94.75 346 THR A C 1
ATOM 2377 O O . THR A 1 346 ? 11.772 6.696 -18.064 1.00 94.75 346 THR A O 1
ATOM 2380 N N . PHE A 1 347 ? 13.144 6.039 -19.713 1.00 94.00 347 PHE A N 1
ATOM 2381 C CA . PHE A 1 347 ? 14.212 5.466 -18.908 1.00 94.00 347 PHE A CA 1
ATOM 2382 C C . PHE A 1 347 ? 15.380 6.449 -18.847 1.00 94.00 347 PHE A C 1
ATOM 2384 O O . PHE A 1 347 ? 15.893 6.874 -19.878 1.00 94.00 347 PHE A O 1
ATOM 2391 N N . THR A 1 348 ? 15.813 6.819 -17.647 1.00 91.38 348 THR A N 1
ATOM 2392 C CA . THR A 1 348 ? 16.951 7.725 -17.435 1.00 91.38 348 THR A CA 1
ATOM 2393 C C . THR A 1 348 ? 17.950 7.081 -16.492 1.00 91.38 348 THR A C 1
ATOM 2395 O O . THR A 1 348 ? 17.593 6.754 -15.360 1.00 91.38 348 THR A O 1
ATOM 2398 N N . LEU A 1 349 ? 19.200 6.933 -16.925 1.00 87.56 349 LEU A N 1
ATOM 2399 C CA . LEU A 1 349 ? 20.268 6.420 -16.065 1.00 87.56 349 LEU A CA 1
ATOM 2400 C C . LEU A 1 349 ? 20.665 7.500 -15.055 1.00 87.56 349 LEU A C 1
ATOM 2402 O O . LEU A 1 349 ? 20.788 8.678 -15.403 1.00 87.56 349 LEU A O 1
ATOM 2406 N N . LEU A 1 350 ? 20.840 7.119 -13.790 1.00 82.69 350 LEU A N 1
ATOM 2407 C CA . LEU A 1 350 ? 21.146 8.052 -12.700 1.00 82.69 350 LEU A CA 1
ATOM 2408 C C . LEU A 1 350 ? 22.625 8.140 -12.341 1.00 82.69 350 LEU A C 1
ATOM 2410 O O . LEU A 1 350 ? 23.017 9.090 -11.660 1.00 82.69 350 LEU A O 1
ATOM 2414 N N . ASN A 1 351 ? 23.435 7.162 -12.732 1.00 74.94 351 ASN A N 1
ATOM 2415 C CA . ASN A 1 351 ? 24.822 7.100 -12.311 1.00 74.94 351 ASN A CA 1
ATOM 2416 C C . ASN A 1 351 ? 25.748 6.656 -13.436 1.00 74.94 351 ASN A C 1
ATOM 2418 O O . ASN A 1 351 ? 25.337 6.077 -14.431 1.00 74.94 351 ASN A O 1
ATOM 2422 N N . ASP A 1 352 ? 27.014 6.992 -13.239 1.00 68.12 352 ASP A N 1
ATOM 2423 C CA . ASP A 1 352 ? 28.075 6.896 -14.224 1.00 68.12 352 ASP A CA 1
ATOM 2424 C C . ASP A 1 352 ? 28.782 5.536 -14.092 1.00 68.12 352 ASP A C 1
ATOM 2426 O O . ASP A 1 352 ? 29.956 5.463 -13.713 1.00 68.12 352 ASP A O 1
ATOM 2430 N N . LYS A 1 353 ? 28.040 4.445 -14.307 1.00 72.56 353 LYS A N 1
ATOM 2431 C CA . LYS A 1 353 ? 28.568 3.073 -14.314 1.00 72.56 353 LYS A CA 1
ATOM 2432 C C . LYS A 1 353 ? 28.231 2.380 -15.636 1.00 72.56 353 LYS A C 1
ATOM 2434 O O . LYS A 1 353 ? 27.411 2.859 -16.411 1.00 72.56 353 LYS A O 1
ATOM 2439 N N . SER A 1 354 ? 28.954 1.298 -15.940 1.00 62.16 354 SER A N 1
ATOM 2440 C CA . SER A 1 354 ? 28.677 0.488 -17.131 1.00 62.16 354 SER A CA 1
ATOM 2441 C C . SER A 1 354 ? 27.350 -0.240 -16.950 1.00 62.16 354 SER A C 1
ATOM 2443 O O . SER A 1 354 ? 27.229 -1.083 -16.056 1.00 62.16 354 SER A O 1
ATOM 2445 N N . ASP A 1 355 ? 26.387 0.077 -17.808 1.00 76.00 355 ASP A N 1
ATOM 2446 C CA . ASP A 1 355 ? 24.992 -0.309 -17.625 1.00 76.00 355 ASP A CA 1
ATOM 2447 C C . ASP A 1 355 ? 24.513 -1.147 -18.803 1.00 76.00 355 ASP A C 1
ATOM 2449 O O . ASP A 1 355 ? 24.769 -0.831 -19.963 1.00 76.00 355 ASP A O 1
ATOM 2453 N N . VAL A 1 356 ? 23.775 -2.213 -18.506 1.00 86.56 356 VAL A N 1
ATOM 2454 C CA . VAL A 1 356 ? 22.972 -2.922 -19.502 1.00 86.56 356 VAL A CA 1
ATOM 2455 C C . VAL A 1 356 ? 21.513 -2.630 -19.199 1.00 86.56 356 VAL A C 1
ATOM 2457 O O . VAL A 1 356 ? 21.047 -2.910 -18.094 1.00 86.56 356 VAL A O 1
ATOM 2460 N N . ILE A 1 357 ? 20.804 -2.094 -20.185 1.00 91.88 357 ILE A N 1
ATOM 2461 C CA . ILE A 1 357 ? 19.364 -1.870 -20.171 1.00 91.88 357 ILE A CA 1
ATOM 2462 C C . ILE A 1 357 ? 18.748 -2.788 -21.207 1.00 91.88 357 ILE A C 1
ATOM 2464 O O . ILE A 1 357 ? 18.930 -2.602 -22.408 1.00 91.88 357 ILE A O 1
ATOM 2468 N N . THR A 1 358 ? 17.997 -3.771 -20.733 1.00 94.69 358 THR A N 1
ATOM 2469 C CA . THR A 1 358 ? 17.218 -4.660 -21.590 1.00 94.69 358 THR A CA 1
ATOM 2470 C C . THR A 1 358 ? 15.741 -4.353 -21.422 1.00 94.69 358 THR A C 1
ATOM 2472 O O . THR A 1 358 ? 15.190 -4.506 -20.330 1.00 94.69 358 THR A O 1
ATOM 2475 N N . LEU A 1 359 ? 15.093 -3.940 -22.507 1.00 96.69 359 LEU A N 1
ATOM 2476 C CA . LEU A 1 359 ? 13.649 -3.748 -22.562 1.00 96.69 359 LEU A CA 1
ATOM 2477 C C . LEU A 1 359 ? 13.046 -4.912 -23.350 1.00 96.69 359 LEU A C 1
ATOM 2479 O O . LEU A 1 359 ? 13.529 -5.267 -24.423 1.00 96.69 359 LEU A O 1
ATOM 2483 N N . LYS A 1 360 ? 12.006 -5.537 -22.803 1.00 97.00 360 LYS A N 1
ATOM 2484 C CA . LYS A 1 360 ? 11.321 -6.663 -23.442 1.00 97.00 360 LYS A CA 1
ATOM 2485 C C . LYS A 1 360 ? 9.816 -6.596 -23.221 1.00 97.00 360 LYS A C 1
ATOM 2487 O O . LYS A 1 360 ? 9.359 -5.955 -22.277 1.00 97.00 360 LYS A O 1
ATOM 2492 N N . GLY A 1 361 ? 9.073 -7.316 -24.053 1.00 96.88 361 GLY A N 1
ATOM 2493 C CA . GLY A 1 361 ? 7.627 -7.462 -23.951 1.00 96.88 361 GLY A CA 1
ATOM 2494 C C . GLY A 1 361 ? 6.896 -6.910 -25.172 1.00 96.88 361 GLY A C 1
ATOM 2495 O O . GLY A 1 361 ? 7.391 -6.984 -26.298 1.00 96.88 361 GLY A O 1
ATOM 2496 N N . ASN A 1 362 ? 5.684 -6.412 -24.956 1.00 94.50 362 ASN A N 1
ATOM 2497 C CA . ASN A 1 362 ? 4.769 -6.002 -26.016 1.00 94.50 362 ASN A CA 1
ATOM 2498 C C . ASN A 1 362 ? 3.937 -4.810 -25.533 1.00 94.50 362 ASN A C 1
ATOM 2500 O O . ASN A 1 362 ? 3.182 -4.967 -24.573 1.00 94.50 362 ASN A O 1
ATOM 2504 N N . LEU A 1 363 ? 4.072 -3.641 -26.168 1.00 92.69 363 LEU A N 1
ATOM 2505 C CA . LEU A 1 363 ? 3.325 -2.438 -25.767 1.00 92.69 363 LEU A CA 1
ATOM 2506 C C . LEU A 1 363 ? 1.874 -2.403 -26.277 1.00 92.69 363 LEU A C 1
ATOM 2508 O O . LEU A 1 363 ? 1.101 -1.552 -25.871 1.00 92.69 363 LEU A O 1
ATOM 2512 N N . GLY A 1 364 ? 1.446 -3.422 -27.017 1.00 89.56 364 GLY A N 1
ATOM 2513 C CA . GLY A 1 364 ? 0.045 -3.611 -27.362 1.00 89.56 364 GLY A CA 1
ATOM 2514 C C . GLY A 1 364 ? -0.368 -2.767 -28.558 1.00 89.56 364 GLY A C 1
ATOM 2515 O O . GLY A 1 364 ? 0.193 -2.925 -29.641 1.00 89.56 364 GLY A O 1
ATOM 2516 N N . GLY A 1 365 ? -1.433 -1.991 -28.398 1.00 85.50 365 GLY A N 1
ATOM 2517 C CA . GLY A 1 365 ? -1.924 -1.068 -29.410 1.00 85.50 365 GLY A CA 1
ATOM 2518 C C . GLY A 1 365 ? -1.971 0.348 -28.855 1.00 85.50 365 GLY A C 1
ATOM 2519 O O . GLY A 1 365 ? -2.171 0.549 -27.668 1.00 85.50 365 GLY A O 1
ATOM 2520 N N . GLY A 1 366 ? -1.865 1.344 -29.724 1.00 87.19 366 GLY A N 1
ATOM 2521 C CA . GLY A 1 366 ? -1.783 2.733 -29.289 1.00 87.19 366 GLY A CA 1
ATOM 2522 C C . GLY A 1 366 ? -0.832 3.504 -30.183 1.00 87.19 366 GLY A C 1
ATOM 2523 O O . GLY A 1 366 ? -0.531 3.067 -31.289 1.00 87.19 366 GLY A O 1
ATOM 2524 N N . THR A 1 367 ? -0.423 4.682 -29.718 1.00 90.19 367 THR A N 1
ATOM 2525 C CA . THR A 1 367 ? 0.782 5.356 -30.206 1.00 90.19 367 THR A CA 1
ATOM 2526 C C . THR A 1 367 ? 1.804 5.369 -29.081 1.00 90.19 367 THR A C 1
ATOM 2528 O O . THR A 1 367 ? 1.817 6.293 -28.257 1.00 90.19 367 THR A O 1
ATOM 2531 N N . ASP A 1 368 ? 2.620 4.328 -29.036 1.00 92.81 368 ASP A N 1
ATOM 2532 C CA . ASP A 1 368 ? 3.512 4.016 -27.936 1.00 92.81 368 ASP A CA 1
ATOM 2533 C C . ASP A 1 368 ? 4.924 4.522 -28.214 1.00 92.81 368 ASP A C 1
ATOM 2535 O O . ASP A 1 368 ? 5.427 4.503 -29.338 1.00 92.81 368 ASP A O 1
ATOM 2539 N N . SER A 1 369 ? 5.587 5.028 -27.178 1.00 93.88 369 SER A N 1
ATOM 2540 C CA . SER A 1 369 ? 6.917 5.610 -27.317 1.00 93.88 369 SER A CA 1
ATOM 2541 C C . SER A 1 369 ? 7.839 5.258 -26.165 1.00 93.88 369 SER A C 1
ATOM 2543 O O 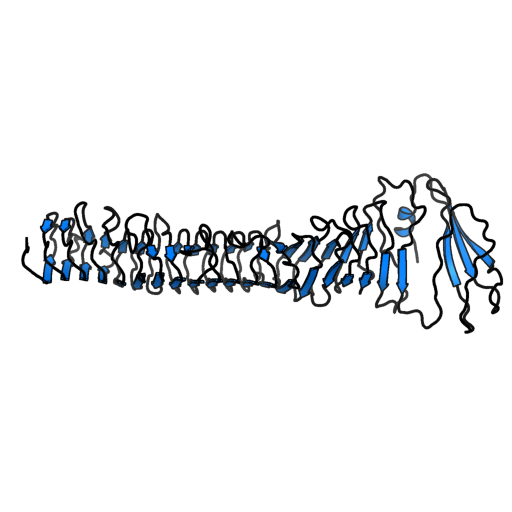. SER A 1 369 ? 7.488 5.364 -24.984 1.00 93.88 369 SER A O 1
ATOM 2545 N N . ILE A 1 370 ? 9.064 4.899 -26.533 1.00 95.62 370 ILE A N 1
ATOM 2546 C CA . ILE A 1 370 ? 10.154 4.629 -25.606 1.00 95.62 370 ILE A CA 1
ATOM 2547 C C . ILE A 1 370 ? 11.178 5.750 -25.698 1.00 95.62 370 ILE A C 1
ATOM 2549 O O . ILE A 1 370 ? 11.557 6.203 -26.772 1.00 95.62 370 ILE A O 1
ATOM 2553 N N . THR A 1 371 ? 11.680 6.201 -24.559 1.00 95.19 371 THR A N 1
ATOM 2554 C CA . THR A 1 371 ? 12.903 6.999 -24.510 1.00 95.19 371 THR A CA 1
ATOM 2555 C C . THR A 1 371 ? 13.889 6.354 -23.561 1.00 95.19 371 THR A C 1
ATOM 2557 O O . THR A 1 371 ? 13.527 6.046 -22.431 1.00 95.19 371 THR A O 1
ATOM 2560 N N . VAL A 1 372 ? 15.134 6.184 -23.996 1.00 93.62 372 VAL A N 1
ATOM 2561 C CA . VAL A 1 372 ? 16.251 5.788 -23.137 1.00 93.62 372 VAL A CA 1
ATOM 2562 C C . VAL A 1 372 ? 17.301 6.890 -23.185 1.00 93.62 372 VAL A C 1
ATOM 2564 O O . VAL A 1 372 ? 17.838 7.205 -24.244 1.00 93.62 372 VAL A O 1
ATOM 2567 N N . ASP A 1 373 ? 17.569 7.501 -22.034 1.00 91.00 373 ASP A N 1
ATOM 2568 C CA . ASP A 1 373 ? 18.498 8.616 -21.878 1.00 91.00 373 ASP A CA 1
ATOM 2569 C C . ASP A 1 373 ? 19.643 8.233 -20.934 1.00 91.00 373 ASP A C 1
ATOM 2571 O O . ASP A 1 373 ? 19.511 8.318 -19.708 1.00 91.00 373 ASP A O 1
ATOM 2575 N N . ALA A 1 374 ? 20.767 7.805 -21.514 1.00 84.69 374 ALA A N 1
ATOM 2576 C CA . ALA A 1 374 ? 22.023 7.621 -20.788 1.00 84.69 374 ALA A CA 1
ATOM 2577 C C . ALA A 1 374 ? 22.890 8.895 -20.769 1.00 84.69 374 ALA A C 1
ATOM 2579 O O . ALA A 1 374 ? 23.630 9.129 -19.815 1.00 84.69 374 ALA A O 1
ATOM 2580 N N . ALA A 1 375 ? 22.750 9.773 -21.766 1.00 71.44 375 ALA A N 1
ATOM 2581 C CA . ALA A 1 375 ? 23.609 10.945 -21.967 1.00 71.44 375 ALA A CA 1
ATOM 2582 C C . ALA A 1 375 ? 23.481 12.040 -20.892 1.00 71.44 375 ALA A C 1
ATOM 2584 O O . ALA A 1 375 ? 24.377 12.874 -20.747 1.00 71.44 375 ALA A O 1
ATOM 2585 N N . THR A 1 376 ? 22.347 12.121 -20.188 1.00 74.56 376 THR A N 1
ATOM 2586 C CA . THR A 1 376 ? 22.085 13.251 -19.278 1.00 74.56 376 THR A CA 1
ATOM 2587 C C . THR A 1 376 ? 22.977 13.231 -18.034 1.00 74.56 376 THR A C 1
ATOM 2589 O O . THR A 1 376 ? 23.409 14.292 -17.584 1.00 74.56 376 THR A O 1
ATOM 2592 N N . ASN A 1 377 ? 23.270 12.045 -17.489 1.00 71.25 377 ASN A N 1
ATOM 2593 C CA . ASN A 1 377 ? 23.993 11.901 -16.218 1.00 71.25 377 ASN A CA 1
ATOM 2594 C C . ASN A 1 377 ? 25.301 11.097 -16.326 1.00 71.25 377 ASN A C 1
ATOM 2596 O O . ASN A 1 377 ? 26.129 11.189 -15.420 1.00 71.25 377 ASN A O 1
ATOM 2600 N N . VAL A 1 378 ? 25.505 10.338 -17.409 1.00 69.19 378 VAL A N 1
ATOM 2601 C CA . VAL A 1 378 ? 26.696 9.502 -17.636 1.00 69.19 378 VAL A CA 1
ATOM 2602 C C . VAL A 1 378 ? 27.649 10.258 -18.558 1.00 69.19 378 VAL A C 1
ATOM 2604 O O . VAL A 1 378 ? 27.464 10.292 -19.773 1.00 69.19 378 VAL A O 1
ATOM 2607 N N . THR A 1 379 ? 28.621 10.957 -17.969 1.00 69.62 379 THR A N 1
ATOM 2608 C CA . THR A 1 379 ? 29.469 11.934 -18.684 1.00 69.62 379 THR A CA 1
ATOM 2609 C C . THR A 1 379 ? 30.935 11.521 -18.781 1.00 69.62 379 THR A C 1
ATOM 2611 O O . THR A 1 379 ? 31.716 12.217 -19.436 1.00 69.62 379 THR A O 1
ATOM 2614 N N . THR A 1 380 ? 31.343 10.409 -18.156 1.00 68.69 380 THR A N 1
ATOM 2615 C CA . THR A 1 380 ? 32.730 9.940 -18.260 1.00 68.69 380 THR A CA 1
ATOM 2616 C C . THR A 1 380 ? 32.905 8.940 -19.392 1.00 68.69 380 THR A C 1
ATOM 2618 O O . THR A 1 380 ? 32.318 7.870 -19.377 1.00 68.69 380 THR A O 1
ATOM 2621 N N . ALA A 1 381 ? 33.820 9.257 -20.316 1.00 65.25 381 ALA A N 1
ATOM 2622 C CA . ALA A 1 381 ? 34.121 8.508 -21.545 1.00 65.25 381 ALA A CA 1
ATOM 2623 C C . ALA A 1 381 ? 34.564 7.035 -21.369 1.00 65.25 381 ALA A C 1
ATOM 2625 O O . ALA A 1 381 ? 34.912 6.374 -22.344 1.00 65.25 381 ALA A O 1
ATOM 2626 N N . THR A 1 382 ? 34.655 6.535 -20.136 1.00 69.56 382 THR A N 1
ATOM 2627 C CA . THR A 1 382 ? 35.009 5.141 -19.835 1.00 69.56 382 THR A CA 1
ATOM 2628 C C . THR A 1 382 ? 33.795 4.252 -19.606 1.00 69.56 382 THR A C 1
ATOM 2630 O O . THR A 1 382 ? 33.967 3.043 -19.450 1.00 69.56 382 THR A O 1
ATOM 2633 N N . ASN A 1 383 ? 32.598 4.829 -19.530 1.00 75.31 383 ASN A N 1
ATOM 2634 C CA . ASN A 1 383 ? 31.384 4.072 -19.304 1.00 75.31 383 ASN A CA 1
ATOM 2635 C C . ASN A 1 383 ? 30.766 3.670 -20.627 1.00 75.31 383 ASN A C 1
ATOM 2637 O O . ASN A 1 383 ? 30.485 4.498 -21.475 1.00 75.31 383 ASN A O 1
ATOM 2641 N N . ASN A 1 384 ? 30.565 2.371 -20.779 1.00 83.19 384 ASN A N 1
ATOM 2642 C CA . ASN A 1 384 ? 29.906 1.815 -21.941 1.00 83.19 384 ASN A CA 1
ATOM 2643 C C . ASN A 1 384 ? 28.499 1.424 -21.513 1.00 83.19 384 ASN A C 1
ATOM 2645 O O . ASN A 1 384 ? 28.338 0.674 -20.542 1.00 83.19 384 ASN A O 1
ATOM 2649 N N . VAL A 1 385 ? 27.497 1.901 -22.238 1.00 87.81 385 VAL A N 1
ATOM 2650 C CA . VAL A 1 385 ? 26.108 1.515 -22.023 1.00 87.81 385 VAL A CA 1
ATOM 2651 C C . VAL A 1 385 ? 25.680 0.552 -23.120 1.00 87.81 385 VAL A C 1
ATOM 2653 O O . VAL A 1 385 ? 25.949 0.745 -24.303 1.00 87.81 385 VAL A O 1
ATOM 2656 N N . THR A 1 386 ? 25.009 -0.524 -22.719 1.00 91.00 386 THR A N 1
ATOM 2657 C CA . THR A 1 386 ? 24.287 -1.405 -23.633 1.00 91.00 386 THR A CA 1
ATOM 2658 C C . THR A 1 386 ? 22.797 -1.131 -23.526 1.00 91.00 386 THR A C 1
ATOM 2660 O O . THR A 1 386 ? 22.223 -1.301 -22.453 1.00 91.00 386 THR A O 1
ATOM 2663 N N . ILE A 1 387 ? 22.163 -0.755 -24.632 1.00 93.44 387 ILE A N 1
ATOM 2664 C CA . ILE A 1 387 ? 20.709 -0.619 -24.742 1.00 93.44 387 ILE A CA 1
ATOM 2665 C C . ILE A 1 387 ? 20.215 -1.716 -25.687 1.00 93.44 387 ILE A C 1
ATOM 2667 O O . ILE A 1 387 ? 20.688 -1.807 -26.815 1.00 93.44 387 ILE A O 1
ATOM 2671 N N . ASP A 1 388 ? 19.295 -2.563 -25.228 1.00 95.38 388 ASP A N 1
ATOM 2672 C CA . ASP A 1 388 ? 18.792 -3.717 -25.979 1.00 95.38 388 ASP A CA 1
ATOM 2673 C C . ASP A 1 388 ? 17.256 -3.711 -26.033 1.00 95.38 388 ASP A C 1
ATOM 2675 O O . ASP A 1 388 ? 16.598 -3.927 -25.009 1.00 95.38 388 ASP A O 1
ATOM 2679 N N . LEU A 1 389 ? 16.706 -3.447 -27.225 1.00 95.88 389 LEU A N 1
ATOM 2680 C CA . LEU A 1 389 ? 15.268 -3.450 -27.528 1.00 95.88 389 LEU A CA 1
ATOM 2681 C C . LEU A 1 389 ? 14.840 -4.683 -28.343 1.00 95.88 389 LEU A C 1
ATOM 2683 O O . LEU A 1 389 ? 13.671 -4.802 -28.692 1.00 95.88 389 LEU A O 1
ATOM 2687 N N . THR A 1 390 ? 15.738 -5.638 -28.612 1.00 94.00 390 THR A N 1
ATOM 2688 C CA . THR A 1 390 ? 15.497 -6.752 -29.559 1.00 94.00 390 THR A CA 1
ATOM 2689 C C . THR A 1 390 ? 14.305 -7.647 -29.205 1.00 94.00 390 THR A C 1
ATOM 2691 O O . THR A 1 390 ? 13.783 -8.365 -30.057 1.00 94.00 390 THR A O 1
ATOM 2694 N N . ASN A 1 391 ? 13.875 -7.633 -27.940 1.00 95.50 391 ASN A N 1
ATOM 2695 C CA . ASN A 1 391 ? 12.743 -8.413 -27.437 1.00 95.50 391 ASN A CA 1
ATOM 2696 C C . ASN A 1 391 ? 11.544 -7.542 -27.034 1.00 95.50 391 ASN A C 1
ATOM 2698 O O . ASN A 1 391 ? 10.637 -8.035 -26.357 1.00 95.50 391 ASN A O 1
ATOM 2702 N N . LEU A 1 392 ? 11.552 -6.259 -27.393 1.00 96.06 392 LEU A N 1
ATOM 2703 C CA . LEU A 1 392 ? 10.418 -5.356 -27.268 1.00 96.06 392 LEU A CA 1
ATOM 2704 C C . LEU A 1 392 ? 9.713 -5.258 -28.624 1.00 96.06 392 LEU A C 1
ATOM 2706 O O . LEU A 1 392 ? 10.354 -5.248 -29.670 1.00 96.06 392 LEU A O 1
ATOM 2710 N N . SER A 1 393 ? 8.387 -5.224 -28.601 1.00 95.00 393 SER A N 1
ATOM 2711 C CA . SER A 1 393 ? 7.562 -5.186 -29.809 1.00 95.00 393 SER A CA 1
ATOM 2712 C C . SER A 1 393 ? 6.394 -4.227 -29.648 1.00 95.00 393 SER A C 1
ATOM 2714 O O . SER A 1 393 ? 5.973 -3.956 -28.516 1.00 95.00 393 SER A O 1
ATOM 2716 N N . ASN A 1 394 ? 5.844 -3.802 -30.787 1.00 93.00 394 ASN A N 1
ATOM 2717 C CA . ASN A 1 394 ? 4.641 -2.984 -30.889 1.00 93.00 394 ASN A CA 1
ATOM 2718 C C . ASN A 1 394 ? 4.801 -1.611 -30.232 1.00 93.00 394 ASN A C 1
ATOM 2720 O O . ASN A 1 394 ? 3.892 -1.154 -29.554 1.00 93.00 394 ASN A O 1
ATOM 2724 N N . TYR A 1 395 ? 5.957 -0.973 -30.395 1.00 93.75 395 TYR A N 1
ATOM 2725 C CA . TYR A 1 395 ? 6.099 0.441 -30.061 1.00 93.75 395 TYR A CA 1
ATOM 2726 C C . TYR A 1 395 ? 6.120 1.259 -31.352 1.00 93.75 395 TYR A C 1
ATOM 2728 O O . TYR A 1 395 ? 6.697 0.828 -32.338 1.00 93.75 395 TYR A O 1
ATOM 2736 N N . ASP A 1 396 ? 5.515 2.444 -31.388 1.00 94.31 396 ASP A N 1
ATOM 2737 C CA . ASP A 1 396 ? 5.505 3.253 -32.615 1.00 94.31 396 ASP A CA 1
ATOM 2738 C C . ASP A 1 396 ? 6.840 3.943 -32.855 1.00 94.31 396 ASP A C 1
ATOM 2740 O O . ASP A 1 396 ? 7.222 4.186 -33.997 1.00 94.31 396 ASP A O 1
ATOM 2744 N N . SER A 1 397 ? 7.526 4.326 -31.776 1.00 93.88 397 SER A N 1
ATOM 2745 C CA . SER A 1 397 ? 8.830 4.974 -31.879 1.00 93.88 397 SER A CA 1
ATOM 2746 C C . SER A 1 397 ? 9.706 4.795 -30.644 1.00 93.88 397 SER A C 1
ATOM 2748 O O . SER A 1 397 ? 9.215 4.750 -29.511 1.00 93.88 397 SER A O 1
ATOM 2750 N N . SER A 1 398 ? 11.021 4.771 -30.841 1.00 96.06 398 SER A N 1
ATOM 2751 C CA . SER A 1 398 ? 11.984 4.929 -29.756 1.00 96.06 398 SER A CA 1
ATOM 2752 C C . SER A 1 398 ? 12.915 6.121 -29.975 1.00 96.06 398 SER A C 1
ATOM 2754 O O . SER A 1 398 ? 13.193 6.558 -31.092 1.00 96.06 398 SER A O 1
ATOM 2756 N N . THR A 1 399 ? 13.385 6.697 -28.873 1.00 95.00 399 THR A N 1
ATOM 2757 C CA . THR A 1 399 ? 14.445 7.703 -28.854 1.00 95.00 399 THR A CA 1
ATOM 2758 C C . THR A 1 399 ? 15.537 7.249 -27.906 1.00 95.00 399 THR A C 1
ATOM 2760 O O . THR A 1 399 ? 15.328 7.159 -26.696 1.00 95.00 399 THR A O 1
ATOM 2763 N N . LEU A 1 400 ? 16.715 6.984 -28.451 1.00 93.50 400 LEU A N 1
ATOM 2764 C CA . LEU A 1 400 ? 17.822 6.373 -27.736 1.00 93.50 400 LEU A CA 1
ATOM 2765 C C . LEU A 1 400 ? 19.003 7.338 -27.697 1.00 93.50 400 LEU A C 1
ATOM 2767 O O . LEU A 1 400 ? 19.405 7.908 -28.712 1.00 93.50 400 LEU A O 1
ATOM 2771 N N . LYS A 1 401 ? 19.565 7.526 -26.507 1.00 89.62 401 LYS A N 1
ATOM 2772 C CA . LYS A 1 401 ? 20.800 8.276 -26.292 1.00 89.62 401 LYS A CA 1
ATOM 2773 C C . LYS A 1 401 ? 21.767 7.397 -25.522 1.00 89.62 401 LYS A C 1
ATOM 2775 O O . LYS A 1 401 ? 21.482 7.048 -24.376 1.00 89.62 401 LYS A O 1
ATOM 2780 N N . GLY A 1 402 ? 22.902 7.102 -26.150 1.00 85.62 402 GLY A N 1
ATOM 2781 C CA . GLY A 1 402 ? 24.075 6.534 -25.487 1.00 85.62 402 GLY A CA 1
ATOM 2782 C C . GLY A 1 402 ? 24.658 7.450 -24.402 1.00 85.62 402 GLY A C 1
ATOM 2783 O O . GLY A 1 402 ? 24.119 8.524 -24.128 1.00 85.62 402 GLY A O 1
ATOM 2784 N N . SER A 1 403 ? 25.742 7.020 -23.776 1.00 83.12 403 SER A N 1
ATOM 2785 C CA . SER A 1 403 ? 26.513 7.750 -22.772 1.00 83.12 403 SER A CA 1
ATOM 2786 C C . SER A 1 403 ? 27.800 8.346 -23.354 1.00 83.12 403 SER A C 1
ATOM 2788 O O . SER A 1 403 ? 28.065 8.246 -24.546 1.00 83.12 403 SER A O 1
ATOM 2790 N N . ALA A 1 404 ? 28.622 9.000 -22.531 1.00 78.19 404 ALA A N 1
ATOM 2791 C CA . ALA A 1 404 ? 30.010 9.235 -22.914 1.00 78.19 404 ALA A CA 1
ATOM 2792 C C . ALA A 1 404 ? 30.775 7.895 -22.877 1.00 78.19 404 ALA A C 1
ATOM 2794 O O . ALA A 1 404 ? 31.116 7.431 -21.797 1.00 78.19 404 ALA A O 1
ATOM 2795 N N . GLY A 1 405 ? 31.103 7.298 -24.021 1.00 81.62 405 GLY A N 1
ATOM 2796 C CA . GLY A 1 405 ? 31.917 6.082 -24.102 1.00 81.62 405 GLY A CA 1
ATOM 2797 C C . GLY A 1 405 ? 31.603 5.250 -25.339 1.00 81.62 405 GLY A C 1
ATOM 2798 O O . GLY A 1 405 ? 31.025 5.754 -26.291 1.00 81.62 405 GLY A O 1
ATOM 2799 N N . ASN A 1 406 ? 32.041 3.988 -25.358 1.00 85.62 406 ASN A N 1
ATOM 2800 C CA . ASN A 1 406 ? 31.764 3.089 -26.480 1.00 85.62 406 ASN A CA 1
ATOM 2801 C C . ASN A 1 406 ? 30.471 2.324 -26.196 1.00 85.62 406 ASN A C 1
ATOM 2803 O O . ASN A 1 406 ? 30.503 1.295 -25.512 1.00 85.62 406 ASN A O 1
ATOM 2807 N N . ASP A 1 407 ? 29.347 2.797 -26.714 1.00 89.00 407 ASP A N 1
ATOM 2808 C CA . ASP A 1 407 ? 28.060 2.180 -26.434 1.00 89.00 407 ASP A CA 1
ATOM 2809 C C . ASP A 1 407 ? 27.726 1.046 -27.409 1.00 89.00 407 ASP A C 1
ATOM 2811 O O . ASP A 1 407 ? 28.232 0.945 -28.529 1.00 89.00 407 ASP A O 1
ATOM 2815 N N . THR A 1 408 ? 26.844 0.151 -26.970 1.00 91.12 408 THR A N 1
ATOM 2816 C CA . THR A 1 408 ? 26.242 -0.881 -27.818 1.00 91.12 408 THR A CA 1
ATOM 2817 C C . THR A 1 408 ? 24.734 -0.725 -27.803 1.00 91.12 408 THR A C 1
ATOM 2819 O O . THR A 1 408 ? 24.082 -0.939 -26.787 1.00 91.12 408 THR A O 1
ATOM 2822 N N . ILE A 1 40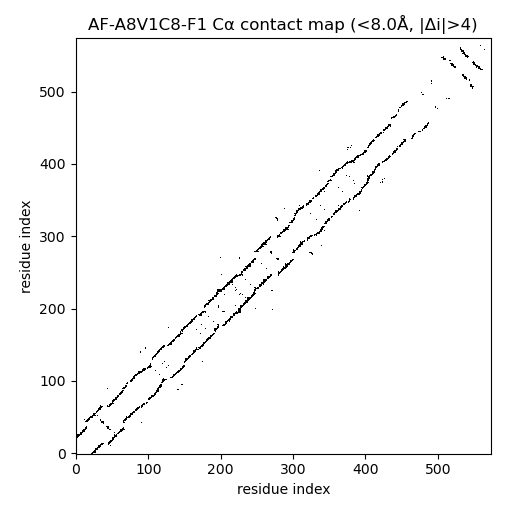9 ? 24.164 -0.397 -28.950 1.00 92.00 409 ILE A N 1
ATOM 2823 C CA . ILE A 1 409 ? 22.732 -0.202 -29.120 1.00 92.00 409 ILE A CA 1
ATOM 2824 C C . ILE A 1 409 ? 22.218 -1.322 -30.013 1.00 92.00 409 ILE A C 1
ATOM 2826 O O . ILE A 1 409 ? 22.766 -1.559 -31.089 1.00 92.00 409 ILE A O 1
ATOM 2830 N N . LYS A 1 410 ? 21.199 -2.044 -29.559 1.00 93.50 410 LYS A N 1
ATOM 2831 C CA . LYS A 1 410 ? 20.478 -3.024 -30.369 1.00 93.50 410 LYS A CA 1
ATOM 2832 C C . LYS A 1 410 ? 19.040 -2.570 -30.514 1.00 93.50 410 LYS A C 1
ATOM 2834 O O . LYS A 1 410 ? 18.328 -2.443 -29.512 1.00 93.50 410 LYS A O 1
ATOM 2839 N N . LEU A 1 411 ? 18.682 -2.289 -31.753 1.00 90.62 411 LEU A N 1
ATOM 2840 C CA . LEU A 1 411 ? 17.399 -1.734 -32.139 1.00 90.62 411 LEU A CA 1
ATOM 2841 C C . LEU A 1 411 ? 16.313 -2.814 -32.163 1.00 90.62 411 LEU A C 1
ATOM 2843 O O . LEU A 1 411 ? 16.603 -4.014 -32.094 1.00 90.62 411 LEU A O 1
ATOM 2847 N N . GLY A 1 412 ? 15.057 -2.377 -32.137 1.00 90.56 412 GLY A N 1
ATOM 2848 C CA . GLY A 1 412 ? 13.917 -3.267 -32.329 1.00 90.56 412 GLY A CA 1
ATOM 2849 C C . GLY A 1 412 ? 13.557 -3.369 -33.810 1.00 90.56 412 GLY A C 1
ATOM 2850 O O . GLY A 1 412 ? 14.370 -3.094 -34.683 1.00 90.56 412 GLY A O 1
ATOM 2851 N N . ASN A 1 413 ? 12.331 -3.808 -34.104 1.00 88.25 413 ASN A N 1
ATOM 2852 C CA . ASN A 1 413 ? 11.823 -3.870 -35.484 1.00 88.25 413 ASN A CA 1
ATOM 2853 C C . ASN A 1 413 ? 10.929 -2.676 -35.852 1.00 88.25 413 ASN A C 1
ATOM 2855 O O . ASN A 1 413 ? 10.355 -2.664 -36.942 1.00 88.25 413 ASN A O 1
ATOM 2859 N N . ASP A 1 414 ? 10.736 -1.739 -34.925 1.00 91.69 414 ASP A N 1
ATOM 2860 C CA . ASP A 1 414 ? 9.862 -0.580 -35.097 1.00 91.69 414 ASP A CA 1
ATOM 2861 C C . ASP A 1 414 ? 10.707 0.676 -35.409 1.00 91.69 414 ASP A C 1
ATOM 2863 O O . ASP A 1 414 ? 11.841 0.541 -35.854 1.00 91.69 414 ASP A O 1
ATOM 2867 N N . VAL A 1 415 ? 10.168 1.897 -35.312 1.00 91.38 415 VAL A N 1
ATOM 2868 C CA . VAL A 1 415 ? 10.899 3.116 -35.722 1.00 91.38 415 VAL A CA 1
ATOM 2869 C C . VAL A 1 415 ? 11.836 3.595 -34.617 1.00 91.38 415 VAL A C 1
ATOM 2871 O O . VAL A 1 415 ? 11.385 4.126 -33.601 1.00 91.38 415 VAL A O 1
ATOM 2874 N N . ASP A 1 416 ? 13.144 3.517 -34.832 1.00 93.81 416 ASP A N 1
ATOM 2875 C CA . ASP A 1 416 ? 14.123 3.929 -33.832 1.00 93.81 416 ASP A CA 1
ATOM 2876 C C . ASP A 1 416 ? 14.864 5.211 -34.221 1.00 93.81 416 ASP A C 1
ATOM 2878 O O . ASP A 1 416 ? 15.325 5.392 -35.343 1.00 93.81 416 ASP A O 1
ATOM 2882 N N . THR A 1 417 ? 15.009 6.141 -33.275 1.00 91.75 417 THR A N 1
ATOM 2883 C CA . THR A 1 417 ? 15.867 7.323 -33.436 1.00 91.75 417 THR A CA 1
ATOM 2884 C C . THR A 1 417 ? 17.017 7.272 -32.448 1.00 91.75 417 THR A C 1
ATOM 2886 O O . THR A 1 417 ? 16.809 7.389 -31.240 1.00 91.75 417 THR A O 1
ATOM 2889 N N . PHE A 1 418 ? 18.244 7.184 -32.952 1.00 89.00 418 PHE A N 1
ATOM 2890 C CA . PHE A 1 418 ? 19.438 7.328 -32.129 1.00 89.00 418 PHE A CA 1
ATOM 2891 C C . PHE A 1 418 ? 19.989 8.754 -32.216 1.00 89.00 418 PHE A C 1
ATOM 2893 O O . PHE A 1 418 ? 20.252 9.264 -33.306 1.00 89.00 418 PHE A O 1
ATOM 2900 N N . ILE A 1 419 ? 20.163 9.410 -31.066 1.00 87.12 419 ILE A N 1
ATOM 2901 C CA . ILE A 1 419 ? 20.616 10.804 -30.989 1.00 87.12 419 ILE A CA 1
ATOM 2902 C C . ILE A 1 419 ? 22.073 10.870 -30.528 1.00 87.12 419 ILE A C 1
ATOM 2904 O O . ILE A 1 419 ? 22.391 10.483 -29.403 1.00 87.12 419 ILE A O 1
ATOM 2908 N N . PHE A 1 420 ? 22.915 11.513 -31.338 1.00 79.06 420 PHE A N 1
ATOM 2909 C CA . PHE A 1 420 ? 24.255 11.960 -30.967 1.00 79.06 420 PHE A CA 1
ATOM 2910 C C . PHE A 1 420 ? 24.236 13.444 -30.565 1.00 79.06 420 PHE A C 1
ATOM 2912 O O . PHE A 1 420 ? 23.863 14.333 -31.334 1.00 79.06 420 PHE A O 1
ATOM 2919 N N . ASN A 1 421 ? 24.678 13.732 -29.351 1.00 74.31 421 ASN A N 1
ATOM 2920 C CA . ASN A 1 421 ? 24.794 15.043 -28.734 1.00 74.31 421 ASN A CA 1
ATOM 2921 C C . ASN A 1 421 ? 26.180 15.222 -28.079 1.00 74.31 421 ASN A C 1
ATOM 2923 O O . ASN A 1 421 ? 27.006 14.318 -28.072 1.00 74.31 421 ASN A O 1
ATOM 2927 N N . ALA A 1 422 ? 26.456 16.396 -27.506 1.00 68.75 422 ALA A N 1
ATOM 2928 C CA . ALA A 1 422 ? 27.793 16.726 -26.996 1.00 68.75 422 ALA A CA 1
ATOM 2929 C C . ALA A 1 422 ? 28.250 15.814 -25.845 1.00 68.75 422 ALA A C 1
ATOM 2931 O O . ALA A 1 422 ? 29.449 15.680 -25.614 1.00 68.75 422 ALA A O 1
ATOM 2932 N N . ASN A 1 423 ? 27.299 15.209 -25.132 1.00 67.06 423 ASN A N 1
ATOM 2933 C CA . ASN A 1 423 ? 27.553 14.372 -23.969 1.00 67.06 423 ASN A CA 1
ATOM 2934 C C . ASN A 1 423 ? 27.741 12.892 -24.335 1.00 67.06 423 ASN A C 1
ATOM 2936 O O . ASN A 1 423 ? 28.317 12.177 -23.529 1.00 67.06 423 ASN A O 1
ATOM 2940 N N . ASN A 1 424 ? 27.311 12.442 -25.520 1.00 67.62 424 ASN A N 1
ATOM 2941 C CA . ASN A 1 424 ? 27.512 11.069 -26.008 1.00 67.62 424 ASN A CA 1
ATOM 2942 C C . ASN A 1 424 ? 28.232 10.988 -27.367 1.00 67.62 424 ASN A C 1
ATOM 2944 O O . ASN A 1 424 ? 28.261 9.947 -27.999 1.00 67.62 424 ASN A O 1
ATOM 2948 N N . ALA A 1 425 ? 28.836 12.082 -27.839 1.00 60.41 425 ALA A N 1
ATOM 2949 C CA . ALA A 1 425 ? 29.629 12.084 -29.073 1.00 60.41 425 ALA A CA 1
ATOM 2950 C C . ALA A 1 425 ? 31.071 11.564 -28.887 1.00 60.41 425 ALA A C 1
ATOM 2952 O O . ALA A 1 425 ? 31.824 11.489 -29.860 1.00 60.41 425 ALA A O 1
ATOM 2953 N N . ASN A 1 426 ? 31.468 11.264 -27.645 1.00 65.19 426 ASN A N 1
ATOM 2954 C CA . ASN A 1 426 ? 32.818 10.840 -27.289 1.00 65.19 426 ASN A CA 1
ATOM 2955 C C . ASN A 1 426 ? 32.864 9.318 -27.117 1.00 65.19 426 ASN A C 1
ATOM 2957 O O . ASN A 1 426 ? 32.614 8.828 -26.021 1.00 65.19 426 ASN A O 1
ATOM 2961 N N . GLY A 1 427 ? 33.247 8.603 -28.171 1.00 72.69 427 GLY A N 1
ATOM 2962 C CA . GLY A 1 427 ? 33.435 7.154 -28.154 1.00 72.69 427 GLY A CA 1
ATOM 2963 C C . GLY A 1 427 ? 33.079 6.508 -29.489 1.00 72.69 427 GLY A C 1
ATOM 2964 O O . GLY A 1 427 ? 32.660 7.190 -30.419 1.00 72.69 427 GLY A O 1
ATOM 2965 N N . ASN A 1 428 ? 33.320 5.202 -29.585 1.00 80.81 428 ASN A N 1
ATOM 2966 C CA . ASN A 1 428 ? 33.011 4.376 -30.746 1.00 80.81 428 ASN A CA 1
ATOM 2967 C C . ASN A 1 428 ? 31.737 3.574 -30.468 1.00 80.81 428 ASN A C 1
ATOM 2969 O O . ASN A 1 428 ? 31.807 2.477 -29.902 1.00 80.81 428 ASN A O 1
ATOM 2973 N N . ASP A 1 429 ? 30.600 4.101 -30.902 1.00 84.81 429 ASP A N 1
ATOM 2974 C CA . ASP A 1 429 ? 29.316 3.429 -30.726 1.00 84.81 429 ASP A CA 1
ATOM 2975 C C . ASP A 1 429 ? 29.091 2.350 -31.785 1.00 84.81 429 ASP A C 1
ATOM 2977 O O . ASP A 1 429 ? 29.455 2.500 -32.959 1.00 84.81 429 ASP A O 1
ATOM 2981 N N . THR A 1 430 ? 28.472 1.255 -31.349 1.00 88.75 430 THR A N 1
ATOM 2982 C CA . THR A 1 430 ? 28.018 0.155 -32.201 1.00 88.75 430 THR A CA 1
ATOM 2983 C C . THR A 1 430 ? 26.499 0.111 -32.197 1.00 88.75 430 THR A C 1
ATOM 2985 O O . THR A 1 430 ? 25.893 -0.159 -31.161 1.00 88.75 430 THR A O 1
ATOM 2988 N N . ILE A 1 431 ? 25.890 0.323 -33.361 1.00 89.25 431 ILE A N 1
ATOM 2989 C CA . ILE A 1 431 ? 24.442 0.192 -33.554 1.00 89.25 431 ILE A CA 1
ATOM 2990 C C . ILE A 1 431 ? 24.181 -1.075 -34.368 1.00 89.25 431 ILE A C 1
ATOM 2992 O O . ILE A 1 431 ? 24.704 -1.214 -35.476 1.00 89.25 431 ILE A O 1
ATOM 2996 N N . ASN A 1 432 ? 23.405 -1.994 -33.799 1.00 88.88 432 ASN A N 1
ATOM 2997 C CA . ASN A 1 432 ? 22.991 -3.249 -34.420 1.00 88.88 432 ASN A CA 1
ATOM 2998 C C . ASN A 1 432 ? 21.516 -3.189 -34.812 1.00 88.88 432 ASN A C 1
ATOM 3000 O O . ASN A 1 432 ? 20.734 -2.496 -34.161 1.00 88.88 432 ASN A O 1
ATOM 3004 N N . ASP A 1 433 ? 21.166 -3.989 -35.820 1.00 87.06 433 ASP A N 1
ATOM 3005 C CA . ASP A 1 433 ? 19.791 -4.201 -36.284 1.00 87.06 433 ASP A CA 1
ATOM 3006 C C . ASP A 1 433 ? 19.128 -2.934 -36.850 1.00 87.06 433 ASP A C 1
ATOM 3008 O O . ASP A 1 433 ? 17.914 -2.801 -36.812 1.00 87.06 433 ASP A O 1
ATOM 3012 N N . PHE A 1 434 ? 19.926 -2.019 -37.413 1.00 84.50 434 PHE A N 1
ATOM 3013 C CA . PHE A 1 434 ? 19.436 -0.787 -38.039 1.00 84.50 434 PHE A CA 1
ATOM 3014 C C . PHE A 1 434 ? 18.657 -1.075 -39.330 1.00 84.50 434 PHE A C 1
ATOM 3016 O O . PHE A 1 434 ? 19.147 -1.781 -40.214 1.00 84.50 434 PHE A O 1
ATOM 3023 N N . GLN A 1 435 ? 17.466 -0.498 -39.449 1.00 85.69 435 GLN A N 1
ATOM 3024 C CA . GLN A 1 435 ? 16.510 -0.686 -40.538 1.00 85.69 435 GLN A CA 1
ATOM 3025 C C . GLN A 1 435 ? 16.268 0.621 -41.311 1.00 85.69 435 GLN A C 1
ATOM 3027 O O . GLN A 1 435 ? 16.664 1.707 -40.898 1.00 85.69 435 GLN A O 1
ATOM 3032 N N . ILE A 1 436 ? 15.594 0.537 -42.464 1.00 82.31 436 ILE A N 1
ATOM 3033 C CA . ILE A 1 436 ? 15.353 1.697 -43.348 1.00 82.31 436 ILE A CA 1
ATOM 3034 C C . ILE A 1 436 ? 14.504 2.801 -42.702 1.00 82.31 436 ILE A C 1
ATOM 3036 O O . ILE A 1 436 ? 14.616 3.968 -43.065 1.00 82.31 436 ILE A O 1
ATOM 3040 N N . GLN A 1 437 ? 13.640 2.422 -41.765 1.00 85.25 437 GLN A N 1
ATOM 3041 C CA . GLN A 1 437 ? 12.777 3.333 -41.019 1.00 85.25 437 GLN A CA 1
ATOM 3042 C C . GLN A 1 437 ? 13.502 4.054 -39.877 1.00 85.25 437 GLN A C 1
ATOM 3044 O O . GLN A 1 437 ? 12.979 5.041 -39.358 1.00 85.25 437 GLN A O 1
ATOM 3049 N N . ASP A 1 438 ? 14.685 3.574 -39.493 1.00 87.62 438 ASP A N 1
ATOM 3050 C CA . ASP A 1 438 ? 15.437 4.124 -38.377 1.00 87.62 438 ASP A CA 1
ATOM 3051 C C . ASP A 1 438 ? 16.163 5.404 -38.768 1.00 87.62 438 ASP A C 1
ATOM 3053 O O . ASP A 1 438 ? 16.486 5.676 -39.929 1.00 87.62 438 ASP A O 1
ATOM 3057 N N . LYS A 1 439 ? 16.450 6.211 -37.752 1.00 88.94 439 LYS A N 1
ATOM 3058 C CA . LYS A 1 439 ? 17.022 7.537 -37.901 1.00 88.94 439 LYS A CA 1
ATOM 3059 C C . LYS A 1 439 ? 18.249 7.719 -37.023 1.00 88.94 439 LYS A C 1
ATOM 3061 O O . LYS A 1 439 ? 18.236 7.435 -35.826 1.00 88.94 439 LYS A O 1
ATOM 3066 N N . LEU A 1 440 ? 19.280 8.327 -37.605 1.00 86.44 440 LEU A N 1
ATOM 3067 C CA . LEU A 1 440 ? 20.384 8.923 -36.858 1.00 86.44 440 LEU A CA 1
ATOM 3068 C C . LEU A 1 440 ? 20.188 10.440 -36.785 1.00 86.44 440 LEU A C 1
ATOM 3070 O O . LEU A 1 440 ? 20.109 11.122 -37.807 1.00 86.44 440 LEU A O 1
ATOM 3074 N N . ASP A 1 441 ? 20.115 10.977 -35.571 1.00 83.69 441 ASP A N 1
ATOM 3075 C CA . ASP A 1 441 ? 20.048 12.415 -35.320 1.00 83.69 441 ASP A CA 1
ATOM 3076 C C . ASP A 1 441 ? 21.394 12.920 -34.788 1.00 83.69 441 ASP A C 1
ATOM 3078 O O . ASP A 1 441 ? 21.774 12.691 -33.637 1.00 83.69 441 ASP A O 1
ATOM 3082 N N . MET A 1 442 ? 22.136 13.611 -35.651 1.00 75.06 442 MET A N 1
ATOM 3083 C CA . MET A 1 442 ? 23.461 14.143 -35.346 1.00 75.06 442 MET A CA 1
ATOM 3084 C C . MET A 1 442 ? 23.361 15.623 -34.975 1.00 75.06 442 MET A C 1
ATOM 3086 O O . MET A 1 442 ? 23.560 16.511 -35.803 1.00 75.06 442 MET A O 1
ATOM 3090 N N . ASN A 1 443 ? 23.088 15.902 -33.702 1.00 67.19 443 ASN A N 1
ATOM 3091 C CA . ASN A 1 443 ? 22.883 17.265 -33.208 1.00 67.19 443 ASN A CA 1
ATOM 3092 C C . ASN A 1 443 ? 24.182 17.994 -32.811 1.00 67.19 443 ASN A C 1
ATOM 3094 O O . ASN A 1 443 ? 24.112 19.096 -32.263 1.00 67.19 443 ASN A O 1
ATOM 3098 N N . THR A 1 444 ? 25.375 17.425 -33.051 1.00 56.25 444 THR A N 1
ATOM 3099 C CA . THR A 1 444 ? 26.645 18.092 -32.700 1.00 56.25 444 THR A CA 1
ATOM 3100 C C . THR A 1 444 ? 27.787 17.928 -33.694 1.00 56.25 444 THR A C 1
ATOM 3102 O O . THR A 1 444 ? 27.988 16.880 -34.295 1.00 56.25 444 THR A O 1
ATOM 3105 N N . ASN A 1 445 ? 28.634 18.963 -33.756 1.00 50.19 445 ASN A N 1
ATOM 3106 C CA . ASN A 1 445 ? 29.872 19.007 -34.543 1.00 50.19 445 ASN A CA 1
ATOM 3107 C C . ASN A 1 445 ? 31.014 18.143 -33.950 1.00 50.19 445 ASN A C 1
ATOM 3109 O O . ASN A 1 445 ? 32.164 18.262 -34.371 1.00 50.19 445 ASN A O 1
ATOM 3113 N N . LEU A 1 446 ? 30.754 17.291 -32.948 1.00 51.56 446 LEU A N 1
ATOM 3114 C CA . LEU A 1 446 ? 31.763 16.696 -32.053 1.00 51.56 446 LEU A CA 1
ATOM 3115 C C . LEU A 1 446 ? 31.955 15.174 -32.188 1.00 51.56 446 LEU A C 1
ATOM 3117 O O . LEU A 1 446 ? 32.596 14.584 -31.341 1.00 51.56 446 LEU A O 1
ATOM 3121 N N . LEU A 1 447 ? 31.529 14.544 -33.286 1.00 52.16 447 LEU A N 1
ATOM 3122 C CA . LEU A 1 447 ? 31.683 13.088 -33.466 1.00 52.16 447 LEU A CA 1
ATOM 3123 C C . LEU A 1 447 ? 33.148 12.614 -33.544 1.00 52.16 447 LEU A C 1
ATOM 3125 O O . LEU A 1 447 ? 33.955 13.232 -34.243 1.00 52.16 447 LEU A O 1
ATOM 3129 N N . THR A 1 448 ? 33.469 11.491 -32.903 1.00 48.44 448 THR A N 1
ATOM 3130 C CA . THR A 1 448 ? 34.711 10.728 -33.111 1.00 48.44 448 THR A CA 1
ATOM 3131 C C . THR A 1 448 ? 34.387 9.264 -33.435 1.00 48.44 448 THR A C 1
ATOM 3133 O O . THR A 1 448 ? 34.485 8.425 -32.560 1.00 48.44 448 THR A O 1
ATOM 3136 N N . GLY A 1 449 ? 34.036 8.954 -34.691 1.00 52.84 449 GLY A N 1
ATOM 3137 C CA . GLY A 1 449 ? 33.859 7.576 -35.192 1.00 52.84 449 GLY A CA 1
ATOM 3138 C C . GLY A 1 449 ? 32.521 6.908 -34.829 1.00 52.84 449 GLY A C 1
ATOM 3139 O O . GLY A 1 449 ? 32.215 6.712 -33.664 1.00 52.84 449 GLY A O 1
ATOM 3140 N N . ILE A 1 450 ? 31.735 6.511 -35.838 1.00 53.84 450 ILE A N 1
ATOM 3141 C CA . ILE A 1 450 ? 30.478 5.751 -35.673 1.00 53.84 450 ILE A CA 1
ATOM 3142 C C . ILE A 1 450 ? 30.564 4.480 -36.523 1.00 53.84 450 ILE A C 1
ATOM 3144 O O . ILE A 1 450 ? 30.939 4.564 -37.698 1.00 53.84 450 ILE A O 1
ATOM 3148 N N . THR A 1 451 ? 30.192 3.329 -35.950 1.00 52.72 451 THR A N 1
ATOM 3149 C CA . THR A 1 451 ? 30.033 2.064 -36.685 1.00 52.72 451 THR A CA 1
ATOM 3150 C C . THR A 1 451 ? 28.568 1.620 -36.678 1.00 52.72 451 THR A C 1
ATOM 3152 O O . THR A 1 451 ? 28.009 1.323 -35.623 1.00 52.72 451 THR A O 1
ATOM 3155 N N . VAL A 1 452 ? 27.956 1.539 -37.863 1.00 57.75 452 VAL A N 1
ATOM 3156 C CA . VAL A 1 452 ? 26.583 1.031 -38.050 1.00 57.75 452 VAL A CA 1
ATOM 3157 C C . VAL A 1 452 ? 26.642 -0.331 -38.740 1.00 57.75 452 VAL A C 1
ATOM 3159 O O . VAL A 1 452 ? 27.270 -0.459 -39.795 1.00 57.75 452 VAL A O 1
ATOM 3162 N N . LEU A 1 453 ? 26.011 -1.343 -38.141 1.00 56.19 453 LEU A N 1
ATOM 3163 C CA . LEU A 1 453 ? 25.924 -2.707 -38.666 1.00 56.19 453 LEU A CA 1
ATOM 3164 C C . LEU A 1 453 ? 24.487 -2.985 -39.135 1.00 56.19 453 LEU A C 1
ATOM 3166 O O . LEU A 1 453 ? 23.576 -3.097 -38.316 1.00 56.19 453 LEU A O 1
ATOM 3170 N N . ASP A 1 454 ? 24.298 -3.109 -40.450 1.00 49.56 454 ASP A N 1
ATOM 3171 C CA . ASP A 1 454 ? 23.016 -3.453 -41.082 1.00 49.56 454 ASP A CA 1
ATOM 3172 C C . ASP A 1 454 ? 22.845 -4.982 -41.174 1.00 49.56 454 ASP A C 1
ATOM 3174 O O . ASP A 1 454 ? 23.717 -5.691 -41.694 1.00 49.56 454 ASP A O 1
ATOM 3178 N N . ALA A 1 455 ? 21.716 -5.497 -40.684 1.00 41.16 455 ALA A N 1
ATOM 3179 C CA . ALA A 1 455 ? 21.384 -6.921 -40.687 1.00 41.16 455 ALA A CA 1
ATOM 3180 C C . ALA A 1 455 ? 20.607 -7.390 -41.940 1.00 41.16 455 ALA A C 1
ATOM 3182 O O . ALA A 1 455 ? 20.428 -8.597 -42.103 1.00 41.16 455 ALA A O 1
ATOM 3183 N N . ASN A 1 456 ? 20.145 -6.495 -42.827 1.00 42.69 456 ASN A N 1
ATOM 3184 C CA . ASN A 1 456 ? 19.145 -6.830 -43.850 1.00 42.69 456 ASN A CA 1
ATOM 3185 C C . ASN A 1 456 ? 19.279 -6.072 -45.193 1.00 42.69 456 ASN A C 1
ATOM 3187 O O . ASN A 1 456 ? 18.286 -5.660 -45.790 1.00 42.69 456 ASN A O 1
ATOM 3191 N N . ALA A 1 457 ? 20.475 -5.993 -45.781 1.00 40.12 457 ALA A N 1
ATOM 3192 C CA . ALA A 1 457 ? 20.662 -5.481 -47.152 1.00 40.12 457 ALA A CA 1
ATOM 3193 C C . ALA A 1 457 ? 20.232 -6.479 -48.265 1.00 40.12 457 ALA A C 1
ATOM 3195 O O . ALA A 1 457 ? 20.949 -6.709 -49.240 1.00 40.12 457 ALA A O 1
ATOM 3196 N N . GLY A 1 458 ? 19.065 -7.116 -48.118 1.00 33.28 458 GLY A N 1
ATOM 3197 C CA . GLY A 1 458 ? 18.522 -8.109 -49.056 1.00 33.28 458 GLY A CA 1
ATOM 3198 C C . GLY A 1 458 ? 17.627 -7.560 -50.178 1.00 33.28 458 GLY A C 1
ATOM 3199 O O . GLY A 1 458 ? 17.179 -8.338 -51.019 1.00 33.28 458 GLY A O 1
ATOM 3200 N N . GLY A 1 459 ? 17.349 -6.255 -50.224 1.00 34.50 459 GLY A N 1
ATOM 3201 C CA . GLY A 1 459 ? 16.471 -5.638 -51.226 1.00 34.50 459 GLY A CA 1
ATOM 3202 C C . GLY A 1 459 ? 16.997 -4.272 -51.649 1.00 34.50 459 GLY A C 1
ATOM 3203 O O . GLY A 1 459 ? 17.378 -3.473 -50.804 1.00 34.50 459 GLY A O 1
ATOM 3204 N N . GLY A 1 460 ? 17.071 -4.028 -52.958 1.00 32.16 460 GLY A N 1
ATOM 3205 C CA . GLY A 1 460 ? 17.631 -2.810 -53.548 1.00 32.16 460 GLY A CA 1
ATOM 3206 C C . GLY A 1 460 ? 16.729 -1.580 -53.437 1.00 32.16 460 GLY A C 1
ATOM 3207 O O . GLY A 1 460 ? 16.376 -1.023 -54.471 1.00 32.16 460 GLY A O 1
ATOM 3208 N N . ASP A 1 461 ? 16.398 -1.158 -52.217 1.00 37.69 461 ASP A N 1
ATOM 3209 C CA . ASP A 1 461 ? 15.700 0.104 -51.953 1.00 37.69 461 ASP A CA 1
ATOM 3210 C C . ASP A 1 461 ? 16.665 1.163 -51.390 1.00 37.69 461 ASP A C 1
ATOM 3212 O O . ASP A 1 461 ? 17.601 0.864 -50.646 1.00 37.69 461 ASP A O 1
ATOM 3216 N N . SER A 1 462 ? 16.468 2.414 -51.815 1.00 38.19 462 SER A N 1
ATOM 3217 C CA . SER A 1 462 ? 17.352 3.546 -51.528 1.00 38.19 462 SER A CA 1
ATOM 3218 C C . SER A 1 462 ? 17.271 4.002 -50.071 1.00 38.19 462 SER A C 1
ATOM 3220 O O . SER A 1 462 ? 16.191 4.207 -49.526 1.00 38.19 462 SER A O 1
ATOM 3222 N N . TRP A 1 463 ? 18.440 4.228 -49.484 1.00 38.66 463 TRP A N 1
ATOM 3223 C CA . TRP A 1 463 ? 18.663 4.687 -48.117 1.00 38.66 463 TRP A CA 1
ATOM 3224 C C . TRP A 1 463 ? 18.428 6.209 -47.979 1.00 38.66 463 TRP A C 1
ATOM 3226 O O . TRP A 1 463 ? 19.079 6.979 -48.680 1.00 38.66 463 TRP A O 1
ATOM 3236 N N . ASP A 1 464 ? 17.527 6.637 -47.080 1.00 42.81 464 ASP A N 1
ATOM 3237 C CA . ASP A 1 464 ? 17.134 8.054 -46.842 1.00 42.81 464 ASP A CA 1
ATOM 3238 C C . ASP A 1 464 ? 17.365 8.508 -45.369 1.00 42.81 464 ASP A C 1
ATOM 3240 O O . ASP A 1 464 ? 16.765 9.449 -44.860 1.00 42.81 464 ASP A O 1
ATOM 3244 N N . GLY A 1 465 ? 18.226 7.803 -44.622 1.00 37.75 465 GLY A N 1
ATOM 3245 C CA . GLY A 1 465 ? 18.269 7.842 -43.146 1.00 37.75 465 GLY A CA 1
ATOM 3246 C C . GLY A 1 465 ? 19.059 8.974 -42.460 1.00 37.75 465 GLY A C 1
ATOM 3247 O O . GLY A 1 465 ? 19.338 8.866 -41.264 1.00 37.75 465 GLY A O 1
ATOM 3248 N N . PHE A 1 466 ? 19.460 10.043 -43.156 1.00 44.38 466 PHE A N 1
ATOM 3249 C CA . PHE A 1 466 ? 20.269 11.129 -42.571 1.00 44.38 466 PHE A CA 1
ATOM 3250 C C . PHE A 1 466 ? 19.510 12.460 -42.563 1.00 44.38 466 PHE A C 1
ATOM 3252 O O . PHE A 1 466 ? 19.248 13.029 -43.613 1.00 44.38 466 PHE A O 1
ATOM 3259 N N . SER A 1 467 ? 19.232 13.022 -41.378 1.00 38.66 467 SER A N 1
ATOM 3260 C CA . SER A 1 467 ? 18.773 14.416 -41.257 1.00 38.66 467 SER A CA 1
ATOM 3261 C C . SER A 1 467 ? 19.771 15.230 -40.440 1.00 38.66 467 SER A C 1
ATOM 3263 O O . SER A 1 467 ? 20.069 14.857 -39.304 1.00 38.66 467 SER A O 1
ATOM 3265 N N . SER A 1 468 ? 20.250 16.354 -40.971 1.00 34.25 468 SER A N 1
ATOM 3266 C CA . SER A 1 468 ? 21.095 17.300 -40.230 1.00 34.25 468 SER A CA 1
ATOM 3267 C C . SER A 1 468 ? 20.319 18.579 -39.893 1.00 34.25 468 SER A C 1
ATOM 3269 O O . SER A 1 468 ? 19.480 19.028 -40.668 1.00 34.25 468 SER A O 1
ATOM 3271 N N . ASN A 1 469 ? 20.569 19.171 -38.722 1.00 33.94 469 ASN A N 1
ATOM 3272 C CA . ASN A 1 469 ? 19.989 20.460 -38.333 1.00 33.94 469 ASN A CA 1
ATOM 3273 C C . ASN A 1 469 ? 20.918 21.609 -38.803 1.00 33.94 469 ASN A C 1
ATOM 3275 O O . ASN A 1 469 ? 22.055 21.693 -38.332 1.00 33.94 469 ASN A O 1
ATOM 3279 N N . PRO A 1 470 ? 20.488 22.514 -39.705 1.00 29.94 470 PRO A N 1
ATOM 3280 C CA . PRO A 1 470 ? 21.394 23.356 -40.502 1.00 29.94 470 PRO A CA 1
ATOM 3281 C C . PRO A 1 470 ? 22.014 24.576 -39.789 1.00 29.94 470 PRO A C 1
ATOM 3283 O O . PRO A 1 470 ? 22.646 25.411 -40.435 1.00 29.94 470 PRO A O 1
ATOM 3286 N N . ALA A 1 471 ? 21.866 24.740 -38.472 1.00 30.69 471 ALA A N 1
ATOM 3287 C CA . ALA A 1 471 ? 22.146 26.032 -37.836 1.00 30.69 471 ALA A CA 1
ATOM 3288 C C . ALA A 1 471 ? 23.601 26.302 -37.378 1.00 30.69 471 ALA A C 1
ATOM 3290 O O . ALA A 1 471 ? 23.853 27.411 -36.906 1.00 30.69 471 ALA A O 1
ATOM 3291 N N . ALA A 1 472 ? 24.573 25.377 -37.483 1.00 32.31 472 ALA A N 1
ATOM 3292 C CA . ALA A 1 472 ? 25.914 25.639 -36.914 1.00 32.31 472 ALA A CA 1
ATOM 3293 C C . ALA A 1 472 ? 27.114 24.829 -37.466 1.00 32.31 472 ALA A C 1
ATOM 3295 O O . ALA A 1 472 ? 28.055 24.572 -36.714 1.00 32.31 472 ALA A O 1
ATOM 3296 N N . ALA A 1 473 ? 27.149 24.417 -38.737 1.00 31.95 473 ALA A N 1
ATOM 3297 C CA . ALA A 1 473 ? 28.263 23.605 -39.251 1.00 31.95 473 ALA A CA 1
ATOM 3298 C C . ALA A 1 473 ? 29.450 24.457 -39.762 1.00 31.95 473 ALA A C 1
ATOM 3300 O O . ALA A 1 473 ? 29.469 24.906 -40.905 1.00 31.95 473 ALA A O 1
ATOM 3301 N N . THR A 1 474 ? 30.477 24.642 -38.929 1.00 33.84 474 THR A N 1
ATOM 3302 C CA . THR A 1 474 ? 31.830 25.024 -39.372 1.00 33.84 474 THR A CA 1
ATOM 3303 C C . THR A 1 474 ? 32.809 23.937 -38.936 1.00 33.84 474 THR A C 1
ATOM 3305 O O . THR A 1 474 ? 33.045 23.798 -37.738 1.00 33.84 474 THR A O 1
ATOM 3308 N N . ASP A 1 475 ? 33.380 23.233 -39.921 1.00 35.22 475 ASP A N 1
ATOM 3309 C CA . ASP A 1 475 ? 34.491 22.262 -39.844 1.00 35.22 475 ASP A CA 1
ATOM 3310 C C . ASP A 1 475 ? 34.119 20.769 -39.621 1.00 35.22 475 ASP A C 1
ATOM 3312 O O . ASP A 1 475 ? 33.730 20.353 -38.533 1.00 35.22 475 ASP A O 1
ATOM 3316 N N . ILE A 1 476 ? 34.272 19.948 -40.676 1.00 34.97 476 ILE A N 1
ATOM 3317 C CA . ILE A 1 476 ? 34.036 18.480 -40.700 1.00 34.97 476 ILE A CA 1
ATOM 3318 C C . ILE A 1 476 ? 35.344 17.716 -41.043 1.00 34.97 476 ILE A C 1
ATOM 3320 O O . ILE A 1 476 ? 35.325 16.578 -41.499 1.00 34.97 476 ILE A O 1
ATOM 3324 N N . SER A 1 477 ? 36.519 18.324 -40.856 1.00 29.20 477 SER A N 1
ATOM 3325 C CA . SER A 1 477 ? 37.786 17.883 -41.474 1.00 29.20 477 SER A CA 1
ATOM 3326 C C . SER A 1 477 ? 38.422 16.557 -40.989 1.00 29.20 477 SER A C 1
ATOM 3328 O O . SER A 1 477 ? 39.548 16.259 -41.388 1.00 29.20 477 SER A O 1
ATOM 3330 N N . SER A 1 478 ? 37.762 15.711 -40.181 1.00 28.66 478 SER A N 1
ATOM 3331 C CA . SER A 1 478 ? 38.384 14.458 -39.687 1.00 28.66 478 SER A CA 1
ATOM 3332 C C . SER A 1 478 ? 37.453 13.295 -39.294 1.00 28.66 478 SER A C 1
ATOM 3334 O O . SER A 1 478 ? 37.859 12.428 -38.520 1.00 28.66 478 SER A O 1
ATOM 3336 N N . LYS A 1 479 ? 36.211 13.224 -39.792 1.00 39.16 479 LYS A N 1
ATOM 3337 C CA . LYS A 1 479 ? 35.185 12.327 -39.217 1.00 39.16 479 LYS A CA 1
ATOM 3338 C C . LYS A 1 479 ? 34.593 11.390 -40.270 1.00 39.16 479 LYS A C 1
ATOM 3340 O O . LYS A 1 479 ? 33.978 11.857 -41.221 1.00 39.16 479 LYS A O 1
ATOM 3345 N N . ALA A 1 480 ? 34.783 10.080 -40.100 1.00 36.19 480 ALA A N 1
ATOM 3346 C CA . ALA A 1 480 ? 34.200 9.048 -40.958 1.00 36.19 480 ALA A CA 1
ATOM 3347 C C . ALA A 1 480 ? 33.051 8.341 -40.224 1.00 36.19 480 ALA A C 1
ATOM 3349 O O . ALA A 1 480 ? 33.241 7.840 -39.114 1.00 36.19 480 ALA A O 1
ATOM 3350 N N . VAL A 1 481 ? 31.874 8.298 -40.848 1.00 40.91 481 VAL A N 1
ATOM 3351 C CA . VAL A 1 481 ? 30.816 7.337 -40.509 1.00 40.91 481 VAL A CA 1
ATOM 3352 C C . VAL A 1 481 ? 31.084 6.098 -41.357 1.00 40.91 481 VAL A C 1
ATOM 3354 O O . VAL A 1 481 ? 31.173 6.213 -42.579 1.00 40.91 481 VAL A O 1
ATOM 3357 N N . ILE A 1 482 ? 31.266 4.935 -40.728 1.00 40.28 482 ILE A N 1
ATOM 3358 C CA . ILE A 1 482 ? 31.480 3.674 -41.445 1.00 40.28 482 ILE A CA 1
ATOM 3359 C C . ILE A 1 482 ? 30.195 2.854 -41.345 1.00 40.28 482 ILE A C 1
ATOM 3361 O O . ILE A 1 482 ? 29.791 2.444 -40.257 1.00 40.28 482 ILE A O 1
ATOM 3365 N N . ILE A 1 483 ? 29.555 2.629 -42.490 1.00 42.16 483 ILE A N 1
ATOM 3366 C CA . ILE A 1 483 ? 28.342 1.815 -42.605 1.00 42.16 483 ILE A CA 1
ATOM 3367 C C . ILE A 1 483 ? 28.749 0.485 -43.219 1.00 42.16 483 ILE A C 1
ATOM 3369 O O . ILE A 1 483 ? 29.275 0.446 -44.333 1.00 42.16 483 ILE A O 1
ATOM 3373 N N . TYR A 1 484 ? 28.522 -0.601 -42.489 1.00 33.84 484 TYR A N 1
ATOM 3374 C CA . TYR A 1 484 ? 28.751 -1.950 -42.983 1.00 33.84 484 TYR A CA 1
ATOM 3375 C C . TYR A 1 484 ? 27.419 -2.552 -43.432 1.00 33.84 484 TYR A C 1
ATOM 3377 O O . TYR A 1 484 ? 26.525 -2.767 -42.618 1.00 33.84 484 TYR A O 1
ATOM 3385 N N . SER A 1 485 ? 27.313 -2.866 -44.723 1.00 34.75 485 SER A N 1
ATOM 3386 C CA . SER A 1 485 ? 26.264 -3.737 -45.255 1.00 34.75 485 SER A CA 1
ATOM 3387 C C . SER A 1 485 ? 26.732 -5.189 -45.161 1.00 34.75 485 SER A C 1
ATOM 3389 O O . SER A 1 485 ? 27.765 -5.558 -45.724 1.00 34.75 485 SER A O 1
ATOM 3391 N N . SER A 1 486 ? 25.978 -6.034 -44.457 1.00 34.19 486 SER A N 1
ATOM 3392 C CA . SER A 1 486 ? 26.285 -7.464 -44.310 1.00 34.19 486 SER A CA 1
ATOM 3393 C C . SER A 1 486 ? 26.010 -8.301 -45.572 1.00 34.19 486 SER A C 1
ATOM 3395 O O . SER A 1 486 ? 26.343 -9.487 -45.599 1.00 34.19 486 SER A O 1
ATOM 3397 N N . ALA A 1 487 ? 25.475 -7.705 -46.647 1.00 32.06 487 ALA A N 1
ATOM 3398 C CA . ALA A 1 487 ? 25.158 -8.406 -47.896 1.00 32.06 487 ALA A CA 1
ATOM 3399 C C . ALA A 1 487 ? 26.263 -8.354 -48.966 1.00 32.06 487 ALA A C 1
ATOM 3401 O O . ALA A 1 487 ? 26.033 -8.772 -50.102 1.00 32.06 487 ALA A O 1
ATOM 3402 N N . ILE A 1 488 ? 27.479 -7.904 -48.637 1.00 33.34 488 ILE A N 1
ATOM 3403 C CA . ILE A 1 488 ? 28.602 -8.000 -49.576 1.00 33.34 488 ILE A CA 1
ATOM 3404 C C . ILE A 1 488 ? 29.336 -9.321 -49.344 1.00 33.34 488 ILE A C 1
ATOM 3406 O O . ILE A 1 488 ? 30.205 -9.452 -48.481 1.00 33.34 488 ILE A O 1
ATOM 3410 N N . THR A 1 489 ? 28.985 -10.334 -50.135 1.00 30.17 489 THR A N 1
ATOM 3411 C CA . THR A 1 489 ? 29.778 -11.559 -50.254 1.00 30.17 489 THR A CA 1
ATOM 3412 C C . THR A 1 489 ? 31.203 -11.208 -50.685 1.00 30.17 489 THR A C 1
ATOM 3414 O O . THR A 1 489 ? 31.412 -10.815 -51.826 1.00 30.17 489 THR A O 1
ATOM 3417 N N . SER A 1 490 ? 32.152 -11.363 -49.755 1.00 33.50 490 SER A N 1
ATOM 3418 C CA . SER A 1 490 ? 33.615 -11.363 -49.933 1.00 33.50 490 SER A CA 1
ATOM 3419 C C . SER A 1 490 ? 34.190 -10.286 -50.868 1.00 33.50 490 SER A C 1
ATOM 3421 O O . SER A 1 490 ? 34.276 -10.507 -52.072 1.00 33.50 490 SER A O 1
ATOM 3423 N N . GLY A 1 491 ? 34.702 -9.185 -50.306 1.00 34.75 491 GLY A N 1
ATOM 3424 C CA . GLY A 1 491 ? 35.617 -8.310 -51.053 1.00 34.75 491 GLY A CA 1
ATOM 3425 C C . GLY A 1 491 ? 35.870 -6.915 -50.485 1.00 34.75 491 GLY A C 1
ATOM 3426 O O . GLY A 1 491 ? 36.957 -6.389 -50.678 1.00 34.75 491 GLY A O 1
ATOM 3427 N N . SER A 1 492 ? 34.939 -6.309 -49.751 1.00 31.06 492 SER A N 1
ATOM 3428 C CA . SER A 1 492 ? 35.069 -4.879 -49.434 1.00 31.06 492 SER A CA 1
ATOM 3429 C C . SER A 1 492 ? 35.908 -4.596 -48.184 1.00 31.06 492 SER A C 1
ATOM 3431 O O . SER A 1 492 ? 35.586 -5.060 -47.089 1.00 31.06 492 SER A O 1
ATOM 3433 N N . GLN A 1 493 ? 36.955 -3.778 -48.334 1.00 35.06 493 GLN A N 1
ATOM 3434 C CA . GLN A 1 493 ? 37.658 -3.130 -47.224 1.00 35.06 493 GLN A CA 1
ATOM 3435 C C . GLN A 1 493 ? 37.793 -1.613 -47.412 1.00 35.06 493 GLN A C 1
ATOM 3437 O O . GLN A 1 493 ? 37.990 -1.114 -48.513 1.00 35.06 493 GLN A O 1
ATOM 3442 N N . LEU A 1 494 ? 37.682 -0.942 -46.260 1.00 30.44 494 LEU A N 1
ATOM 3443 C CA . LEU A 1 494 ? 38.148 0.382 -45.836 1.00 30.44 494 LEU A CA 1
ATOM 3444 C C . LEU A 1 494 ? 38.639 1.369 -46.916 1.00 30.44 494 LEU A C 1
ATOM 3446 O O . LEU A 1 494 ? 39.738 1.228 -47.444 1.00 30.44 494 LEU A O 1
ATOM 3450 N N . VAL A 1 495 ? 37.924 2.489 -47.066 1.00 31.81 495 VAL A N 1
ATOM 3451 C CA . VAL A 1 495 ? 38.487 3.729 -47.626 1.00 31.81 495 VAL A CA 1
ATOM 3452 C C . VAL A 1 495 ? 38.657 4.743 -46.494 1.00 31.81 495 VAL A C 1
ATOM 3454 O O . VAL A 1 495 ? 37.689 5.250 -45.933 1.00 31.81 495 VAL A O 1
ATOM 3457 N N . THR A 1 496 ? 39.906 5.035 -46.135 1.00 29.28 496 THR A N 1
ATOM 3458 C CA . THR A 1 496 ? 40.265 6.166 -45.267 1.00 29.28 496 THR A CA 1
ATOM 3459 C C . THR A 1 496 ? 39.984 7.495 -45.967 1.00 29.28 496 THR A C 1
ATOM 3461 O O . THR A 1 496 ? 40.376 7.687 -47.117 1.00 29.28 496 THR A O 1
ATOM 3464 N N . ALA A 1 497 ? 39.345 8.425 -45.254 1.00 32.22 497 ALA A N 1
ATOM 3465 C CA . ALA A 1 497 ? 39.021 9.766 -45.732 1.00 32.22 497 ALA A CA 1
ATOM 3466 C C . ALA A 1 497 ? 40.263 10.534 -46.233 1.00 32.22 497 ALA A C 1
ATOM 3468 O O . ALA A 1 497 ? 41.277 10.628 -45.535 1.00 32.22 497 ALA A O 1
ATOM 3469 N N . LEU A 1 498 ? 40.162 11.108 -47.438 1.00 30.91 498 LEU A N 1
ATOM 3470 C CA . LEU A 1 498 ? 41.151 12.028 -48.000 1.00 30.91 498 LEU A CA 1
ATOM 3471 C C . LEU A 1 498 ? 40.948 13.443 -47.441 1.00 30.91 498 LEU A C 1
ATOM 3473 O O . LEU A 1 498 ? 39.835 13.957 -47.367 1.00 30.91 498 LEU A O 1
ATOM 3477 N N . ASN A 1 499 ? 42.062 14.085 -47.101 1.00 30.22 499 ASN A N 1
ATOM 3478 C CA . ASN A 1 499 ? 42.123 15.471 -46.656 1.00 30.22 499 ASN A CA 1
ATOM 3479 C C . ASN A 1 499 ? 41.755 16.430 -47.808 1.00 30.22 499 ASN A C 1
ATOM 3481 O O . ASN A 1 499 ? 42.188 16.222 -48.948 1.00 30.22 499 ASN A O 1
ATOM 3485 N N . ALA A 1 500 ? 41.011 17.500 -47.518 1.00 32.91 500 ALA A N 1
ATOM 3486 C CA . ALA A 1 500 ? 40.677 18.527 -48.502 1.00 32.91 500 ALA A CA 1
ATOM 3487 C C . ALA A 1 500 ? 41.965 19.225 -48.986 1.00 32.91 500 ALA A C 1
ATOM 3489 O O . ALA A 1 500 ? 42.591 19.986 -48.249 1.00 32.91 500 ALA A O 1
ATOM 3490 N N . GLY A 1 501 ? 42.383 18.921 -50.220 1.00 33.72 501 GLY A N 1
ATOM 3491 C CA . GLY A 1 501 ? 43.565 19.503 -50.873 1.00 33.72 501 GLY A CA 1
ATOM 3492 C C . GLY A 1 501 ? 44.581 18.504 -51.445 1.00 33.72 501 GLY A C 1
ATOM 3493 O O . GLY A 1 501 ? 45.576 18.931 -52.031 1.00 33.72 501 GLY A O 1
ATOM 3494 N N . GLY A 1 502 ? 44.370 17.192 -51.305 1.00 31.70 502 GLY A N 1
ATOM 3495 C CA . GLY A 1 502 ? 45.234 16.171 -51.911 1.00 31.70 502 GLY A CA 1
ATOM 3496 C C . GLY A 1 502 ? 44.878 15.867 -53.371 1.00 31.70 502 GLY A C 1
ATOM 3497 O O . GLY A 1 502 ? 43.722 15.622 -53.691 1.00 31.70 502 GLY A O 1
ATOM 3498 N N . SER A 1 503 ? 45.877 15.848 -54.258 1.00 35.47 503 SER A N 1
ATOM 3499 C CA . SER A 1 503 ? 45.753 15.329 -55.631 1.00 35.47 503 SER A CA 1
ATOM 3500 C C . SER A 1 503 ? 45.282 13.864 -55.632 1.00 35.47 503 SER A C 1
ATOM 3502 O O . SER A 1 503 ? 45.779 13.071 -54.832 1.00 35.47 503 SER A O 1
ATOM 3504 N N . PHE A 1 504 ? 44.391 13.498 -56.566 1.00 37.38 504 PHE A N 1
ATOM 3505 C CA . PHE A 1 504 ? 43.767 12.172 -56.772 1.00 37.38 504 PHE A CA 1
ATOM 3506 C C . PHE A 1 504 ? 44.736 11.018 -57.120 1.00 37.38 504 PHE A C 1
ATOM 3508 O O . PHE A 1 504 ? 44.332 10.000 -57.672 1.00 37.38 504 PHE A O 1
ATOM 3515 N N . ALA A 1 505 ? 46.032 11.155 -56.853 1.00 32.16 505 ALA A N 1
ATOM 3516 C CA . ALA A 1 505 ? 47.048 10.312 -57.469 1.00 32.16 505 ALA A CA 1
ATOM 3517 C C . ALA A 1 505 ? 47.178 8.889 -56.890 1.00 32.16 505 ALA A C 1
ATOM 3519 O O . ALA A 1 505 ? 47.915 8.115 -57.480 1.00 32.16 505 ALA A O 1
ATOM 3520 N N . ASN A 1 506 ? 46.506 8.526 -55.789 1.00 36.47 506 ASN A N 1
ATOM 3521 C CA . ASN A 1 506 ? 46.631 7.194 -55.171 1.00 36.47 506 ASN A CA 1
ATOM 3522 C C . ASN A 1 506 ? 45.324 6.751 -54.483 1.00 36.47 506 ASN A C 1
ATOM 3524 O O . ASN A 1 506 ? 45.251 6.715 -53.255 1.00 36.47 506 ASN A O 1
ATOM 3528 N N . LEU A 1 507 ? 44.288 6.433 -55.263 1.00 38.75 507 LEU A N 1
ATOM 3529 C CA . LEU A 1 507 ? 43.175 5.608 -54.783 1.00 38.75 507 LEU A CA 1
ATOM 3530 C C . LEU A 1 507 ? 43.468 4.166 -55.229 1.00 38.75 507 LEU A C 1
ATOM 3532 O O . LEU A 1 507 ? 43.289 3.848 -56.400 1.00 38.75 507 LEU A O 1
ATOM 3536 N N . ASP A 1 508 ? 44.005 3.344 -54.327 1.00 41.88 508 ASP A N 1
ATOM 3537 C CA . ASP A 1 508 ? 44.279 1.918 -54.562 1.00 41.88 508 ASP A CA 1
ATOM 3538 C C . ASP A 1 508 ? 43.193 1.105 -53.844 1.00 41.88 508 ASP A C 1
ATOM 3540 O O . ASP A 1 508 ? 43.125 1.112 -52.611 1.00 41.88 508 ASP A O 1
ATOM 3544 N N . LEU A 1 509 ? 42.303 0.461 -54.603 1.00 44.12 509 LEU A N 1
ATOM 3545 C CA . LEU A 1 509 ? 41.322 -0.485 -54.071 1.00 44.12 509 LEU A CA 1
ATOM 3546 C C . LEU A 1 509 ? 42.052 -1.829 -53.932 1.00 44.12 509 LEU A C 1
ATOM 3548 O O . LEU A 1 509 ? 42.031 -2.682 -54.812 1.00 44.12 509 LEU A O 1
ATOM 3552 N N . ALA A 1 510 ? 42.804 -2.001 -52.843 1.00 40.03 510 ALA A N 1
ATOM 3553 C CA . ALA A 1 510 ? 43.645 -3.183 -52.679 1.00 40.03 510 ALA A CA 1
ATOM 3554 C C . ALA A 1 510 ? 42.797 -4.468 -52.551 1.00 40.03 510 ALA A C 1
ATOM 3556 O O . ALA A 1 510 ? 42.315 -4.810 -51.469 1.00 40.03 510 ALA A O 1
ATOM 3557 N N . SER A 1 511 ? 42.660 -5.221 -53.647 1.00 40.47 511 SER A N 1
ATOM 3558 C CA . SER A 1 511 ? 41.993 -6.525 -53.643 1.00 40.47 511 SER A CA 1
ATOM 3559 C C . SER A 1 511 ? 42.866 -7.597 -52.976 1.00 40.47 511 SER A C 1
ATOM 3561 O O . SER A 1 511 ? 44.034 -7.813 -53.317 1.00 40.47 511 SER A O 1
ATOM 3563 N N . THR A 1 512 ? 42.300 -8.345 -52.025 1.00 39.25 512 THR A N 1
ATOM 3564 C CA . THR A 1 512 ? 42.903 -9.615 -51.595 1.00 39.25 512 THR A CA 1
ATOM 3565 C C . THR A 1 512 ? 42.504 -10.709 -52.583 1.00 39.25 512 THR A C 1
ATOM 3567 O O . THR A 1 512 ? 41.492 -11.373 -52.422 1.00 39.25 512 THR A O 1
ATOM 3570 N N . ALA A 1 513 ? 43.324 -10.877 -53.625 1.00 41.59 513 ALA A N 1
ATOM 3571 C CA . ALA A 1 513 ? 43.408 -12.062 -54.487 1.00 41.59 513 ALA A CA 1
ATOM 3572 C C . ALA A 1 513 ? 42.063 -12.761 -54.800 1.00 41.59 513 ALA A C 1
ATOM 3574 O O . ALA A 1 513 ? 41.845 -13.918 -54.439 1.00 41.59 513 ALA A O 1
ATOM 3575 N N . GLY A 1 514 ? 41.185 -12.076 -55.531 1.00 43.88 514 GLY A N 1
ATOM 3576 C CA . GLY A 1 514 ? 39.969 -12.650 -56.102 1.00 43.88 514 GLY A CA 1
ATOM 3577 C C . GLY A 1 514 ? 39.386 -11.696 -57.136 1.00 43.88 514 GLY A C 1
ATOM 3578 O O . GLY A 1 514 ? 39.159 -10.536 -56.831 1.00 43.88 514 GLY A O 1
ATOM 3579 N N . ALA A 1 515 ? 39.204 -12.163 -58.371 1.00 41.94 515 ALA A N 1
ATOM 3580 C CA . ALA A 1 515 ? 38.748 -11.347 -59.493 1.00 41.94 515 ALA A CA 1
ATOM 3581 C C . ALA A 1 515 ? 37.276 -10.920 -59.324 1.00 41.94 515 ALA A C 1
ATOM 3583 O O . ALA A 1 515 ? 36.369 -11.653 -59.717 1.00 41.94 515 ALA A O 1
ATOM 3584 N N . GLY A 1 516 ? 37.055 -9.740 -58.751 1.00 48.72 516 GLY A N 1
ATOM 3585 C CA . GLY A 1 516 ? 35.799 -8.995 -58.791 1.00 48.72 516 GLY A CA 1
ATOM 3586 C C . GLY A 1 516 ? 36.073 -7.582 -59.304 1.00 48.72 516 GLY A C 1
ATOM 3587 O O . GLY A 1 516 ? 37.133 -7.033 -59.031 1.00 48.72 516 GLY A O 1
ATOM 3588 N N . ASN A 1 517 ? 35.157 -7.023 -60.098 1.00 46.31 517 ASN A N 1
ATOM 3589 C CA . ASN A 1 517 ? 35.208 -5.605 -60.450 1.00 46.31 517 ASN A CA 1
ATOM 3590 C C . ASN A 1 517 ? 34.661 -4.816 -59.259 1.00 46.31 517 ASN A C 1
ATOM 3592 O O . ASN A 1 517 ? 33.453 -4.863 -59.016 1.00 46.31 517 ASN A O 1
ATOM 3596 N N . ASP A 1 518 ? 35.522 -4.092 -58.554 1.00 49.78 518 ASP A N 1
ATOM 3597 C CA . ASP A 1 518 ? 35.096 -3.192 -57.489 1.00 49.78 518 ASP A CA 1
ATOM 3598 C C . ASP A 1 518 ? 34.608 -1.863 -58.095 1.00 49.78 518 ASP A C 1
ATOM 3600 O O . ASP A 1 518 ? 35.233 -1.287 -58.993 1.00 49.78 518 ASP A O 1
ATOM 3604 N N . ALA A 1 519 ? 33.452 -1.383 -57.629 1.00 45.34 519 ALA A N 1
ATOM 3605 C CA . ALA A 1 519 ? 32.870 -0.109 -58.041 1.00 45.34 519 ALA A CA 1
ATOM 3606 C C . ALA A 1 519 ? 32.441 0.695 -56.812 1.00 45.34 519 ALA A C 1
ATOM 3608 O O . ALA A 1 519 ? 31.806 0.161 -55.902 1.00 45.34 519 ALA A O 1
ATOM 3609 N N . ALA A 1 520 ? 32.757 1.990 -56.810 1.00 48.53 520 ALA A N 1
ATOM 3610 C CA . ALA A 1 520 ? 32.324 2.929 -55.783 1.00 48.53 520 ALA A CA 1
ATOM 3611 C C . ALA A 1 520 ? 31.676 4.161 -56.427 1.00 48.53 520 ALA A C 1
ATOM 3613 O O . ALA A 1 520 ? 32.150 4.682 -57.442 1.00 48.53 520 ALA A O 1
ATOM 3614 N N . VAL A 1 521 ? 30.594 4.643 -55.814 1.00 43.50 521 VAL A N 1
ATOM 3615 C CA . VAL A 1 521 ? 29.987 5.938 -56.141 1.00 43.50 521 VAL A CA 1
ATOM 3616 C C . VAL A 1 521 ? 30.487 6.947 -55.116 1.00 43.50 521 VAL A C 1
ATOM 3618 O O . VAL A 1 521 ? 30.277 6.769 -53.918 1.00 43.50 521 VAL A O 1
ATOM 3621 N N . VAL A 1 522 ? 31.176 7.989 -55.583 1.00 52.44 522 VAL A N 1
ATOM 3622 C CA . VAL A 1 522 ? 31.742 9.034 -54.722 1.00 52.44 522 VAL A CA 1
ATOM 3623 C C . VAL A 1 522 ? 31.004 10.343 -54.982 1.00 52.44 522 VAL A C 1
ATOM 3625 O O . VAL A 1 522 ? 30.996 10.848 -56.107 1.00 52.44 522 VAL A O 1
ATOM 3628 N N . PHE A 1 523 ? 30.409 10.906 -53.931 1.00 46.44 523 PHE A N 1
ATOM 3629 C CA . PHE A 1 523 ? 29.836 12.249 -53.957 1.00 46.44 523 PHE A CA 1
ATOM 3630 C C . PHE A 1 523 ? 30.904 13.256 -53.535 1.00 46.44 523 PHE A C 1
ATOM 3632 O O . PHE A 1 523 ? 31.416 13.187 -52.417 1.00 46.44 523 PHE A O 1
ATOM 3639 N N . VAL A 1 524 ? 31.244 14.195 -54.422 1.00 49.00 524 VAL A N 1
ATOM 3640 C CA . VAL A 1 524 ? 32.174 15.287 -54.110 1.00 49.00 524 VAL A CA 1
ATOM 3641 C C . VAL A 1 524 ? 31.400 16.600 -54.151 1.00 49.00 524 VAL A C 1
ATOM 3643 O O . VAL A 1 524 ? 30.973 17.053 -55.212 1.00 49.00 524 VAL A O 1
ATOM 3646 N N . ALA A 1 525 ? 31.207 17.210 -52.983 1.00 46.75 525 ALA A N 1
ATOM 3647 C CA . ALA A 1 525 ? 30.676 18.563 -52.871 1.00 46.75 525 ALA A CA 1
ATOM 3648 C C . ALA A 1 525 ? 31.840 19.541 -52.660 1.00 46.75 525 ALA A C 1
ATOM 3650 O O . ALA A 1 525 ? 32.562 19.448 -51.665 1.00 46.75 525 ALA A O 1
ATOM 3651 N N . ASP A 1 526 ? 32.033 20.477 -53.592 1.00 44.31 526 ASP A N 1
ATOM 3652 C CA . ASP A 1 526 ? 33.060 21.512 -53.462 1.00 44.31 526 ASP A CA 1
ATOM 365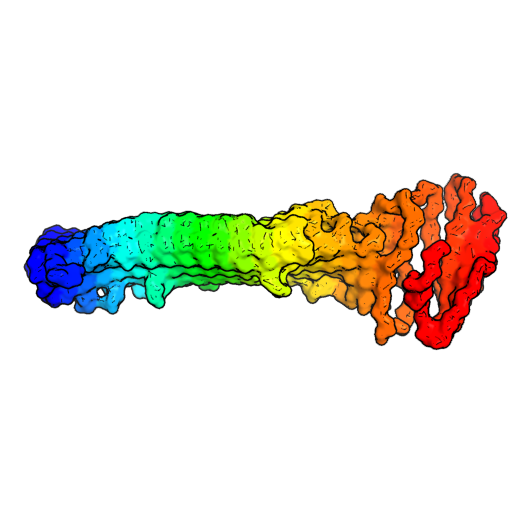3 C C . ASP A 1 526 ? 32.560 22.671 -52.587 1.00 44.31 526 ASP A C 1
ATOM 3655 O O . ASP A 1 526 ? 31.983 23.644 -53.062 1.00 44.31 526 ASP A O 1
ATOM 3659 N N . SER A 1 527 ? 32.819 22.584 -51.283 1.00 44.81 527 SER A N 1
ATOM 3660 C CA . SER A 1 527 ? 32.579 23.641 -50.289 1.00 44.81 527 SER A CA 1
ATOM 3661 C C . SER A 1 527 ? 31.108 24.035 -50.046 1.00 44.81 527 SER A C 1
ATOM 3663 O O . SER A 1 527 ? 30.207 23.831 -50.855 1.00 44.81 527 SER A O 1
ATOM 3665 N N . ALA A 1 528 ? 30.862 24.671 -48.897 1.00 45.53 528 ALA A N 1
ATOM 3666 C CA . ALA A 1 528 ? 29.539 25.086 -48.413 1.00 45.53 528 ALA A CA 1
ATOM 3667 C C . ALA A 1 528 ? 28.825 26.168 -49.266 1.00 45.53 528 ALA A C 1
ATOM 3669 O O . ALA A 1 528 ? 27.793 26.688 -48.851 1.00 45.53 528 ALA A O 1
ATOM 3670 N N . ALA A 1 529 ? 29.366 26.530 -50.435 1.00 46.59 529 ALA A N 1
ATOM 3671 C CA . ALA A 1 529 ? 28.794 27.518 -51.352 1.00 46.59 529 ALA A CA 1
ATOM 3672 C C . ALA A 1 529 ? 28.728 27.042 -52.819 1.00 46.59 529 ALA A C 1
ATOM 3674 O O . ALA A 1 529 ? 28.470 27.859 -53.709 1.00 46.59 529 ALA A O 1
ATOM 3675 N N . ALA A 1 530 ? 28.964 25.755 -53.102 1.00 47.19 530 ALA A N 1
ATOM 3676 C CA . ALA A 1 530 ? 28.869 25.244 -54.466 1.00 47.19 530 ALA A CA 1
ATOM 3677 C C . ALA A 1 530 ? 27.434 25.309 -55.007 1.00 47.19 530 ALA A C 1
ATOM 3679 O O . ALA A 1 530 ? 26.480 24.839 -54.395 1.00 47.19 530 ALA A O 1
ATOM 3680 N N . THR A 1 531 ? 27.306 25.854 -56.217 1.00 49.03 531 THR A N 1
ATOM 3681 C CA . THR A 1 531 ? 26.069 25.852 -57.017 1.00 49.03 531 THR A CA 1
ATOM 3682 C C . THR A 1 531 ? 25.914 24.570 -57.838 1.00 49.03 531 THR A C 1
ATOM 3684 O O . THR A 1 531 ? 24.983 24.452 -58.632 1.00 49.03 531 THR A O 1
ATOM 3687 N N . SER A 1 532 ? 26.808 23.596 -57.656 1.00 50.81 532 SER A N 1
ATOM 3688 C CA . SER A 1 532 ? 26.746 22.309 -58.337 1.00 50.81 532 SER A CA 1
ATOM 3689 C C . SER A 1 532 ? 27.434 21.195 -57.551 1.00 50.81 532 SER A C 1
ATOM 3691 O O . SER A 1 532 ? 28.497 21.420 -56.979 1.00 50.81 532 SER A O 1
ATOM 3693 N N . ALA A 1 533 ? 26.866 19.990 -57.581 1.00 50.72 533 ALA A N 1
ATOM 3694 C CA . ALA A 1 533 ? 27.521 18.766 -57.121 1.00 50.72 533 ALA A CA 1
ATOM 3695 C C . ALA A 1 533 ? 27.944 17.916 -58.327 1.00 50.72 533 ALA A C 1
ATOM 3697 O O . ALA A 1 533 ? 27.196 17.798 -59.303 1.00 50.72 533 ALA A O 1
ATOM 3698 N N . GLU A 1 534 ? 29.133 17.323 -58.263 1.00 55.38 534 GLU A N 1
ATOM 3699 C CA . GLU A 1 534 ? 29.650 16.426 -59.295 1.00 55.38 534 GLU A CA 1
ATOM 3700 C C . GLU A 1 534 ? 29.575 14.974 -58.811 1.00 55.38 534 GLU A C 1
ATOM 3702 O O . GLU A 1 534 ? 29.971 14.654 -57.688 1.00 55.38 534 GLU A O 1
ATOM 3707 N N . ILE A 1 535 ? 29.051 14.089 -59.663 1.00 51.59 535 ILE A N 1
ATOM 3708 C CA . ILE A 1 535 ? 28.925 12.660 -59.371 1.00 51.59 535 ILE A CA 1
ATOM 3709 C C . ILE A 1 535 ? 29.975 11.908 -60.175 1.00 51.59 535 ILE A C 1
ATOM 3711 O O . ILE A 1 535 ? 29.956 11.919 -61.411 1.00 51.59 535 ILE A O 1
ATOM 3715 N N . TYR A 1 536 ? 30.856 11.211 -59.463 1.00 56.41 536 TYR A N 1
ATOM 3716 C CA . TYR A 1 536 ? 31.906 10.404 -60.065 1.00 56.41 536 TYR A CA 1
ATOM 3717 C C . TYR A 1 536 ? 31.612 8.917 -59.884 1.00 56.41 536 TYR A C 1
ATOM 3719 O O . TYR A 1 536 ? 31.400 8.431 -58.772 1.00 56.41 536 TYR A O 1
ATOM 3727 N N . TYR A 1 537 ? 31.638 8.191 -60.999 1.00 51.53 537 TYR A N 1
ATOM 3728 C CA . TYR A 1 537 ? 31.722 6.739 -61.004 1.00 51.53 537 TYR A CA 1
ATOM 3729 C C . TYR A 1 537 ? 33.193 6.347 -61.048 1.00 51.53 537 TYR A C 1
ATOM 3731 O O . TYR A 1 537 ? 33.902 6.705 -61.995 1.00 51.53 537 TYR A O 1
ATOM 3739 N N . VAL A 1 538 ? 33.652 5.631 -60.025 1.00 57.28 538 VAL A N 1
ATOM 3740 C CA . VAL A 1 538 ? 35.015 5.107 -59.975 1.00 57.28 538 VAL A CA 1
ATOM 3741 C C . VAL A 1 538 ? 34.935 3.601 -60.154 1.00 57.28 538 VAL A C 1
ATOM 3743 O O . VAL A 1 538 ? 34.391 2.891 -59.308 1.00 57.28 538 VAL A O 1
ATOM 3746 N N . ALA A 1 539 ? 35.464 3.132 -61.279 1.00 51.75 539 ALA A N 1
ATOM 3747 C CA . ALA A 1 539 ? 35.670 1.717 -61.541 1.00 51.75 539 ALA A CA 1
ATOM 3748 C C . ALA A 1 539 ? 37.164 1.440 -61.657 1.00 51.75 539 ALA A C 1
ATOM 3750 O O . ALA A 1 539 ? 37.899 2.198 -62.307 1.00 51.75 539 ALA A O 1
ATOM 3751 N N . GLU A 1 540 ? 37.604 0.333 -61.064 1.00 55.91 540 GLU A N 1
ATOM 3752 C CA . GLU A 1 540 ? 38.910 -0.215 -61.401 1.00 55.91 540 GLU A CA 1
ATOM 3753 C C . GLU A 1 540 ? 38.930 -0.622 -62.875 1.00 55.91 540 GLU A C 1
ATOM 3755 O O . GLU A 1 540 ? 38.003 -1.248 -63.394 1.00 55.91 540 GLU A O 1
ATOM 3760 N N . SER A 1 541 ? 39.994 -0.224 -63.574 1.00 55.06 541 SER A N 1
ATOM 3761 C CA . SER A 1 541 ? 40.147 -0.517 -65.002 1.00 55.06 541 SER A CA 1
ATOM 3762 C C . SER A 1 541 ? 40.932 -1.803 -65.270 1.00 55.06 541 SER A C 1
ATOM 3764 O O . SER A 1 541 ? 41.038 -2.218 -66.427 1.00 55.06 541 SER A O 1
ATOM 3766 N N . SER A 1 542 ? 41.474 -2.457 -64.234 1.00 57.47 542 SER A N 1
ATOM 3767 C CA . SER A 1 542 ? 42.282 -3.663 -64.399 1.00 57.47 542 SER A CA 1
ATOM 3768 C C . SER A 1 542 ? 42.176 -4.617 -63.208 1.00 57.47 542 SER A C 1
ATOM 3770 O O . SER A 1 542 ? 41.865 -4.229 -62.092 1.00 57.47 542 SER A O 1
ATOM 3772 N N . THR A 1 543 ? 42.453 -5.897 -63.458 1.00 52.03 543 THR A N 1
ATOM 3773 C CA . THR A 1 543 ? 42.493 -6.965 -62.446 1.00 52.03 543 THR A CA 1
ATOM 3774 C C . THR A 1 543 ? 43.836 -7.021 -61.700 1.00 52.03 543 THR A C 1
ATOM 3776 O O . THR A 1 543 ? 44.220 -8.078 -61.195 1.00 52.03 543 THR A O 1
ATOM 3779 N N . THR A 1 544 ? 44.618 -5.941 -61.719 1.00 49.31 544 THR A N 1
ATOM 3780 C CA . THR A 1 544 ? 45.987 -5.886 -61.189 1.00 49.31 544 THR A CA 1
ATOM 3781 C C . THR A 1 544 ? 46.089 -4.772 -60.157 1.00 49.31 544 THR A C 1
ATOM 3783 O O . THR A 1 544 ? 45.876 -3.612 -60.484 1.00 49.31 544 THR A O 1
ATOM 3786 N N . ALA A 1 545 ? 46.442 -5.136 -58.921 1.00 47.09 545 ALA A N 1
ATOM 3787 C CA . ALA A 1 545 ? 46.592 -4.198 -57.810 1.00 47.09 545 ALA A CA 1
ATOM 3788 C C . ALA A 1 545 ? 47.556 -3.046 -58.161 1.00 47.09 545 ALA A C 1
ATOM 3790 O O . ALA A 1 545 ? 48.672 -3.299 -58.630 1.00 47.09 545 ALA A O 1
ATOM 3791 N N . GLY A 1 546 ? 47.131 -1.804 -57.905 1.00 49.22 546 GLY A N 1
ATOM 3792 C CA . GLY A 1 546 ? 47.932 -0.592 -58.091 1.00 49.22 546 GLY A CA 1
ATOM 3793 C C . GLY A 1 546 ? 47.716 0.196 -59.391 1.00 49.22 546 GLY A C 1
ATOM 3794 O O . GLY A 1 546 ? 48.413 1.194 -59.592 1.00 49.22 546 GLY A O 1
ATOM 3795 N N . ASP A 1 547 ? 46.781 -0.190 -60.266 1.00 49.50 547 ASP A N 1
ATOM 3796 C CA . ASP A 1 547 ? 46.379 0.661 -61.395 1.00 49.50 547 ASP A CA 1
ATOM 3797 C C . ASP A 1 547 ? 45.332 1.689 -60.945 1.00 49.50 547 ASP A C 1
ATOM 3799 O O . ASP A 1 547 ? 44.263 1.338 -60.454 1.00 49.50 547 ASP A O 1
ATOM 3803 N N . ALA A 1 548 ? 45.611 2.979 -61.153 1.00 48.50 548 ALA A N 1
ATOM 3804 C CA . ALA A 1 548 ? 44.663 4.043 -60.836 1.00 48.50 548 ALA A CA 1
ATOM 3805 C C . ALA A 1 548 ? 43.348 3.846 -61.618 1.00 48.50 548 ALA A C 1
ATOM 3807 O O . ALA A 1 548 ? 43.326 3.923 -62.851 1.00 48.50 548 ALA A O 1
ATOM 3808 N N . GLY A 1 549 ? 42.247 3.598 -60.902 1.00 57.31 549 GLY A N 1
ATOM 3809 C CA . GLY A 1 549 ? 40.906 3.548 -61.483 1.00 57.31 549 GLY A CA 1
ATOM 3810 C C . GLY A 1 549 ? 40.560 4.853 -62.206 1.00 57.31 549 GLY A C 1
ATOM 3811 O O . GLY A 1 549 ? 40.973 5.943 -61.803 1.00 57.31 549 GLY A O 1
ATOM 3812 N N . SER A 1 550 ? 39.798 4.765 -63.296 1.00 52.78 550 SER A N 1
ATOM 3813 C CA . SER A 1 550 ? 39.318 5.964 -63.984 1.00 52.78 550 SER A CA 1
ATOM 3814 C C . SER A 1 550 ? 38.087 6.500 -63.259 1.00 52.78 550 SER A C 1
ATOM 3816 O O . SER A 1 550 ? 37.043 5.846 -63.253 1.00 52.78 550 SER A O 1
ATOM 3818 N N . ALA A 1 551 ? 38.182 7.701 -62.691 1.00 51.84 551 ALA A N 1
ATOM 3819 C CA . ALA A 1 551 ? 37.008 8.443 -62.251 1.00 51.84 551 ALA A CA 1
ATOM 3820 C C . ALA A 1 551 ? 36.318 9.052 -63.479 1.00 51.84 551 ALA A C 1
ATOM 3822 O O . ALA A 1 551 ? 36.886 9.904 -64.165 1.00 51.84 551 ALA A O 1
ATOM 3823 N N . THR A 1 552 ? 35.101 8.604 -63.776 1.00 60.88 552 THR A N 1
ATOM 3824 C CA . THR A 1 552 ? 34.273 9.183 -64.838 1.00 60.88 552 THR A CA 1
ATOM 3825 C C . THR A 1 552 ? 33.232 10.086 -64.197 1.00 60.88 552 THR A C 1
ATOM 3827 O O . THR A 1 552 ? 32.427 9.616 -63.394 1.00 60.88 552 THR A O 1
ATOM 3830 N N . LEU A 1 553 ? 33.230 11.375 -64.549 1.00 57.41 553 LEU A N 1
ATOM 3831 C CA . LEU A 1 553 ? 32.120 12.268 -64.221 1.00 57.41 553 LEU A CA 1
ATOM 3832 C C . LEU A 1 553 ? 30.881 11.755 -64.960 1.00 57.41 553 LEU A C 1
ATOM 3834 O O . LEU A 1 553 ? 30.817 11.818 -66.188 1.00 57.41 553 LEU A O 1
ATOM 3838 N N . ILE A 1 554 ? 29.919 11.220 -64.218 1.00 54.50 554 ILE A N 1
ATOM 3839 C CA . ILE A 1 554 ? 28.680 10.673 -64.786 1.00 54.50 554 ILE A CA 1
ATOM 3840 C C . ILE A 1 554 ? 27.521 11.665 -64.713 1.00 54.50 554 ILE A C 1
ATOM 3842 O O . ILE A 1 554 ? 26.505 11.470 -65.376 1.00 54.50 554 ILE A O 1
ATOM 3846 N N . GLY A 1 555 ? 27.682 12.759 -63.968 1.00 47.19 555 GLY A N 1
ATOM 3847 C CA . GLY A 1 555 ? 26.697 13.826 -63.936 1.00 47.19 555 GLY A CA 1
ATOM 3848 C C . GLY A 1 555 ? 27.163 15.046 -63.158 1.00 47.19 555 GLY A C 1
ATOM 3849 O O . GLY A 1 555 ? 27.972 14.952 -62.237 1.00 47.19 555 GLY A O 1
ATOM 3850 N N . THR A 1 556 ? 26.604 16.191 -63.529 1.00 45.25 556 THR A N 1
ATOM 3851 C CA . THR A 1 556 ? 26.709 17.440 -62.776 1.00 45.25 556 THR A CA 1
ATOM 3852 C C . THR A 1 556 ? 25.297 17.872 -62.430 1.00 45.25 556 THR A C 1
ATOM 3854 O O . THR A 1 556 ? 24.449 17.993 -63.317 1.00 45.25 556 THR A O 1
ATOM 3857 N N . ILE A 1 557 ? 25.030 18.097 -61.151 1.00 47.88 557 ILE A N 1
ATOM 3858 C CA . ILE A 1 557 ? 23.733 18.575 -60.685 1.00 47.88 557 ILE A CA 1
ATOM 3859 C C . ILE A 1 557 ? 23.883 20.050 -60.369 1.00 47.88 557 ILE A C 1
ATOM 3861 O O . ILE A 1 557 ? 24.582 20.400 -59.426 1.00 47.88 557 ILE A O 1
ATOM 3865 N N . ASN A 1 558 ? 23.242 20.911 -61.160 1.00 50.03 558 ASN A N 1
ATOM 3866 C CA . ASN A 1 558 ? 23.202 22.347 -60.897 1.00 50.03 558 ASN A CA 1
ATOM 3867 C C . ASN A 1 558 ? 22.100 22.643 -59.879 1.00 50.03 558 ASN A C 1
ATOM 3869 O O . ASN A 1 558 ? 20.922 22.406 -60.149 1.00 50.03 558 ASN A O 1
ATOM 3873 N N . LEU A 1 559 ? 22.485 23.180 -58.728 1.00 51.06 559 LEU A N 1
ATOM 3874 C CA . LEU A 1 559 ? 21.570 23.592 -57.675 1.00 51.06 559 LEU A CA 1
ATOM 3875 C C . LEU A 1 559 ? 21.101 25.024 -57.957 1.00 51.06 559 LEU A C 1
ATOM 3877 O O . LEU A 1 559 ? 21.893 25.911 -58.287 1.00 51.06 559 LEU A O 1
ATOM 3881 N N . ALA A 1 560 ? 19.792 25.260 -57.853 1.00 45.25 560 ALA A N 1
ATOM 3882 C CA . ALA A 1 560 ? 19.249 26.611 -57.948 1.00 45.25 560 ALA A CA 1
ATOM 3883 C C . ALA A 1 560 ? 19.814 27.483 -56.813 1.00 45.25 560 ALA A C 1
ATOM 3885 O O . ALA A 1 560 ? 20.105 26.994 -55.724 1.00 45.25 560 ALA A O 1
ATOM 3886 N N . SER A 1 561 ? 19.967 28.788 -57.056 1.00 45.56 561 SER A N 1
ATOM 3887 C CA . SER A 1 561 ? 20.462 29.725 -56.041 1.00 45.56 561 SER A CA 1
ATOM 3888 C C . SER A 1 561 ? 19.596 29.650 -54.776 1.00 45.56 561 SER A C 1
ATOM 3890 O O . SER A 1 561 ? 18.427 30.025 -54.807 1.00 45.56 561 SER A O 1
ATOM 3892 N N . GLY A 1 562 ? 20.184 29.151 -53.683 1.00 50.38 562 GLY A N 1
ATOM 3893 C CA . GLY A 1 562 ? 19.519 28.983 -52.389 1.00 50.38 562 GLY A CA 1
ATOM 3894 C C . GLY A 1 562 ? 18.981 27.579 -52.086 1.00 50.38 562 GLY A C 1
ATOM 3895 O O . GLY A 1 562 ? 18.503 27.391 -50.974 1.00 50.38 562 GLY A O 1
ATOM 3896 N N . ALA A 1 563 ? 19.079 26.616 -53.010 1.00 44.44 563 ALA A N 1
ATOM 3897 C CA . ALA A 1 563 ? 18.755 25.214 -52.739 1.00 44.44 563 ALA A CA 1
ATOM 3898 C C . ALA A 1 563 ? 19.906 24.530 -51.983 1.00 44.44 563 ALA A C 1
ATOM 3900 O O . ALA A 1 563 ? 21.074 24.673 -52.360 1.00 44.44 563 ALA A O 1
ATOM 3901 N N . THR A 1 564 ? 19.582 23.789 -50.924 1.00 48.03 564 THR A N 1
ATOM 3902 C CA . THR A 1 564 ? 20.529 22.900 -50.234 1.00 48.03 564 THR A CA 1
ATOM 3903 C C . THR A 1 564 ? 20.457 21.498 -50.841 1.00 48.03 564 THR A C 1
ATOM 3905 O O . THR A 1 564 ? 19.531 21.173 -51.581 1.00 48.03 564 THR A O 1
ATOM 3908 N N . ILE A 1 565 ? 21.443 20.648 -50.545 1.00 43.56 565 ILE A N 1
ATOM 3909 C CA . ILE A 1 565 ? 21.458 19.249 -51.007 1.00 43.56 565 ILE A CA 1
ATOM 3910 C C . ILE A 1 565 ? 20.188 18.484 -50.564 1.00 43.56 565 ILE A C 1
ATOM 3912 O O . ILE A 1 565 ? 19.733 17.608 -51.296 1.00 43.56 565 ILE A O 1
ATOM 3916 N N . ASP A 1 566 ? 19.558 18.881 -49.451 1.00 42.34 566 ASP A N 1
ATOM 3917 C CA . ASP A 1 566 ? 18.299 18.302 -48.951 1.00 42.34 566 ASP A CA 1
ATOM 3918 C C . ASP A 1 566 ? 17.094 18.521 -49.890 1.00 42.34 566 ASP A C 1
ATOM 3920 O O . ASP A 1 566 ? 16.222 17.656 -49.990 1.00 42.34 566 ASP A O 1
ATOM 3924 N N . ASP A 1 567 ? 17.043 19.629 -50.641 1.00 39.97 567 ASP A N 1
ATOM 3925 C CA . ASP A 1 567 ? 15.939 19.893 -51.584 1.00 39.97 567 ASP A CA 1
ATOM 3926 C C . ASP A 1 567 ? 15.938 18.908 -52.770 1.00 39.97 567 ASP A C 1
ATOM 3928 O O . ASP A 1 567 ? 14.920 18.733 -53.445 1.00 39.97 567 ASP A O 1
ATOM 3932 N N . LEU A 1 568 ? 17.070 18.243 -53.023 1.00 39.34 568 LEU A N 1
ATOM 3933 C CA . LEU A 1 568 ? 17.253 17.340 -54.154 1.00 39.34 568 LEU A CA 1
ATOM 3934 C C . LEU A 1 568 ? 16.738 15.918 -53.878 1.00 39.34 568 LEU A C 1
ATOM 3936 O O . LEU A 1 568 ? 16.259 15.253 -54.796 1.00 39.34 568 LEU A O 1
ATOM 3940 N N . VAL A 1 569 ? 16.800 15.459 -52.625 1.00 41.34 569 VAL A N 1
ATOM 3941 C CA . VAL A 1 569 ? 16.406 14.089 -52.248 1.00 41.34 569 VAL A CA 1
ATOM 3942 C C . VAL A 1 569 ? 14.879 13.955 -52.155 1.00 41.34 569 VAL A C 1
ATOM 3944 O O . VAL A 1 569 ? 14.324 12.906 -52.465 1.00 41.34 569 VAL A O 1
ATOM 3947 N N . SER A 1 570 ? 14.165 15.046 -51.855 1.00 35.84 570 SER A N 1
ATOM 3948 C CA . SER A 1 570 ? 12.714 15.006 -51.615 1.00 35.84 570 SER A CA 1
ATOM 3949 C C . SER A 1 570 ? 11.811 15.101 -52.855 1.00 35.84 570 SER A C 1
ATOM 3951 O O . SER A 1 570 ? 10.601 14.915 -52.716 1.00 35.84 570 SER A O 1
ATOM 3953 N N . THR A 1 571 ? 12.321 15.398 -54.063 1.00 34.34 571 THR A N 1
ATOM 3954 C CA . THR A 1 571 ? 11.423 15.694 -55.206 1.00 34.34 571 THR A CA 1
ATOM 3955 C C . THR A 1 571 ? 11.638 14.985 -56.538 1.00 34.34 571 THR A C 1
ATOM 3957 O O . THR A 1 571 ? 10.757 15.138 -57.375 1.00 34.34 571 THR A O 1
ATOM 3960 N N . ASN A 1 572 ? 12.672 14.175 -56.783 1.00 34.53 572 ASN A N 1
ATOM 3961 C CA . ASN A 1 572 ? 12.696 13.295 -57.968 1.00 34.53 572 ASN A CA 1
ATOM 3962 C C . ASN A 1 572 ? 13.852 12.294 -57.910 1.00 34.53 572 ASN A C 1
ATOM 3964 O O . ASN A 1 572 ? 14.958 12.649 -58.313 1.00 34.53 572 ASN A O 1
ATOM 3968 N N . ILE A 1 573 ? 13.578 11.037 -57.553 1.00 27.50 573 ILE A N 1
ATOM 3969 C CA . ILE A 1 573 ? 14.327 9.895 -58.092 1.00 27.50 573 ILE A CA 1
ATOM 3970 C C . ILE A 1 573 ? 13.331 8.761 -58.374 1.00 27.50 573 ILE A C 1
ATOM 3972 O O . ILE A 1 573 ? 12.686 8.239 -57.468 1.00 27.50 573 ILE A O 1
ATOM 3976 N N . ALA A 1 574 ? 13.196 8.442 -59.660 1.00 26.97 574 ALA A N 1
ATOM 3977 C CA . ALA A 1 574 ? 12.800 7.136 -60.170 1.00 26.97 574 ALA A CA 1
ATOM 3978 C C . ALA A 1 574 ? 14.034 6.508 -60.820 1.00 26.97 574 ALA A C 1
ATOM 3980 O O . ALA A 1 574 ? 14.845 7.295 -61.371 1.00 26.97 574 ALA A O 1
#

Mean predicted aligned error: 12.59 Å

Foldseek 3Di:
DQAPDQEDEAAQDELDEAAEEDAHANHQYYEYEWAFDADPVRATRTEDNYAAAHQNHQYYEYHWCGEYAHAAPHAPQNHQHYHYEQADQNYEHAPAVNQHHQLNHQEAHEEHAYEYHEHHHQHPPPDGAAHHHAHAYANHQNEYAYAEHHHQAEYAYHHCRHAEEYNPPHAHEYEHLEYHYHNEQHAEEYAHAEHAYPAAQAYEYHAAHHQYQYEYHYAEYRPVHAYQEYAHHQDQHNEEYHYYEHEHAEEYAHAHAQHAEEYEEYEYWYDDDPPQGTAHAEYEHHHEQYDYEYEYYEHEYEAEYEDAEHAAYDNPPVAYHYEYRHSQPHAYEYAYHAYQEEHEYEYEYAEQHAYEYHYAYENDHYAYEYEYHDQPHHQDQDHEYEYHCQHYDDHQEYEYETANYAYEYEDYPHEYEYEDDPGHQHYEYEYPQDDLNYEYEDADPRHDYYEYEHPDPPDPDDRPHYDYDPDDDDDPFAYDYDYDDPPDDDWDDDDHDDGPPDDLQDDWSDTDDDDDWDKDWDWDDDDPDDQKTWIWIWTQPDPDTPDGTDTDGPDIGGHDVPDDPVVVVPDDDD

Sequence (574 aa):
TATKAQAVTINLGKAINETGTFNLSNAAQVTLNVDTALNSSNTETTKFQGVLNAPKATDISIDAKGIVKLTAGSSLAKAQNITLKAENKTSSIDLATNAIDLSAAAVVNISGNGSVSLSKVGTNGTTPVDYNVDLTATGLNGGLNISAIASKQNVSIDVSGVKGVIGGTTSPNITGANVTVKANGLIGNISLGTVDSQAAGVGTADLNFAGDLGTVTVGNVGGTSSFDTININASEVGNTISIGTLTADNAVTVNANGALNNVTIGAISQGGTAVGKQGVNSVTIDLSGTLGTNTIGTIKAISSLTYKAGLNATNGAAGINISVDNDGTHNFTADLTGGDGNDKLTFTLLNDKSDVITLKGNLGGGTDSITVDAATNVTTATNNVTIDLTNLSNYDSSTLKGSAGNDTIKLGNDVDTFIFNANNANGNDTINDFQIQDKLDMNTNLLTGITVLDANAGGGDSWDGFSSNPAAATDISSKAVIIYSSAITSGSQLVTALNAGGSFANLDLASTAGAGNDAAVVFVADSAAATSAEIYYVAESSTTAGDAGSATLIGTINLASGATIDDLVSTNIA

Radius of gyration: 36.02 Å; Cα contacts (8 Å, |Δi|>4): 1816; chains: 1; bounding box: 89×42×111 Å

Solvent-accessible surface area (backbone atoms only — not comparable to full-atom values): 27366 Å² total; per-residue (Å²): 112,44,66,81,35,52,62,47,79,45,78,44,59,62,60,36,74,43,60,59,70,46,41,25,63,46,13,36,32,41,36,41,37,31,33,55,30,64,48,101,82,72,44,67,47,7,32,42,52,18,27,53,27,24,60,49,13,35,35,38,35,39,41,20,41,7,35,36,35,49,34,75,80,34,30,39,52,41,20,27,39,38,39,42,30,16,53,29,71,74,7,28,39,34,35,29,92,52,57,36,45,25,26,41,28,33,36,36,43,37,36,34,23,5,23,41,31,41,24,35,39,12,20,59,80,92,42,57,31,89,50,52,29,40,37,39,34,29,46,16,50,54,13,40,36,41,42,45,36,29,10,58,27,38,29,39,38,40,38,41,47,26,39,21,39,32,13,71,98,49,44,22,35,36,31,5,30,28,35,38,37,38,38,34,54,18,57,26,36,40,33,40,23,43,37,28,23,61,46,62,58,33,45,38,38,42,38,34,31,37,48,11,50,18,38,42,36,38,33,27,34,12,69,90,19,4,13,21,30,36,40,37,34,37,26,40,13,53,26,42,37,38,38,34,38,39,20,15,45,40,31,40,38,39,34,32,33,41,11,58,24,35,39,36,39,34,34,35,29,37,39,89,76,62,88,82,66,68,22,13,38,31,38,36,40,34,26,39,58,13,53,23,53,39,44,56,36,50,34,25,25,24,32,30,40,36,42,31,36,16,41,60,14,37,38,46,100,86,30,42,44,34,37,37,31,52,76,66,82,45,58,28,38,37,44,39,34,40,16,58,18,36,42,36,43,36,40,32,42,66,47,74,47,59,38,40,42,39,41,29,44,37,36,53,40,61,69,21,36,43,33,40,38,28,31,87,51,16,68,53,60,84,27,35,34,35,42,35,27,71,56,36,42,59,43,61,33,39,40,39,28,50,19,6,9,47,22,40,38,34,44,40,88,55,33,38,34,41,47,36,36,87,44,32,20,48,34,55,36,39,39,34,51,58,53,86,75,25,36,49,38,57,76,47,91,60,64,51,46,44,42,41,41,33,76,69,66,83,62,101,69,87,86,78,47,76,58,76,75,90,85,74,91,80,79,74,91,84,63,59,79,47,77,46,66,71,60,67,81,81,79,92,76,87,82,81,85,80,64,94,86,67,78,88,82,79,62,66,82,78,66,83,87,65,100,68,89,59,73,49,82,50,84,50,72,64,64,103,77,52,54,46,41,45,38,31,44,36,35,59,80,64,100,53,83,79,57,74,40,54,70,40,78,76,46,74,49,76,46,59,95,88,60,57,78,69,65,54,74,78,72,74,84,133

Secondary structure (DSSP, 8-state):
--TT-SEEEEEE-TT-EE-SEEE-TT-SEEEEEE---B-TTS-B--EE-SEEE-TT-SEEEEEESSEEEPPTT-B-TT-SEEEEEE-STT-EEE-TTTT--BTT-SEEEEEESSEEEE--BSEETTEEBSS-EEEEEES-SSEEEE--EEBSS-EEEEEEE--S-BS-SSPPPEEESSEEEE-TT-SS-EEE--EEESSTT-SEEEEE-TT-SS-EEE--BSSSS-EEEEEEE-TT-SS-EEE--EEEEEEEEEE-TT-SS-EEE--EEPPTTSTT--SEEEEEEE-TT--S-EEE--EEEEEEEEEE--SS--B-TT-EEEEE---SS--EEEEEE--SS--EEEEEE-SSS-EEEEEEEE--SSS-EEEEE-TTT---TT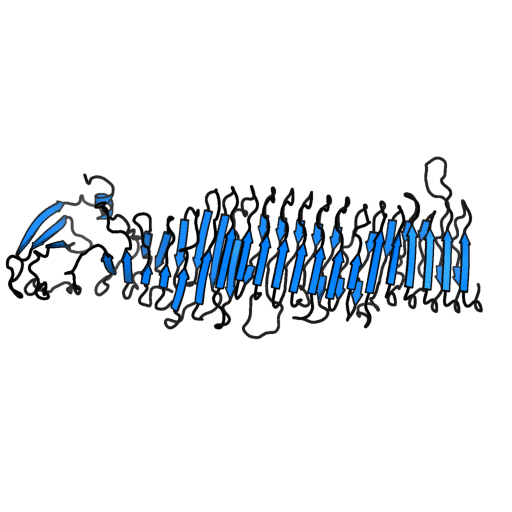--EEEEEEEEES-SEEEEE--SS--EEE--SS-EEEEE-TTT-SS-EEEES--TT-EEEE--TT---EEEEES---S------EE--TT-----TT--EEEEETT--S-----PPPPTT--S--------S-----EEEEEE--STT-SEEEEEEEE---SSTT---EEEEEEEEEPPTT--THHHHTT---

pLDDT: mean 79.92, std 22.23, range [26.97, 98.75]